Protein AF-A0A431LF79-F1 (afdb_monomer_lite)

Structure (mmCIF, N/CA/C/O backbone):
data_AF-A0A431LF79-F1
#
_entry.id   AF-A0A431LF79-F1
#
loop_
_atom_site.group_PDB
_atom_site.id
_atom_site.type_symbol
_atom_site.label_atom_id
_atom_site.label_alt_id
_atom_site.label_comp_id
_atom_site.label_asym_id
_atom_site.label_entity_id
_atom_site.label_seq_id
_atom_site.pdbx_PDB_ins_code
_atom_site.Cartn_x
_atom_site.Cartn_y
_atom_site.Cartn_z
_atom_site.occupancy
_atom_site.B_iso_or_equiv
_atom_site.auth_seq_id
_atom_site.auth_comp_id
_atom_site.auth_asym_id
_atom_site.auth_atom_id
_atom_site.pdbx_PDB_model_num
ATOM 1 N N . MET A 1 1 ? -35.021 -29.300 33.354 1.00 32.41 1 MET A N 1
ATOM 2 C CA . MET A 1 1 ? -36.067 -28.869 34.313 1.00 32.41 1 MET A CA 1
ATOM 3 C C . MET A 1 1 ? -35.324 -28.236 35.484 1.00 32.41 1 MET A C 1
ATOM 5 O O . MET A 1 1 ? -34.408 -28.891 35.942 1.00 32.41 1 MET A O 1
ATOM 9 N N . ALA A 1 2 ? -35.545 -27.017 35.975 1.00 26.53 2 ALA A N 1
ATOM 10 C CA . ALA A 1 2 ? -36.578 -26.003 35.766 1.00 26.53 2 ALA A CA 1
ATOM 11 C C . ALA A 1 2 ? -36.098 -24.846 34.861 1.00 26.53 2 ALA A C 1
ATOM 13 O O . ALA A 1 2 ? -34.907 -24.683 34.621 1.00 26.53 2 ALA A O 1
ATOM 14 N N . GLY A 1 3 ? -37.047 -24.122 34.267 1.00 35.19 3 GLY A N 1
ATOM 15 C CA . GLY A 1 3 ? -36.794 -23.158 33.202 1.00 35.19 3 GLY A CA 1
ATOM 16 C C . GLY A 1 3 ? -36.274 -21.813 33.693 1.00 35.19 3 GLY A C 1
ATOM 17 O O . GLY A 1 3 ? -36.882 -21.202 34.563 1.00 35.19 3 GLY A O 1
ATOM 18 N N . ASN A 1 4 ? -35.237 -21.309 33.026 1.00 30.47 4 ASN A N 1
ATOM 19 C CA . ASN A 1 4 ? -34.955 -19.882 32.988 1.00 30.47 4 ASN A CA 1
ATOM 20 C C . ASN A 1 4 ? -35.492 -19.325 31.659 1.00 30.47 4 ASN A C 1
ATOM 22 O O . ASN A 1 4 ? -34.797 -19.262 30.645 1.00 30.47 4 ASN A O 1
ATOM 26 N N . LYS A 1 5 ? -36.797 -19.027 31.630 1.00 37.03 5 LYS A N 1
ATOM 27 C CA . LYS A 1 5 ? -37.402 -18.227 30.560 1.00 37.03 5 LYS A CA 1
ATOM 28 C C . LYS A 1 5 ? -36.960 -16.780 30.778 1.00 37.03 5 LYS A C 1
ATOM 30 O O . LYS A 1 5 ? -37.545 -16.099 31.610 1.00 37.03 5 LYS A O 1
ATOM 35 N N . GLY A 1 6 ? -35.963 -16.333 30.016 1.00 38.91 6 GLY A N 1
ATOM 36 C CA . GLY A 1 6 ? -35.603 -14.916 29.928 1.00 38.91 6 GLY A CA 1
ATOM 37 C C . GLY A 1 6 ? -34.108 -14.637 29.823 1.00 38.91 6 GLY A C 1
ATOM 38 O O . GLY A 1 6 ? -33.573 -13.943 30.672 1.00 38.91 6 GLY A O 1
ATOM 39 N N . ILE A 1 7 ? -33.424 -15.125 28.785 1.00 36.38 7 ILE A N 1
ATOM 40 C CA . ILE A 1 7 ? -32.156 -14.507 28.366 1.00 36.38 7 ILE A CA 1
ATOM 41 C C . ILE A 1 7 ? -32.222 -14.291 26.862 1.00 36.38 7 ILE A C 1
ATOM 43 O O . ILE A 1 7 ? -32.090 -15.223 26.073 1.00 36.38 7 ILE A O 1
ATOM 47 N N . LYS A 1 8 ? -32.485 -13.044 26.483 1.00 40.81 8 LYS A N 1
ATOM 48 C CA . LYS A 1 8 ? -32.264 -12.537 25.134 1.00 40.81 8 LYS A CA 1
ATOM 49 C C . LYS A 1 8 ? -31.929 -11.058 25.228 1.00 40.81 8 LYS A C 1
ATOM 51 O O . LYS A 1 8 ? -32.772 -10.261 24.852 1.00 40.81 8 LYS A O 1
ATOM 56 N N . MET A 1 9 ? -30.782 -10.676 25.798 1.00 43.50 9 MET A N 1
ATOM 57 C CA . MET A 1 9 ? -30.425 -9.251 25.913 1.00 43.50 9 MET A CA 1
ATOM 58 C C . MET A 1 9 ? -28.930 -8.981 25.730 1.00 43.50 9 MET A C 1
ATOM 60 O O . MET A 1 9 ? -28.275 -8.472 26.630 1.00 43.50 9 MET A O 1
ATOM 64 N N . LEU A 1 10 ? -28.434 -9.202 24.513 1.00 38.66 10 LEU A N 1
ATOM 65 C CA . LEU A 1 10 ? -27.672 -8.142 23.857 1.00 38.66 10 LEU A CA 1
ATOM 66 C C . LEU A 1 10 ? -28.703 -7.220 23.201 1.00 38.66 10 LEU A C 1
ATOM 68 O O . LEU A 1 10 ? -29.537 -7.683 22.427 1.00 38.66 10 LEU A O 1
ATOM 72 N N . TYR A 1 11 ? -28.686 -5.937 23.568 1.00 49.50 11 TYR A N 1
ATOM 73 C CA . TYR A 1 11 ? -29.621 -4.896 23.101 1.00 49.50 11 TYR A CA 1
ATOM 74 C C . TYR A 1 11 ? -31.041 -4.918 23.702 1.00 49.50 11 TYR A C 1
ATOM 76 O O . TYR A 1 11 ? -32.027 -4.748 22.991 1.00 49.50 11 TYR A O 1
ATOM 84 N N . SER A 1 12 ? -31.163 -5.044 25.027 1.00 42.41 12 SER A N 1
ATOM 85 C CA . SER A 1 12 ? -32.397 -4.618 25.705 1.00 42.41 12 SER A CA 1
ATOM 86 C C . SER A 1 12 ? -32.670 -3.138 25.478 1.00 42.41 12 SER A C 1
ATOM 88 O O . SER A 1 12 ? -31.805 -2.291 25.717 1.00 42.41 12 SER A O 1
ATOM 90 N N . GLU A 1 13 ? -33.890 -2.802 25.080 1.00 43.94 13 GLU A N 1
ATOM 91 C CA . GLU A 1 13 ? -34.354 -1.420 25.081 1.00 43.94 13 GLU A CA 1
ATOM 92 C C . GLU A 1 13 ? -34.598 -0.872 26.495 1.00 43.94 13 GLU A C 1
ATOM 94 O O . GLU A 1 13 ? -34.697 0.346 26.629 1.00 43.94 13 GLU A O 1
ATOM 99 N N . ASP A 1 14 ? -34.562 -1.700 27.546 1.00 50.78 14 ASP A N 1
ATOM 100 C CA . ASP A 1 14 ? -34.683 -1.257 28.939 1.00 50.78 14 ASP A CA 1
ATOM 101 C C . ASP A 1 14 ? -33.314 -0.936 29.571 1.00 50.78 14 ASP A C 1
ATOM 103 O O . ASP A 1 14 ? -32.496 -1.838 29.773 1.00 50.78 14 ASP A O 1
ATOM 107 N N . PRO A 1 15 ? -33.039 0.341 29.903 1.00 52.19 15 PRO A N 1
ATOM 108 C CA . PRO A 1 15 ? -31.733 0.804 30.354 1.00 52.19 15 PRO A CA 1
ATOM 109 C C . PRO A 1 15 ? -31.547 0.723 31.873 1.00 52.19 15 PRO A C 1
ATOM 111 O O . PRO A 1 15 ? -30.663 1.404 32.373 1.00 52.19 15 PRO A O 1
ATOM 114 N N . VAL A 1 16 ? -32.372 -0.020 32.623 1.00 61.84 16 VAL A N 1
ATOM 115 C CA . VAL A 1 16 ? -32.273 -0.093 34.092 1.00 61.84 16 VAL A CA 1
ATOM 116 C C . VAL A 1 16 ? -32.411 -1.536 34.571 1.00 61.84 16 VAL A C 1
ATOM 118 O O . VAL A 1 16 ? -33.470 -2.150 34.451 1.00 61.84 16 VAL A O 1
ATOM 121 N N . LEU A 1 17 ? -31.344 -2.065 35.166 1.00 72.25 17 LEU A N 1
ATOM 122 C CA . LEU A 1 17 ? -31.364 -3.318 35.910 1.00 72.25 17 LEU A CA 1
ATOM 123 C C . LEU A 1 17 ? -32.121 -3.089 37.226 1.00 72.25 17 LEU A C 1
ATOM 125 O O . LEU A 1 17 ? -31.626 -2.419 38.136 1.00 72.25 17 LEU A O 1
ATOM 129 N N . SER A 1 18 ? -33.330 -3.645 37.319 1.00 67.25 18 SER A N 1
ATOM 130 C CA . SER A 1 18 ? -34.206 -3.565 38.494 1.00 67.25 18 SER A CA 1
ATOM 131 C C . SER A 1 18 ? -34.392 -4.940 39.149 1.00 67.25 18 SER A C 1
ATOM 133 O O . SER A 1 18 ? -34.238 -5.971 38.500 1.00 67.25 18 SER A O 1
ATOM 135 N N . GLY A 1 19 ? -34.701 -4.961 40.449 1.00 77.44 19 GLY A N 1
ATOM 136 C CA . GLY A 1 19 ? -34.833 -6.197 41.234 1.00 77.44 19 GLY A CA 1
ATOM 137 C C . GLY A 1 19 ? -33.534 -6.655 41.913 1.00 77.44 19 GLY A C 1
ATOM 138 O O . GLY A 1 19 ? -32.546 -5.920 41.948 1.00 77.44 19 GLY A O 1
ATOM 139 N N . ASP A 1 20 ? -33.555 -7.856 42.498 1.00 86.25 20 ASP A N 1
ATOM 140 C CA . ASP A 1 20 ? -32.380 -8.485 43.118 1.00 86.25 20 ASP A CA 1
ATOM 141 C C . ASP A 1 20 ? -31.622 -9.318 42.076 1.00 86.25 20 ASP A C 1
ATOM 143 O O . ASP A 1 20 ? -32.177 -10.240 41.482 1.00 86.25 20 ASP A O 1
ATOM 147 N N . TYR A 1 21 ? -30.364 -8.957 41.829 1.00 88.88 21 TYR A N 1
ATOM 148 C CA . TYR A 1 21 ? -29.473 -9.568 40.841 1.00 88.88 21 TYR A CA 1
ATOM 149 C C . TYR A 1 21 ? -28.014 -9.443 41.289 1.00 88.88 21 TYR A C 1
ATOM 151 O O . TYR A 1 21 ? -27.672 -8.608 42.140 1.00 88.88 21 TYR A O 1
ATOM 159 N N . VAL A 1 22 ? -27.142 -10.234 40.663 1.00 91.44 22 VAL A N 1
ATOM 160 C CA . VAL A 1 22 ? -25.684 -10.169 40.828 1.00 91.44 22 VAL A CA 1
ATOM 161 C C . VAL A 1 22 ? -25.005 -9.788 39.510 1.00 91.44 22 VAL A C 1
ATOM 163 O O . VAL A 1 22 ? -25.342 -10.307 38.449 1.00 91.44 22 VAL A O 1
ATOM 166 N N . VAL A 1 23 ? -24.037 -8.874 39.563 1.00 90.94 23 VAL A N 1
ATOM 167 C CA . VAL A 1 23 ? -23.143 -8.575 38.436 1.00 90.94 23 VAL A CA 1
ATOM 168 C C . VAL A 1 23 ? -21.883 -9.417 38.587 1.00 90.94 23 VAL A C 1
ATOM 170 O O . VAL A 1 23 ? -21.209 -9.346 39.613 1.00 90.94 23 VAL A O 1
ATOM 173 N N . ILE A 1 24 ? -21.549 -10.203 37.568 1.00 92.75 24 ILE A N 1
ATOM 174 C CA . ILE A 1 24 ? -20.352 -11.046 37.567 1.00 92.75 24 ILE A CA 1
ATOM 175 C C . ILE A 1 24 ? -19.365 -10.481 36.550 1.00 92.75 24 ILE A C 1
ATOM 177 O O . ILE A 1 24 ? -19.554 -10.593 35.340 1.00 92.75 24 ILE A O 1
ATOM 181 N N . GLN A 1 25 ? -18.304 -9.855 37.043 1.00 92.56 25 GLN A N 1
ATOM 182 C CA . GLN A 1 25 ? -17.210 -9.364 36.224 1.00 92.56 25 GLN A CA 1
ATOM 183 C C . GLN A 1 25 ? -16.193 -10.484 35.989 1.00 92.56 25 GLN A C 1
ATOM 185 O O . GLN A 1 25 ? -15.418 -10.833 36.882 1.00 92.56 25 GLN A O 1
ATOM 190 N N . ILE A 1 26 ? -16.117 -10.965 34.748 1.00 92.19 26 ILE A N 1
ATOM 191 C CA . ILE A 1 26 ? -14.991 -11.789 34.303 1.00 92.19 26 ILE A CA 1
ATOM 192 C C . ILE A 1 26 ? -13.789 -10.862 34.155 1.00 92.19 26 ILE A C 1
ATOM 194 O O . ILE A 1 26 ? -13.643 -10.153 33.150 1.00 92.19 26 ILE A O 1
ATOM 198 N N . HIS A 1 27 ? -12.978 -10.801 35.210 1.00 89.38 27 HIS A N 1
ATOM 199 C CA . HIS A 1 27 ? -11.823 -9.925 35.294 1.00 89.38 27 HIS A CA 1
ATOM 200 C C . HIS A 1 27 ? -10.651 -10.618 34.609 1.00 89.38 27 HIS A C 1
ATOM 202 O O . HIS A 1 27 ? -9.960 -11.446 35.190 1.00 89.38 27 HIS A O 1
ATOM 208 N N . GLN A 1 28 ? -10.442 -10.277 33.344 1.00 90.06 28 GLN A N 1
ATOM 209 C CA . GLN A 1 28 ? -9.331 -10.823 32.582 1.00 90.06 28 GLN A CA 1
ATOM 210 C C . GLN A 1 28 ? -8.027 -10.104 32.966 1.00 90.06 28 GLN A C 1
ATOM 212 O O . GLN A 1 28 ? -8.025 -8.877 33.138 1.00 90.06 28 GLN A O 1
ATOM 217 N N . PRO A 1 29 ? -6.901 -10.825 33.096 1.00 86.88 29 PRO A N 1
ATOM 218 C CA . PRO A 1 29 ? -5.619 -10.199 33.380 1.00 86.88 29 PRO A CA 1
ATOM 219 C C . PRO A 1 29 ? -5.254 -9.141 32.329 1.00 86.88 29 PRO A C 1
ATOM 221 O O . PRO A 1 29 ? -5.280 -9.398 31.127 1.00 86.88 29 PRO A O 1
ATOM 224 N N . ARG A 1 30 ? -4.844 -7.957 32.801 1.00 86.31 30 ARG A N 1
ATOM 225 C CA . ARG A 1 30 ? -4.269 -6.863 31.988 1.00 86.31 30 ARG A CA 1
ATOM 226 C C . ARG A 1 30 ? -5.203 -6.214 30.957 1.00 86.31 30 ARG A C 1
ATOM 228 O O . ARG A 1 30 ? -4.724 -5.511 30.065 1.00 86.31 30 ARG A O 1
ATOM 235 N N . THR A 1 31 ? -6.519 -6.342 31.117 1.00 81.12 31 THR A N 1
ATOM 236 C CA . THR A 1 31 ? -7.513 -5.697 30.235 1.00 81.12 31 THR A CA 1
ATOM 237 C C . THR A 1 31 ? -8.109 -4.399 30.797 1.00 81.12 31 THR A C 1
ATOM 239 O O . THR A 1 31 ? -9.066 -3.867 30.250 1.00 81.12 31 THR A O 1
ATOM 242 N N . GLY A 1 32 ? -7.561 -3.858 31.893 1.00 72.25 32 GLY A N 1
ATOM 243 C CA . GLY A 1 32 ? -8.116 -2.669 32.563 1.00 72.25 32 GLY A CA 1
ATOM 244 C C . GLY A 1 32 ? -9.288 -2.969 33.511 1.00 72.25 32 GLY A C 1
ATOM 245 O O . GLY A 1 32 ? -9.938 -2.050 34.007 1.00 72.25 32 GLY A O 1
ATOM 246 N N . GLY A 1 33 ? -9.542 -4.248 33.818 1.00 68.94 33 GLY A N 1
ATOM 247 C CA . GLY A 1 33 ? -10.642 -4.673 34.692 1.00 68.94 33 GLY A CA 1
ATOM 248 C C . GLY A 1 33 ? -10.560 -4.174 36.143 1.00 68.94 33 GLY A C 1
ATOM 249 O O . GLY A 1 33 ? -11.592 -4.090 36.809 1.00 68.94 33 GLY A O 1
ATOM 250 N N . THR A 1 34 ? -9.383 -3.759 36.624 1.00 71.88 34 THR A N 1
ATOM 251 C CA . THR A 1 34 ? -9.217 -3.135 37.948 1.00 71.88 34 THR A CA 1
ATOM 252 C C . THR A 1 34 ? -10.060 -1.871 38.100 1.00 71.88 34 THR A C 1
ATOM 254 O O . THR A 1 34 ? -10.681 -1.687 39.146 1.00 71.88 34 THR A O 1
ATOM 257 N N . SER A 1 35 ? -10.125 -1.022 37.075 1.00 68.06 35 SER A N 1
ATOM 258 C CA . SER A 1 35 ? -10.881 0.231 37.151 1.00 68.06 35 SER A CA 1
ATOM 259 C C . SER A 1 35 ? -12.390 -0.015 37.131 1.00 68.06 35 SER A C 1
ATOM 261 O O . SER A 1 35 ? -13.121 0.592 37.910 1.00 68.06 35 SER A O 1
ATOM 263 N N . LEU A 1 36 ? -12.855 -0.984 36.331 1.00 76.94 36 LEU A N 1
ATOM 264 C CA . LEU A 1 36 ? -14.255 -1.421 36.344 1.00 76.94 36 LEU A CA 1
ATOM 265 C C . LEU A 1 36 ? -14.653 -2.013 37.706 1.00 76.94 36 LEU A C 1
ATOM 267 O O . LEU A 1 36 ? -15.727 -1.725 38.226 1.00 76.94 36 LEU A O 1
ATOM 271 N N . ARG A 1 37 ? -13.758 -2.785 38.328 1.00 80.25 37 ARG A N 1
ATOM 272 C CA . ARG A 1 37 ? -13.962 -3.314 39.680 1.00 80.25 37 ARG A CA 1
ATOM 273 C C . ARG A 1 37 ? -14.101 -2.195 40.715 1.00 80.25 37 ARG A C 1
ATOM 275 O O . ARG A 1 37 ? -14.962 -2.284 41.585 1.00 80.25 37 ARG A O 1
ATOM 282 N N . LEU A 1 38 ? -13.247 -1.170 40.650 1.00 75.62 38 LEU A N 1
ATOM 283 C CA . LEU A 1 38 ? -13.309 -0.027 41.570 1.00 75.62 38 LEU A CA 1
ATOM 284 C C . LEU A 1 38 ? -14.635 0.727 41.433 1.00 75.62 38 LEU A C 1
ATOM 286 O O . LEU A 1 38 ? -15.247 1.039 42.448 1.00 75.62 38 LEU A O 1
ATOM 290 N N . LEU A 1 39 ? -15.115 0.925 40.202 1.00 75.50 39 LEU A N 1
ATOM 291 C CA . LEU A 1 39 ? -16.441 1.487 39.949 1.00 75.50 39 LEU A CA 1
ATOM 292 C C . LEU A 1 39 ? -17.543 0.647 40.604 1.00 75.50 39 LEU A C 1
ATOM 294 O O . LEU A 1 39 ? -18.353 1.178 41.354 1.00 75.50 39 LEU A O 1
ATOM 298 N N . LEU A 1 40 ? -17.578 -0.661 40.337 1.00 80.19 40 LEU A N 1
ATOM 299 C CA . LEU A 1 40 ? -18.609 -1.545 40.889 1.00 80.19 40 LEU A CA 1
ATOM 300 C C . LEU A 1 40 ? -18.588 -1.543 42.427 1.00 80.19 40 LEU A C 1
ATOM 302 O O . LEU A 1 40 ? -19.640 -1.522 43.062 1.00 80.19 40 LEU A O 1
ATOM 306 N N . ARG A 1 41 ? -17.395 -1.486 43.027 1.00 84.06 41 ARG A N 1
ATOM 307 C CA . ARG A 1 41 ? -17.227 -1.368 44.479 1.00 84.06 41 ARG A CA 1
ATOM 308 C C . ARG A 1 41 ? -17.762 -0.051 45.038 1.00 84.06 41 ARG A C 1
ATOM 310 O O . ARG A 1 41 ? -18.383 -0.070 46.096 1.00 84.06 41 ARG A O 1
ATOM 317 N N . GLU A 1 42 ? -17.540 1.056 44.338 1.00 77.75 42 GLU A N 1
ATOM 318 C CA . GLU A 1 42 ? -18.072 2.370 44.715 1.00 77.75 42 GLU A CA 1
ATOM 319 C C . GLU A 1 42 ? -19.607 2.392 44.648 1.00 77.75 42 GLU A C 1
ATOM 321 O O . GLU A 1 42 ? -20.265 2.929 45.534 1.00 77.75 42 GLU A O 1
ATOM 326 N N . VAL A 1 43 ? -20.189 1.758 43.625 1.00 76.12 43 VAL A N 1
ATOM 327 C CA . VAL A 1 43 ? -21.644 1.732 43.410 1.00 76.12 43 VAL A CA 1
ATOM 328 C C . VAL A 1 43 ? -22.379 0.874 44.442 1.00 76.12 43 VAL A C 1
ATOM 330 O O . VAL A 1 43 ? -23.441 1.271 44.919 1.00 76.12 43 VAL A O 1
ATOM 333 N N . PHE A 1 44 ? -21.853 -0.309 44.768 1.00 80.69 44 PHE A N 1
ATOM 334 C CA . PHE A 1 44 ? -22.568 -1.291 45.592 1.00 80.69 44 PHE A CA 1
ATOM 335 C C . PHE A 1 44 ? -22.103 -1.373 47.048 1.00 80.69 44 PHE A C 1
ATOM 337 O O . PHE A 1 44 ? -22.794 -1.993 47.855 1.00 80.69 44 PHE A O 1
ATOM 344 N N . GLY A 1 45 ? -20.967 -0.762 47.386 1.00 82.00 45 GLY A N 1
ATOM 345 C CA . GLY A 1 45 ? -20.327 -0.914 48.689 1.00 82.00 45 GLY A CA 1
ATOM 346 C C . GLY A 1 45 ? -19.410 -2.138 48.747 1.00 82.00 45 GLY A C 1
ATOM 347 O O . GLY A 1 45 ? -19.673 -3.192 48.164 1.00 82.00 45 GLY A O 1
ATOM 348 N N . GLY A 1 46 ? -18.288 -1.997 49.458 1.00 83.50 46 GLY A N 1
ATOM 349 C CA . GLY A 1 46 ? -17.251 -3.031 49.526 1.00 83.50 46 GLY A CA 1
ATOM 350 C C . GLY A 1 46 ? -17.692 -4.346 50.170 1.00 83.50 46 GLY A C 1
ATOM 351 O O . GLY A 1 46 ? -17.171 -5.389 49.797 1.00 83.50 46 GLY A O 1
ATOM 352 N N . ASP A 1 47 ? -18.658 -4.307 51.084 1.00 86.31 47 ASP A N 1
ATOM 353 C CA . ASP A 1 47 ? -19.261 -5.472 51.744 1.00 86.31 47 ASP A CA 1
ATOM 354 C C . ASP A 1 47 ? -20.162 -6.297 50.808 1.00 86.31 47 ASP A C 1
ATOM 356 O O . ASP A 1 47 ? -20.450 -7.459 51.087 1.00 86.31 47 ASP A O 1
ATOM 360 N N . LYS A 1 48 ? -20.585 -5.716 49.678 1.00 88.81 48 LYS A N 1
ATOM 361 C CA . LYS A 1 48 ? -21.409 -6.371 48.651 1.00 88.81 48 LYS A CA 1
ATOM 362 C C . LYS A 1 48 ? -20.608 -6.856 47.445 1.00 88.81 48 LYS A C 1
ATOM 364 O O . LYS A 1 48 ? -21.198 -7.396 46.503 1.00 88.81 48 LYS A O 1
ATOM 369 N N . CYS A 1 49 ? -19.289 -6.665 47.454 1.00 90.31 49 CYS A N 1
ATOM 370 C CA . CYS A 1 49 ? -18.378 -7.082 46.394 1.00 90.31 49 CYS A CA 1
ATOM 371 C C . CYS A 1 49 ? -17.468 -8.217 46.868 1.00 90.31 49 CYS A C 1
ATOM 373 O 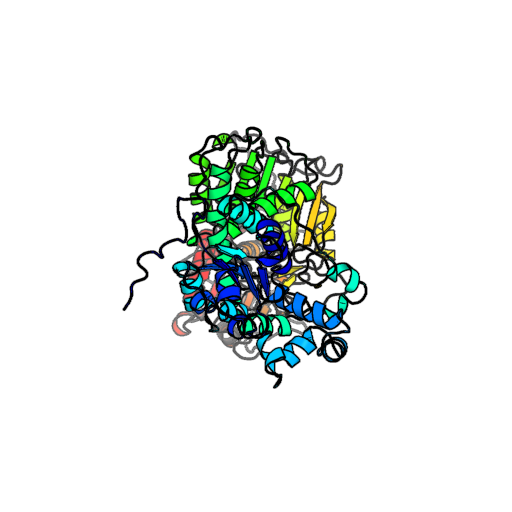O . CYS A 1 49 ? -16.759 -8.071 47.860 1.00 90.31 49 CYS A O 1
ATOM 375 N N . PHE A 1 50 ? -17.416 -9.309 46.110 1.00 92.31 50 PHE A N 1
ATOM 376 C CA . PHE A 1 50 ? -16.583 -10.468 46.422 1.00 92.31 50 PHE A CA 1
ATOM 377 C C . PHE A 1 50 ? -15.540 -10.726 45.338 1.00 92.31 50 PHE A C 1
ATOM 379 O O . PHE A 1 50 ? -15.853 -10.698 44.147 1.00 92.31 50 PHE A O 1
ATOM 386 N N . MET A 1 51 ? -14.298 -10.985 45.752 1.00 90.44 51 MET A N 1
ATOM 387 C CA . MET A 1 51 ? -13.185 -11.268 44.849 1.00 90.44 51 MET A CA 1
ATOM 388 C C . MET A 1 51 ? -12.948 -12.772 44.734 1.00 90.44 51 MET A C 1
ATOM 390 O O . MET A 1 51 ? -12.554 -13.393 45.715 1.00 90.44 51 MET A O 1
ATOM 394 N N . ASN A 1 52 ? -13.157 -13.334 43.544 1.00 89.31 52 ASN A N 1
ATOM 395 C CA . ASN A 1 52 ? -13.046 -14.771 43.284 1.00 89.31 52 ASN A CA 1
ATOM 396 C C . ASN A 1 52 ? -11.843 -15.073 42.371 1.00 89.31 52 ASN A C 1
ATOM 398 O O . ASN A 1 52 ? -11.986 -15.225 41.160 1.00 89.31 52 ASN A O 1
ATOM 402 N N . TYR A 1 53 ? -10.627 -15.079 42.916 1.00 83.81 53 TYR A N 1
ATOM 403 C CA . TYR A 1 53 ? -9.401 -15.274 42.128 1.00 83.81 53 TYR A CA 1
ATOM 404 C C . TYR A 1 53 ? -8.944 -16.732 42.055 1.00 83.81 53 TYR A C 1
ATOM 406 O O . TYR A 1 53 ? -8.243 -17.099 41.113 1.00 83.81 53 TYR A O 1
ATOM 414 N N . LYS A 1 54 ? -9.303 -17.539 43.052 1.00 80.44 54 LYS A N 1
ATOM 415 C CA . LYS A 1 54 ? -8.872 -18.931 43.226 1.00 80.44 54 LYS A CA 1
ATOM 416 C C . LYS A 1 54 ? -10.038 -19.889 43.487 1.00 80.44 54 LYS A C 1
ATOM 418 O O . LYS A 1 54 ? -9.791 -21.043 43.819 1.00 80.44 54 LYS A O 1
ATOM 423 N N . GLY A 1 55 ? -11.281 -19.434 43.327 1.00 82.12 55 GLY A N 1
ATOM 424 C CA . GLY A 1 55 ? -12.475 -20.234 43.613 1.00 82.12 55 GLY A CA 1
ATOM 425 C C . GLY A 1 55 ? -13.023 -20.039 45.029 1.00 82.12 55 GLY A C 1
ATOM 426 O O . GLY A 1 55 ? -13.856 -20.827 45.467 1.00 82.12 55 GLY A O 1
ATOM 427 N N . GLU A 1 56 ? -12.601 -18.985 45.734 1.00 90.25 56 GLU A N 1
ATOM 428 C CA . GLU A 1 56 ? -13.018 -18.672 47.106 1.00 90.25 56 GLU A CA 1
ATOM 429 C C . GLU A 1 56 ? -14.542 -18.508 47.236 1.00 90.25 56 GLU A C 1
ATOM 431 O O . GLU A 1 56 ? -15.106 -18.715 48.309 1.00 90.25 56 GLU A O 1
ATOM 436 N N . LEU A 1 57 ? -15.232 -18.156 46.143 1.00 90.81 57 LEU A N 1
ATOM 437 C CA . LEU A 1 57 ? -16.687 -18.020 46.146 1.00 90.81 57 LEU A CA 1
ATOM 438 C C . LEU A 1 57 ? -17.376 -19.350 46.474 1.00 90.81 57 LEU A C 1
ATOM 440 O O . LEU A 1 57 ? -18.325 -19.363 47.258 1.00 90.81 57 LEU A O 1
ATOM 444 N N . ALA A 1 58 ? -16.886 -20.464 45.927 1.00 87.69 58 ALA A N 1
ATOM 445 C CA . ALA A 1 58 ? -17.470 -21.785 46.154 1.00 87.69 58 ALA A CA 1
ATOM 446 C C . ALA A 1 58 ? -17.310 -22.259 47.611 1.00 87.69 58 ALA A C 1
ATOM 448 O O . ALA A 1 58 ? -18.109 -23.064 48.085 1.00 87.69 58 ALA A O 1
ATOM 449 N N . GLU A 1 59 ? -16.303 -21.743 48.321 1.00 88.62 59 GLU A N 1
ATOM 450 C CA . GLU A 1 59 ? -16.013 -22.071 49.722 1.00 88.62 59 GLU A CA 1
ATOM 451 C C . GLU A 1 59 ? -16.812 -21.213 50.718 1.00 88.62 59 GLU A C 1
ATOM 453 O O . GLU A 1 59 ? -16.873 -21.532 51.906 1.00 88.62 59 GLU A O 1
ATOM 458 N N . SER A 1 60 ? -17.436 -20.127 50.252 1.00 89.19 60 SER A N 1
ATOM 459 C CA . SER A 1 60 ? -18.212 -19.223 51.104 1.00 89.19 60 SER A CA 1
ATOM 460 C C . SER A 1 60 ? -19.600 -19.774 51.456 1.00 89.19 60 SER A C 1
ATOM 462 O O . SER A 1 60 ? -20.227 -20.521 50.692 1.00 89.19 60 SER A O 1
ATOM 464 N N . ASP A 1 61 ? -20.105 -19.401 52.635 1.00 92.81 61 ASP A N 1
ATOM 465 C CA . ASP A 1 61 ? -21.420 -19.838 53.095 1.00 92.81 61 ASP A CA 1
ATOM 466 C C . ASP A 1 61 ? -22.555 -19.231 52.253 1.00 92.81 61 ASP A C 1
ATOM 468 O O . ASP A 1 61 ? -22.417 -18.187 51.611 1.00 92.81 61 ASP A O 1
ATOM 472 N N . GLU A 1 62 ? -23.700 -19.912 52.252 1.00 90.75 62 GLU A N 1
ATOM 473 C CA . GLU A 1 62 ? -24.850 -19.552 51.419 1.00 90.75 62 GLU A CA 1
ATOM 474 C C . GLU A 1 62 ? -25.373 -18.140 51.715 1.00 90.75 62 GLU A C 1
ATOM 476 O O . GLU A 1 62 ? -25.695 -17.389 50.795 1.00 90.75 62 GLU A O 1
ATOM 481 N N . ALA A 1 63 ? -25.413 -17.743 52.992 1.00 90.31 63 ALA A N 1
ATOM 482 C CA . ALA A 1 63 ? -25.906 -16.426 53.379 1.00 90.31 63 ALA A CA 1
ATOM 483 C C . ALA A 1 63 ? -24.990 -15.314 52.848 1.00 90.31 63 ALA A C 1
ATOM 485 O O . ALA A 1 63 ? -25.483 -14.316 52.312 1.00 90.31 63 ALA A O 1
ATOM 486 N N . THR A 1 64 ? -23.670 -15.511 52.923 1.00 89.94 64 THR A N 1
ATOM 487 C CA . THR A 1 64 ? -22.691 -14.614 52.302 1.00 89.94 64 THR A CA 1
ATOM 488 C C . THR A 1 64 ? -22.918 -14.524 50.796 1.00 89.94 64 THR A C 1
ATOM 490 O O . THR A 1 64 ? -23.124 -13.412 50.305 1.00 89.94 64 THR A O 1
ATOM 493 N N . ARG A 1 65 ? -22.971 -15.656 50.074 1.00 92.44 65 ARG A N 1
ATOM 494 C CA . ARG A 1 65 ? -23.153 -15.675 48.608 1.00 92.44 65 ARG A CA 1
ATOM 495 C C . ARG A 1 65 ? -24.406 -14.927 48.173 1.00 92.44 65 ARG A C 1
ATOM 497 O O . ARG A 1 65 ? -24.317 -13.992 47.378 1.00 92.44 65 ARG A O 1
ATOM 504 N N . GLN A 1 66 ? -25.560 -15.248 48.749 1.00 91.75 66 GLN A N 1
ATOM 505 C CA . GLN A 1 66 ? -26.821 -14.624 48.339 1.00 91.75 66 GLN A CA 1
ATOM 506 C C . GLN A 1 66 ? -26.886 -13.123 48.677 1.00 91.75 66 GLN A C 1
ATOM 508 O O . GLN A 1 66 ? -27.610 -12.369 48.022 1.00 91.75 66 GLN A O 1
ATOM 513 N N . SER A 1 67 ? -26.082 -12.646 49.636 1.00 91.44 67 SER A N 1
ATOM 514 C CA . SER A 1 67 ? -26.013 -11.223 49.994 1.00 91.44 67 SER A CA 1
ATOM 515 C C . SER A 1 67 ? -25.230 -10.345 49.003 1.00 91.44 67 SER A C 1
ATOM 517 O O . SER A 1 67 ? -25.364 -9.116 49.048 1.00 91.44 67 SER A O 1
ATOM 519 N N . LEU A 1 68 ? -24.428 -10.946 48.114 1.00 93.31 68 LEU A N 1
ATOM 520 C CA . LEU A 1 68 ? -23.535 -10.229 47.200 1.00 93.31 68 LEU A CA 1
ATOM 521 C C . LEU A 1 68 ? -24.293 -9.538 46.064 1.00 93.31 68 LEU A C 1
ATOM 523 O O . LEU A 1 68 ? -25.336 -10.000 45.597 1.00 93.31 68 LEU A O 1
ATOM 527 N N . ARG A 1 69 ? -23.728 -8.430 45.581 1.00 90.81 69 ARG A N 1
ATOM 528 C CA . ARG A 1 69 ? -24.194 -7.714 44.381 1.00 90.81 69 ARG A CA 1
ATOM 529 C C . ARG A 1 69 ? -23.178 -7.746 43.250 1.00 90.81 69 ARG A C 1
ATOM 531 O O . ARG A 1 69 ? -23.571 -7.623 42.094 1.00 90.81 69 ARG A O 1
ATOM 538 N N . VAL A 1 70 ? -21.900 -7.942 43.573 1.00 91.62 70 VAL A N 1
ATOM 539 C CA . VAL A 1 70 ? -20.815 -8.013 42.595 1.00 91.62 70 VAL A CA 1
ATOM 540 C C . VAL A 1 70 ? -19.883 -9.164 42.933 1.00 91.62 70 VAL A C 1
ATOM 542 O O . VAL A 1 70 ? -19.420 -9.282 44.067 1.00 91.62 70 VAL A O 1
ATOM 545 N N . VAL A 1 71 ? -19.544 -9.952 41.923 1.00 92.62 71 VAL A N 1
ATOM 546 C CA . VAL A 1 71 ? -18.424 -10.895 41.952 1.00 92.62 71 VAL A CA 1
ATOM 547 C C . VAL A 1 71 ? -17.435 -10.457 40.885 1.00 92.62 71 VAL A C 1
ATOM 549 O O . VAL A 1 71 ? -17.843 -10.176 39.761 1.00 92.62 71 VAL A O 1
ATOM 552 N N . ALA A 1 72 ? -16.146 -10.384 41.206 1.00 91.06 72 ALA A N 1
ATOM 553 C CA . ALA A 1 72 ? -15.111 -10.135 40.207 1.00 91.06 72 ALA A CA 1
ATOM 554 C C . ALA A 1 72 ? -13.897 -11.023 40.450 1.00 91.06 72 ALA A C 1
ATOM 556 O O . ALA A 1 72 ? -13.473 -11.198 41.590 1.00 91.06 72 ALA A O 1
ATOM 557 N N . GLY A 1 73 ? -13.292 -11.548 39.390 1.00 85.75 73 GLY A N 1
ATOM 558 C CA . GLY A 1 73 ? -12.147 -12.427 39.574 1.00 85.75 73 GLY A CA 1
ATOM 559 C C . GLY A 1 73 ? -11.583 -13.029 38.300 1.00 85.75 73 GLY A C 1
ATOM 560 O O . GLY A 1 73 ? -12.163 -12.891 37.224 1.00 85.75 73 GLY A O 1
ATOM 561 N N . HIS A 1 74 ? -10.423 -13.672 38.443 1.00 84.69 74 HIS A N 1
ATOM 562 C CA . HIS A 1 74 ? -9.728 -14.371 37.361 1.00 84.69 74 HIS A CA 1
ATOM 563 C C . HIS A 1 74 ? -10.264 -15.802 37.224 1.00 84.69 74 HIS A C 1
ATOM 565 O O . HIS A 1 74 ? -9.502 -16.767 37.231 1.00 84.69 74 HIS A O 1
ATOM 571 N N . VAL A 1 75 ? -11.578 -15.929 37.055 1.00 81.44 75 VAL A N 1
ATOM 572 C CA . VAL A 1 75 ? -12.252 -17.205 36.804 1.00 81.44 75 VAL A CA 1
ATOM 573 C C . VAL A 1 75 ? -13.022 -17.148 35.480 1.00 81.44 75 VAL A C 1
ATOM 575 O O . VAL A 1 75 ? -13.536 -16.081 35.131 1.00 81.44 75 VAL A O 1
ATOM 578 N N . PRO A 1 76 ? -13.078 -18.249 34.705 1.00 83.50 76 PRO A N 1
ATOM 579 C CA . PRO A 1 76 ? -13.911 -18.327 33.507 1.00 83.50 76 PRO A CA 1
ATOM 580 C C . PRO A 1 76 ? -15.410 -18.198 33.815 1.00 83.50 76 PRO A C 1
ATOM 582 O O . PRO A 1 76 ? -15.841 -18.267 34.966 1.00 83.50 76 PRO A O 1
ATOM 585 N N . TYR A 1 77 ? -16.224 -18.054 32.770 1.00 87.75 77 TYR A N 1
ATOM 586 C CA . TYR A 1 77 ? -17.684 -18.101 32.875 1.00 87.75 77 TYR A CA 1
ATOM 587 C C . TYR A 1 77 ? -18.178 -19.337 33.659 1.00 87.75 77 TYR A C 1
ATOM 589 O O . TYR A 1 77 ? -17.836 -20.467 33.317 1.00 87.75 77 TYR A O 1
ATOM 597 N N . GLY A 1 78 ? -19.031 -19.135 34.671 1.00 88.38 78 GLY A N 1
ATOM 598 C CA . GLY A 1 78 ? -19.603 -20.241 35.456 1.00 88.38 78 GLY A CA 1
ATOM 599 C C . GLY A 1 78 ? -20.190 -19.860 36.816 1.00 88.38 78 GLY A C 1
ATOM 600 O O . GLY A 1 78 ? -21.155 -20.478 37.243 1.00 88.38 78 GLY A O 1
ATOM 601 N N . ASP A 1 79 ? -19.698 -18.794 37.450 1.00 89.94 79 ASP A N 1
ATOM 602 C CA . ASP A 1 79 ? -20.055 -18.439 38.839 1.00 89.94 79 ASP A CA 1
ATOM 603 C C . ASP A 1 79 ? -21.549 -18.194 39.133 1.00 89.94 79 ASP A C 1
ATOM 605 O O . ASP A 1 79 ? -21.956 -18.206 40.292 1.00 89.94 79 ASP A O 1
ATOM 609 N N . HIS A 1 80 ? -22.394 -18.003 38.117 1.00 91.44 80 HIS A N 1
ATOM 610 C CA . HIS A 1 80 ? -23.839 -17.834 38.281 1.00 91.44 80 HIS A CA 1
ATOM 611 C C . HIS A 1 80 ? -24.513 -19.033 38.956 1.00 91.44 80 HIS A C 1
ATOM 613 O O . HIS A 1 80 ? -25.573 -18.866 39.547 1.00 91.44 80 HIS A O 1
ATOM 619 N N . VAL A 1 81 ? -23.900 -20.223 38.910 1.00 92.00 81 VAL A N 1
ATOM 620 C CA . VAL A 1 81 ? -24.414 -21.432 39.577 1.00 92.00 81 VAL A CA 1
ATOM 621 C C . VAL A 1 81 ? -24.473 -21.311 41.104 1.00 92.00 81 VAL A C 1
ATOM 623 O O . VAL A 1 81 ? -25.132 -22.119 41.748 1.00 92.00 81 VAL A O 1
ATOM 626 N N . HIS A 1 82 ? -23.786 -20.324 41.686 1.00 91.44 82 HIS A N 1
ATOM 627 C CA . HIS A 1 82 ? -23.726 -20.095 43.130 1.00 91.44 82 HIS A CA 1
ATOM 628 C C . HIS A 1 82 ? -24.808 -19.146 43.662 1.00 91.44 82 HIS A C 1
ATOM 630 O O . HIS A 1 82 ? -24.784 -18.834 44.853 1.00 91.44 82 HIS A O 1
ATOM 636 N N . PHE A 1 83 ? -25.711 -18.669 42.800 1.00 92.56 83 PHE A N 1
ATOM 637 C CA . PHE A 1 83 ? -26.715 -17.659 43.126 1.00 92.56 83 PHE A CA 1
ATOM 638 C C . PHE A 1 83 ? -28.118 -18.133 42.750 1.00 92.56 83 PHE A C 1
ATOM 640 O O . PHE A 1 83 ? -28.326 -18.680 41.670 1.00 92.56 83 PHE A O 1
ATOM 647 N N . ASP A 1 84 ? -29.100 -17.820 43.600 1.00 90.88 84 ASP A N 1
ATOM 648 C CA . ASP A 1 84 ? -30.519 -18.116 43.333 1.00 90.88 84 ASP A CA 1
ATOM 649 C C . ASP A 1 84 ? -31.216 -16.970 42.576 1.00 90.88 84 ASP A C 1
ATOM 651 O O . ASP A 1 84 ? -32.415 -17.011 42.291 1.00 90.88 84 ASP A O 1
ATOM 655 N N . LYS A 1 85 ? -30.449 -15.928 42.242 1.00 88.06 85 LYS A N 1
ATOM 656 C CA . LYS A 1 85 ? -30.900 -14.697 41.593 1.00 88.06 85 LYS A CA 1
ATOM 657 C C . LYS A 1 85 ? -30.249 -14.499 40.221 1.00 88.06 85 LYS A C 1
ATOM 659 O O . LYS A 1 85 ? -29.173 -15.046 39.972 1.00 88.06 85 LYS A O 1
ATOM 664 N N . PRO A 1 86 ? -30.864 -13.705 39.323 1.00 88.81 86 PRO A N 1
ATOM 665 C CA . PRO A 1 86 ? -30.311 -13.429 38.002 1.00 88.81 86 PRO A CA 1
ATOM 666 C C . PRO A 1 86 ? -28.870 -12.910 38.055 1.00 88.81 86 PRO A C 1
ATOM 668 O O . PRO A 1 86 ? -28.544 -12.019 38.843 1.00 88.81 86 PRO A O 1
ATOM 671 N N . ALA A 1 87 ? -28.020 -13.454 37.183 1.00 90.50 87 ALA A N 1
ATOM 672 C CA . ALA A 1 87 ? -26.626 -13.059 37.043 1.00 90.50 87 ALA A CA 1
ATOM 673 C C . ALA A 1 87 ? -26.389 -12.326 35.716 1.00 90.50 87 ALA A C 1
ATOM 675 O O . ALA A 1 87 ? -26.756 -12.817 34.647 1.00 90.50 87 ALA A O 1
ATOM 676 N N . HIS A 1 88 ? -25.731 -11.171 35.784 1.00 90.06 88 HIS A N 1
ATOM 677 C CA . HIS A 1 88 ? -25.374 -10.351 34.629 1.00 90.06 88 HIS A CA 1
ATOM 678 C C . HIS A 1 88 ? -23.862 -10.330 34.449 1.00 90.06 88 HIS A C 1
ATOM 680 O O . HIS A 1 88 ? -23.136 -9.710 35.227 1.00 90.06 88 HIS A O 1
ATOM 686 N N . TYR A 1 89 ? -23.387 -11.020 33.415 1.00 91.94 89 TYR A N 1
ATOM 687 C CA . TYR A 1 89 ? -21.963 -11.106 33.125 1.00 91.94 89 TYR A CA 1
ATOM 688 C C . TYR A 1 89 ? -21.453 -9.861 32.413 1.00 91.94 89 TYR A C 1
ATOM 690 O O . TYR A 1 89 ? -22.037 -9.418 31.424 1.00 91.94 89 TYR A O 1
ATOM 698 N N . VAL A 1 90 ? -20.328 -9.332 32.885 1.00 91.62 90 VAL A N 1
ATOM 699 C CA . VAL A 1 90 ? -19.621 -8.228 32.240 1.00 91.62 90 VAL A CA 1
ATOM 700 C C . VAL A 1 90 ? -18.145 -8.557 32.059 1.00 91.62 90 VAL A C 1
ATOM 702 O O . VAL A 1 90 ? -17.544 -9.229 32.899 1.00 91.62 90 VAL A O 1
ATOM 705 N N . THR A 1 91 ? -17.529 -8.108 30.968 1.00 92.69 91 THR A N 1
ATOM 706 C CA . THR A 1 91 ? -16.090 -8.322 30.758 1.00 92.69 91 THR A CA 1
ATOM 707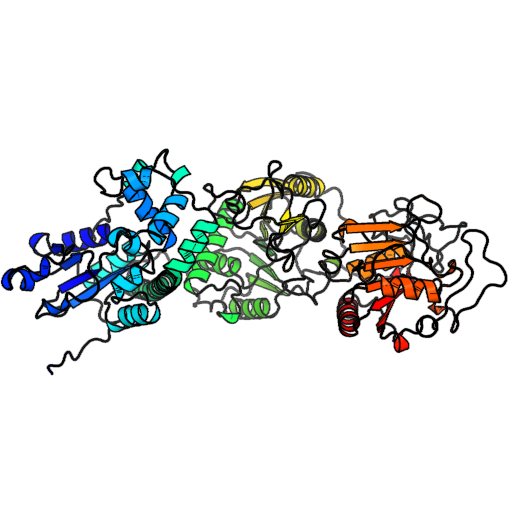 C C . THR A 1 91 ? -15.450 -7.245 29.893 1.00 92.69 91 THR A C 1
ATOM 709 O O . THR A 1 91 ? -16.128 -6.531 29.159 1.00 92.69 91 THR A O 1
ATOM 712 N N . VAL A 1 92 ? -14.127 -7.140 29.992 1.00 92.06 92 VAL A N 1
ATOM 713 C CA . VAL A 1 92 ? -13.306 -6.270 29.152 1.00 92.06 92 VAL A CA 1
ATOM 714 C C . VAL A 1 92 ? -12.238 -7.129 28.493 1.00 92.06 92 VAL A C 1
ATOM 716 O O . VAL A 1 92 ? -11.496 -7.821 29.198 1.00 92.06 92 VAL A O 1
ATOM 719 N N . VAL A 1 93 ? -12.161 -7.057 27.167 1.00 92.75 93 VAL A N 1
ATOM 720 C CA . VAL A 1 93 ? -11.077 -7.627 26.356 1.00 92.75 93 VAL A CA 1
ATOM 721 C C . VAL A 1 93 ? -10.105 -6.524 25.936 1.00 92.75 93 VAL A C 1
ATOM 723 O O . VAL A 1 93 ? -10.433 -5.341 25.971 1.00 92.75 93 VAL A O 1
ATOM 726 N N . ARG A 1 94 ? -8.890 -6.879 25.540 1.00 91.69 94 ARG A N 1
ATOM 727 C CA . ARG A 1 94 ? -7.844 -5.960 25.077 1.00 91.69 94 ARG A CA 1
ATOM 728 C C . ARG A 1 94 ? -7.171 -6.540 23.842 1.00 91.69 94 ARG A C 1
ATOM 730 O O . ARG A 1 94 ? -7.189 -7.754 23.659 1.00 91.69 94 ARG A O 1
ATOM 737 N N . ASP A 1 95 ? -6.566 -5.672 23.035 1.00 90.25 95 ASP A N 1
ATOM 738 C CA . ASP A 1 95 ? -5.676 -6.100 21.962 1.00 90.25 95 ASP A CA 1
ATOM 739 C C . ASP A 1 95 ? -4.684 -7.146 22.525 1.00 90.25 95 ASP A C 1
ATOM 741 O O . ASP A 1 95 ? -4.002 -6.855 23.515 1.00 90.25 95 ASP A O 1
ATOM 745 N N . PRO A 1 96 ? -4.657 -8.377 21.989 1.00 84.62 96 PRO A N 1
ATOM 746 C CA . PRO A 1 96 ? -3.871 -9.479 22.540 1.00 84.62 96 PRO A CA 1
ATOM 747 C C . PRO A 1 96 ? -2.369 -9.193 22.624 1.00 84.62 96 PRO A C 1
ATOM 749 O O . PRO A 1 96 ? -1.722 -9.603 23.593 1.00 84.62 96 PRO A O 1
ATOM 752 N N . VAL A 1 97 ? -1.821 -8.431 21.671 1.00 85.38 97 VAL A N 1
ATOM 753 C CA . VAL A 1 97 ? -0.405 -8.043 21.662 1.00 85.38 97 VAL A CA 1
ATOM 754 C C . VAL A 1 97 ? -0.127 -7.050 22.787 1.00 85.38 97 VAL A C 1
ATOM 756 O O . VAL A 1 97 ? 0.789 -7.248 23.589 1.00 85.38 97 VAL A O 1
ATOM 759 N N . GLU A 1 98 ? -0.956 -6.015 22.912 1.00 87.50 98 GLU A N 1
ATOM 760 C CA . GLU A 1 98 ? -0.834 -5.017 23.979 1.00 87.50 98 GLU A CA 1
ATOM 761 C C . GLU A 1 98 ? -1.139 -5.601 25.367 1.00 87.50 98 GLU A C 1
ATOM 763 O O . GLU A 1 98 ? -0.537 -5.198 26.368 1.00 87.50 98 GLU A O 1
ATOM 768 N N . ARG A 1 99 ? -2.030 -6.595 25.450 1.00 92.75 99 ARG A N 1
ATOM 769 C CA . ARG A 1 99 ? -2.278 -7.374 26.670 1.00 92.75 99 ARG A CA 1
ATOM 770 C C . ARG A 1 99 ? -1.027 -8.150 27.070 1.00 92.75 99 ARG A C 1
ATOM 772 O O . ARG A 1 99 ? -0.623 -8.061 28.229 1.00 92.75 99 ARG A O 1
ATOM 779 N N . PHE A 1 100 ? -0.399 -8.867 26.136 1.00 93.06 100 PHE A N 1
ATOM 780 C CA . PHE A 1 100 ? 0.810 -9.642 26.415 1.00 93.06 100 PHE A CA 1
ATOM 781 C C . PHE A 1 100 ? 1.988 -8.748 26.822 1.00 93.06 100 PHE A C 1
ATOM 783 O O . PHE A 1 100 ? 2.635 -9.019 27.836 1.00 93.06 100 PHE A O 1
ATOM 790 N N . LYS A 1 101 ? 2.208 -7.629 26.116 1.00 90.75 101 LYS A N 1
ATOM 791 C CA . LYS A 1 101 ? 3.168 -6.592 26.535 1.00 90.75 101 LYS A CA 1
ATOM 792 C C . LYS A 1 101 ? 2.875 -6.122 27.955 1.00 90.75 101 LYS A C 1
ATOM 794 O O . LYS A 1 101 ? 3.767 -6.083 28.794 1.00 90.75 101 LYS A O 1
ATOM 799 N N . SER A 1 102 ? 1.613 -5.834 28.268 1.00 88.69 102 SER A N 1
ATOM 800 C CA . SER A 1 102 ? 1.223 -5.411 29.611 1.00 88.69 102 SER A CA 1
ATOM 801 C C . SER A 1 102 ? 1.460 -6.489 30.680 1.00 88.69 102 SER A C 1
ATOM 803 O O . SER A 1 102 ? 1.777 -6.134 31.817 1.00 88.69 102 SER A O 1
ATOM 805 N N . THR A 1 103 ? 1.333 -7.779 30.344 1.00 91.31 103 THR A N 1
ATOM 806 C CA . THR A 1 103 ? 1.691 -8.905 31.226 1.00 91.31 103 THR A CA 1
ATOM 807 C C . THR A 1 103 ? 3.195 -8.967 31.466 1.00 91.31 103 THR A C 1
ATOM 809 O O . THR A 1 103 ? 3.620 -9.057 32.616 1.00 91.31 103 THR A O 1
ATOM 812 N N . TYR A 1 104 ? 4.004 -8.875 30.408 1.00 93.31 104 TYR A N 1
ATOM 813 C CA . TYR A 1 104 ? 5.459 -8.862 30.544 1.00 93.31 104 TYR A CA 1
ATOM 814 C C . TYR A 1 104 ? 5.931 -7.660 31.373 1.00 93.31 104 TYR A C 1
ATOM 816 O O . TYR A 1 104 ? 6.692 -7.845 32.316 1.00 93.31 104 TYR A O 1
ATOM 824 N N . ALA A 1 105 ? 5.393 -6.463 31.121 1.00 90.69 105 ALA A N 1
ATOM 825 C CA . ALA A 1 105 ? 5.672 -5.265 31.914 1.00 90.69 105 ALA A CA 1
ATOM 826 C C . ALA A 1 105 ? 5.339 -5.438 33.404 1.00 90.69 105 ALA A C 1
ATOM 828 O O . ALA A 1 105 ? 6.102 -4.996 34.262 1.00 90.69 105 ALA A O 1
ATOM 829 N N . GLU A 1 106 ? 4.215 -6.084 33.731 1.00 88.94 106 GLU A N 1
ATOM 830 C CA . GLU A 1 106 ? 3.861 -6.388 35.122 1.00 88.94 106 GLU A CA 1
ATOM 831 C C . GLU A 1 106 ? 4.899 -7.300 35.766 1.00 88.94 106 GLU A C 1
ATOM 833 O O . GLU A 1 106 ? 5.381 -7.008 36.854 1.00 88.94 106 GLU A O 1
ATOM 838 N N . PHE A 1 107 ? 5.279 -8.387 35.094 1.00 91.50 107 PHE A N 1
ATOM 839 C CA . PHE A 1 107 ? 6.291 -9.290 35.631 1.00 91.50 107 PHE A CA 1
ATOM 840 C C . PHE A 1 107 ? 7.659 -8.625 35.715 1.00 91.50 107 PHE A C 1
ATOM 842 O O . PHE A 1 107 ? 8.378 -8.876 36.667 1.00 91.50 107 PHE A O 1
ATOM 849 N N . LEU A 1 108 ? 7.990 -7.737 34.783 1.00 89.31 108 LEU A N 1
ATOM 850 C CA . LEU A 1 108 ? 9.253 -7.013 34.754 1.00 89.31 108 LEU A CA 1
ATOM 851 C C . LEU A 1 108 ? 9.369 -5.960 35.868 1.00 89.31 108 LEU A C 1
ATOM 853 O O . LEU A 1 108 ? 10.472 -5.693 36.340 1.00 89.31 108 LEU A O 1
ATOM 857 N N . THR A 1 109 ? 8.254 -5.355 36.290 1.00 87.00 109 THR A N 1
ATOM 858 C CA . THR A 1 109 ? 8.249 -4.213 37.229 1.00 87.00 109 THR A CA 1
ATOM 859 C C . THR A 1 109 ? 7.730 -4.547 38.627 1.00 87.00 109 THR A C 1
ATOM 861 O O . THR A 1 109 ? 7.937 -3.769 39.560 1.00 87.00 109 THR A O 1
ATOM 864 N N . ASN A 1 110 ? 7.085 -5.700 38.813 1.00 85.88 110 ASN A N 1
ATOM 865 C CA . ASN A 1 110 ? 6.560 -6.137 40.101 1.00 85.88 110 ASN A CA 1
ATOM 866 C C . ASN A 1 110 ? 7.496 -7.162 40.751 1.00 85.88 110 ASN A C 1
ATOM 868 O O . ASN A 1 110 ? 7.408 -8.357 40.471 1.00 85.88 110 ASN A O 1
ATOM 872 N N . SER A 1 111 ? 8.345 -6.705 41.674 1.00 86.06 111 SER A N 1
ATOM 873 C CA . SER A 1 111 ? 9.299 -7.559 42.401 1.00 86.06 111 SER A CA 1
ATOM 874 C C . SER A 1 111 ? 8.652 -8.640 43.275 1.00 86.06 111 SER A C 1
ATOM 876 O O . SER A 1 111 ? 9.337 -9.571 43.687 1.00 86.06 111 SER A O 1
ATOM 878 N N . ASN A 1 112 ? 7.344 -8.556 43.539 1.00 86.06 112 ASN A N 1
ATOM 879 C CA . ASN A 1 112 ? 6.596 -9.598 44.248 1.00 86.06 112 ASN A CA 1
ATOM 880 C C . ASN A 1 112 ? 6.035 -10.679 43.307 1.00 86.06 112 ASN A C 1
ATOM 882 O O . ASN A 1 112 ? 5.444 -11.654 43.777 1.00 86.06 112 ASN A O 1
ATOM 886 N N . SER A 1 113 ? 6.169 -10.519 41.986 1.00 85.44 113 SER A N 1
ATOM 887 C CA . SER A 1 113 ? 5.754 -11.538 41.023 1.00 85.44 113 SER A CA 1
ATOM 888 C C . SER A 1 113 ? 6.687 -12.753 41.098 1.00 85.44 113 SER A C 1
ATOM 890 O O . SER A 1 113 ? 7.906 -12.582 41.034 1.00 85.44 113 SER A O 1
ATOM 892 N N . PRO A 1 114 ? 6.164 -13.995 41.115 1.00 84.56 114 PRO A N 1
ATOM 893 C CA . PRO A 1 114 ? 7.001 -15.194 41.030 1.00 84.56 114 PRO A CA 1
ATOM 894 C C . PRO A 1 114 ? 7.752 -15.302 39.690 1.00 84.56 114 PRO A C 1
ATOM 896 O O . PRO A 1 114 ? 8.672 -16.105 39.565 1.00 84.56 114 PRO A O 1
ATOM 899 N N . TYR A 1 115 ? 7.373 -14.496 38.693 1.00 89.81 115 TYR A N 1
ATOM 900 C CA . TYR A 1 115 ? 8.008 -14.438 37.376 1.00 89.81 115 TYR A CA 1
ATOM 901 C C . TYR A 1 115 ? 8.928 -13.226 37.202 1.00 89.81 115 TYR A C 1
ATOM 903 O O . TYR A 1 115 ? 9.390 -12.990 36.090 1.00 89.81 115 TYR A O 1
ATOM 911 N N . TYR A 1 116 ? 9.202 -12.465 38.268 1.00 89.12 116 TYR A N 1
ATOM 912 C CA . TYR A 1 116 ? 10.040 -11.267 38.199 1.00 89.12 116 TYR A CA 1
ATOM 913 C C . TYR A 1 116 ? 11.457 -11.567 37.705 1.00 89.12 116 TYR A C 1
ATOM 915 O O . TYR A 1 116 ? 11.902 -10.997 36.712 1.00 89.12 116 TYR A O 1
ATOM 923 N N . GLU A 1 117 ? 12.132 -12.537 38.323 1.00 86.62 117 GLU A N 1
ATOM 924 C CA . GLU A 1 117 ? 13.481 -12.947 37.909 1.00 86.62 117 GLU A CA 1
ATOM 925 C C . GLU A 1 117 ? 13.501 -13.498 36.478 1.00 86.62 117 GLU A C 1
ATOM 927 O O . GLU A 1 117 ? 14.402 -13.198 35.696 1.00 86.62 117 GLU A O 1
ATOM 932 N N . LEU A 1 118 ? 12.459 -14.243 36.094 1.00 83.69 118 LEU A N 1
ATOM 933 C CA . LEU A 1 118 ? 12.315 -14.757 34.735 1.00 83.69 118 LEU A CA 1
ATOM 934 C C . LEU A 1 118 ? 12.162 -13.617 33.720 1.00 83.69 118 LEU A C 1
ATOM 936 O O . LEU A 1 118 ? 12.848 -13.612 32.701 1.00 83.69 118 LEU A O 1
ATOM 940 N N . ALA A 1 119 ? 11.302 -12.639 34.006 1.00 86.88 119 ALA A N 1
ATOM 941 C CA . ALA A 1 119 ? 11.091 -11.483 33.142 1.00 86.88 119 ALA A CA 1
ATOM 942 C C . ALA A 1 119 ? 12.336 -10.588 33.049 1.00 86.88 119 ALA A C 1
ATOM 944 O O . ALA A 1 119 ? 12.581 -10.016 31.993 1.00 86.88 119 ALA A O 1
ATOM 945 N N . ARG A 1 120 ? 13.148 -10.503 34.114 1.00 86.44 120 ARG A N 1
ATOM 946 C CA . ARG A 1 120 ? 14.422 -9.762 34.119 1.00 86.44 120 ARG A CA 1
ATOM 947 C C . ARG A 1 120 ? 15.576 -10.479 33.429 1.00 86.44 120 ARG A C 1
ATOM 949 O O . ARG A 1 120 ? 16.554 -9.826 33.076 1.00 86.44 120 ARG A O 1
ATOM 956 N N . SER A 1 121 ? 15.488 -11.796 33.262 1.00 81.06 121 SER A N 1
ATOM 957 C CA . SER A 1 121 ? 16.557 -12.595 32.652 1.00 81.06 121 SER A CA 1
ATOM 958 C C . SER A 1 121 ? 16.712 -12.382 31.140 1.00 81.06 121 SER A C 1
ATOM 960 O O . SER A 1 121 ? 17.726 -12.781 30.571 1.00 81.06 121 SER A O 1
ATOM 962 N N . GLY A 1 122 ? 15.739 -11.738 30.488 1.00 82.75 122 GLY A N 1
ATOM 963 C CA . GLY A 1 122 ? 15.765 -11.452 29.058 1.00 82.75 122 GLY A CA 1
ATOM 964 C C . GLY A 1 122 ? 14.771 -10.362 28.668 1.00 82.75 122 GLY A C 1
ATOM 965 O O . GLY A 1 122 ? 14.106 -9.779 29.518 1.00 82.75 122 GLY A O 1
ATOM 966 N N . ASP A 1 123 ? 14.681 -10.092 27.371 1.00 87.88 123 ASP A N 1
ATOM 967 C CA . ASP A 1 123 ? 13.723 -9.156 26.785 1.00 87.88 123 ASP A CA 1
ATOM 968 C C . ASP A 1 123 ? 12.366 -9.825 26.496 1.00 87.88 123 ASP A C 1
ATOM 970 O O . ASP A 1 123 ? 12.190 -11.043 26.636 1.00 87.88 123 ASP A O 1
ATOM 974 N N . ILE A 1 124 ? 11.388 -9.039 26.041 1.00 92.31 124 ILE A N 1
ATOM 975 C CA . ILE A 1 124 ? 10.058 -9.543 25.689 1.00 92.31 124 ILE A CA 1
ATOM 976 C C . ILE A 1 124 ? 10.112 -10.634 24.606 1.00 92.31 124 ILE A C 1
ATOM 978 O O . ILE A 1 124 ? 9.276 -11.534 24.603 1.00 92.31 124 ILE A O 1
ATOM 982 N N . ASN A 1 125 ? 11.107 -10.611 23.710 1.00 85.94 125 ASN A N 1
ATOM 983 C CA . ASN A 1 125 ? 11.280 -11.627 22.666 1.00 85.94 125 ASN A CA 1
ATOM 984 C C . ASN A 1 125 ? 11.627 -12.991 23.249 1.00 85.94 125 ASN A C 1
ATOM 986 O O . ASN A 1 125 ? 11.028 -14.010 22.892 1.00 85.94 125 ASN A O 1
ATOM 990 N N . SER A 1 126 ? 12.589 -12.998 24.165 1.00 81.62 126 SER A N 1
ATOM 991 C CA . SER A 1 126 ? 12.965 -14.184 24.924 1.00 81.62 126 SER A CA 1
ATOM 992 C C . SER A 1 126 ? 11.780 -14.663 25.759 1.00 81.62 126 SER A C 1
ATOM 994 O O . SER A 1 126 ? 11.475 -15.856 25.777 1.00 81.62 126 SER A O 1
ATOM 996 N N . PHE A 1 127 ? 11.043 -13.729 26.363 1.00 87.56 127 PHE A N 1
ATOM 997 C CA . PHE A 1 127 ? 9.865 -14.033 27.165 1.00 87.56 127 PHE A CA 1
ATOM 998 C C . PHE A 1 127 ? 8.734 -14.692 26.357 1.00 87.56 127 PHE A C 1
ATOM 1000 O O . PHE A 1 127 ? 8.190 -15.691 26.817 1.00 87.56 127 PHE A O 1
ATOM 1007 N N . VAL A 1 128 ? 8.426 -14.233 25.133 1.00 80.62 128 VAL A N 1
ATOM 1008 C CA . VAL A 1 128 ? 7.459 -14.903 24.230 1.00 80.62 128 VAL A CA 1
ATOM 1009 C C . VAL A 1 128 ? 7.836 -16.371 24.028 1.00 80.62 128 VAL A C 1
ATOM 1011 O O . VAL A 1 128 ? 7.006 -17.261 24.216 1.00 80.62 128 VAL A O 1
ATOM 1014 N N . ARG A 1 129 ? 9.105 -16.641 23.699 1.00 77.69 129 ARG A N 1
ATOM 1015 C CA . ARG A 1 129 ? 9.598 -18.008 23.466 1.00 77.69 129 ARG A CA 1
ATOM 1016 C C . ARG A 1 129 ? 9.521 -18.856 24.728 1.00 77.69 129 ARG A C 1
ATOM 1018 O O . ARG A 1 129 ? 9.114 -20.013 24.652 1.00 77.69 129 ARG A O 1
ATOM 1025 N N . VAL A 1 130 ? 9.892 -18.291 25.875 1.00 79.69 130 VAL A N 1
ATOM 1026 C CA . VAL A 1 130 ? 9.803 -18.977 27.166 1.00 79.69 130 VAL A CA 1
ATOM 1027 C C . VAL A 1 130 ? 8.356 -19.320 27.488 1.00 79.69 130 VAL A C 1
ATOM 1029 O O . VAL A 1 130 ? 8.093 -20.454 27.860 1.00 79.69 130 VAL A O 1
ATOM 1032 N N . VAL A 1 131 ? 7.418 -18.386 27.321 1.00 81.06 131 VAL A N 1
ATOM 1033 C CA . VAL A 1 131 ? 5.998 -18.613 27.614 1.00 81.06 131 VAL A CA 1
ATOM 1034 C C . VAL A 1 131 ? 5.412 -19.698 26.707 1.00 81.06 131 VAL A C 1
ATOM 1036 O O . VAL A 1 131 ? 4.769 -20.615 27.217 1.00 81.06 131 VAL A O 1
ATOM 1039 N N . LEU A 1 132 ? 5.679 -19.636 25.395 1.00 76.12 132 LEU A N 1
ATOM 1040 C CA . LEU A 1 132 ? 5.209 -20.627 24.415 1.00 76.12 132 LEU A CA 1
ATOM 1041 C C . LEU A 1 132 ? 5.721 -22.041 24.715 1.00 76.12 132 LEU A C 1
ATOM 1043 O O . LEU A 1 132 ? 4.985 -23.010 24.560 1.00 76.12 132 LEU A O 1
ATOM 1047 N N . ASN A 1 133 ? 6.972 -22.156 25.164 1.00 72.25 133 ASN A N 1
ATOM 1048 C CA . ASN A 1 133 ? 7.621 -23.443 25.422 1.00 72.25 133 ASN A CA 1
ATOM 1049 C C . ASN A 1 133 ? 7.620 -23.837 26.908 1.00 72.25 133 ASN A C 1
ATOM 1051 O O . ASN A 1 133 ? 8.250 -24.823 27.282 1.00 72.25 133 ASN A O 1
ATOM 1055 N N . SER A 1 134 ? 6.955 -23.073 27.779 1.00 76.81 134 SER A N 1
ATOM 1056 C CA . SER A 1 134 ? 7.001 -23.318 29.221 1.00 76.81 134 SER A CA 1
ATOM 1057 C C . SER A 1 134 ? 6.182 -24.542 29.594 1.00 76.81 134 SER A C 1
ATOM 1059 O O . SER A 1 134 ? 5.040 -24.666 29.157 1.00 76.81 134 SER A O 1
ATOM 1061 N N . ASP A 1 135 ? 6.704 -25.376 30.493 1.00 73.56 135 ASP A N 1
ATOM 1062 C CA . ASP A 1 135 ? 5.938 -26.421 31.183 1.00 73.56 135 ASP A CA 1
ATOM 1063 C C . ASP A 1 135 ? 5.150 -25.928 32.394 1.00 73.56 135 ASP A C 1
ATOM 1065 O O . ASP A 1 135 ? 4.356 -26.676 32.962 1.00 73.56 135 ASP A O 1
ATOM 1069 N N . ILE A 1 136 ? 5.307 -24.656 32.768 1.00 77.69 136 ILE A N 1
ATOM 1070 C CA . ILE A 1 136 ? 4.585 -24.050 33.883 1.00 77.69 136 ILE A CA 1
ATOM 1071 C C . ILE A 1 136 ? 3.186 -23.650 33.392 1.00 77.69 136 ILE A C 1
ATOM 1073 O O . ILE A 1 136 ? 3.073 -22.699 32.610 1.00 77.69 136 ILE A O 1
ATOM 1077 N N . PRO A 1 137 ? 2.098 -24.291 33.869 1.00 76.94 137 PRO A N 1
ATOM 1078 C CA . PRO A 1 137 ? 0.759 -24.051 33.330 1.00 76.94 137 PRO A CA 1
ATOM 1079 C C . PRO A 1 137 ? 0.319 -22.590 33.449 1.00 76.94 137 PRO A C 1
ATOM 1081 O O . PRO A 1 137 ? -0.201 -22.031 32.492 1.00 76.94 137 PRO A O 1
ATOM 1084 N N . ALA A 1 138 ? 0.597 -21.945 34.583 1.00 80.19 138 ALA A N 1
ATOM 1085 C CA . ALA A 1 138 ? 0.241 -20.546 34.822 1.00 80.19 138 ALA A CA 1
ATOM 1086 C C . ALA A 1 138 ? 0.953 -19.555 33.877 1.00 80.19 138 ALA A C 1
ATOM 1088 O O . ALA A 1 138 ? 0.405 -18.488 33.588 1.00 80.19 138 ALA A O 1
ATOM 1089 N N . LEU A 1 139 ? 2.142 -19.916 33.373 1.00 79.94 139 LEU A N 1
ATOM 1090 C CA . LEU A 1 139 ? 2.871 -19.124 32.387 1.00 79.94 139 LEU A CA 1
ATOM 1091 C C . LEU A 1 139 ? 2.355 -19.425 30.977 1.00 79.94 139 LEU A C 1
ATOM 1093 O O . LEU A 1 139 ? 1.950 -18.502 30.282 1.00 79.94 139 LEU A O 1
ATOM 1097 N N . ARG A 1 140 ? 2.254 -20.706 30.596 1.00 81.25 140 ARG A N 1
ATOM 1098 C CA . ARG A 1 140 ? 1.711 -21.144 29.296 1.00 81.25 140 ARG A CA 1
ATOM 1099 C C . ARG A 1 140 ? 0.305 -20.592 29.037 1.00 81.25 140 ARG A C 1
ATOM 1101 O O . ARG A 1 140 ? -0.010 -20.170 27.930 1.00 81.25 140 ARG A O 1
ATOM 1108 N N . GLN A 1 141 ? -0.529 -20.531 30.076 1.00 84.88 141 GLN A N 1
ATOM 1109 C CA . GLN A 1 141 ? -1.878 -19.965 30.012 1.00 84.88 141 GLN A CA 1
ATOM 1110 C C . GLN A 1 141 ? -1.905 -18.446 29.791 1.00 84.88 141 GLN A C 1
ATOM 1112 O O . GLN A 1 141 ? -2.979 -17.902 29.563 1.00 84.88 141 GLN A O 1
ATOM 1117 N N . GLN A 1 142 ? -0.772 -17.739 29.824 1.00 88.06 142 GLN A N 1
ATOM 1118 C CA . GLN A 1 142 ? -0.730 -16.341 29.386 1.00 88.06 142 GLN A CA 1
ATOM 1119 C C . GLN A 1 142 ? -0.866 -16.195 27.863 1.00 88.06 142 GLN A C 1
ATOM 1121 O O . GLN A 1 142 ? -1.109 -15.076 27.418 1.00 88.06 142 GLN A O 1
ATOM 1126 N N . LEU A 1 143 ? -0.740 -17.289 27.100 1.00 84.50 143 LEU A N 1
ATOM 1127 C CA . LEU A 1 143 ? -0.936 -17.380 25.649 1.00 84.50 143 LEU A CA 1
ATOM 1128 C C . LEU A 1 143 ? -1.962 -18.473 25.280 1.00 84.50 143 LEU A C 1
ATOM 1130 O O . LEU A 1 143 ? -2.552 -19.116 26.159 1.00 84.50 143 LEU A O 1
ATOM 1134 N N . HIS A 1 144 ? -2.161 -18.701 23.982 1.00 87.19 144 HIS A N 1
ATOM 1135 C CA . HIS A 1 144 ? -3.124 -19.621 23.375 1.00 87.19 144 HIS A CA 1
ATOM 1136 C C . HIS A 1 144 ? -4.584 -19.164 23.489 1.00 87.19 144 HIS A C 1
ATOM 1138 O O . HIS A 1 144 ? -5.462 -19.959 23.835 1.00 87.19 144 HIS A O 1
ATOM 1144 N N . ASN A 1 145 ? -4.847 -17.888 23.214 1.00 91.31 145 ASN A N 1
ATOM 1145 C CA . ASN A 1 145 ? -6.184 -17.288 23.236 1.00 91.31 145 ASN A CA 1
ATOM 1146 C C . ASN A 1 145 ? -6.786 -17.237 24.651 1.00 91.31 145 ASN A C 1
ATOM 1148 O O . ASN A 1 145 ? -7.829 -17.831 24.956 1.00 91.31 145 ASN A O 1
ATOM 1152 N N . LEU A 1 146 ? -6.063 -16.578 25.563 1.00 93.69 146 LEU A N 1
ATOM 1153 C CA . LEU A 1 146 ? -6.451 -16.455 26.969 1.00 93.69 146 LEU A CA 1
ATOM 1154 C C . LEU A 1 146 ? -7.850 -15.845 27.137 1.00 93.69 146 LEU A C 1
ATOM 1156 O O . LEU A 1 146 ? -8.613 -16.293 27.995 1.00 93.69 146 LEU A O 1
ATOM 1160 N N . GLN A 1 147 ? -8.181 -14.830 26.347 1.00 95.06 147 GLN A N 1
ATOM 1161 C CA . GLN A 1 147 ? -9.412 -14.064 26.499 1.00 95.06 147 GLN A CA 1
ATOM 1162 C C . GLN A 1 147 ? -10.635 -14.891 26.100 1.00 95.06 147 GLN A C 1
ATOM 1164 O O . GLN A 1 147 ? -11.617 -14.918 26.845 1.00 95.06 147 GLN A O 1
ATOM 1169 N N . CYS A 1 148 ? -10.550 -15.663 25.013 1.00 94.12 148 CYS A N 1
ATOM 1170 C CA . CYS A 1 148 ? -11.572 -16.640 24.636 1.00 94.12 148 CYS A CA 1
ATOM 1171 C C . CYS A 1 148 ? -11.811 -17.653 25.763 1.00 94.12 148 CYS A C 1
ATOM 1173 O O . CYS A 1 148 ? -12.964 -17.904 26.131 1.00 94.12 148 CYS A O 1
ATOM 1175 N N . ARG A 1 149 ? -10.738 -18.164 26.389 1.00 94.06 149 ARG A N 1
ATOM 1176 C CA . ARG A 1 149 ? -10.862 -19.109 27.511 1.00 94.06 149 ARG A CA 1
ATOM 1177 C C . ARG A 1 149 ? -11.546 -18.498 28.726 1.00 94.06 149 ARG A C 1
ATOM 1179 O O . ARG A 1 149 ? -12.333 -19.178 29.374 1.00 94.06 149 ARG A O 1
ATOM 1186 N N . PHE A 1 150 ? -11.293 -17.230 29.036 1.00 93.56 150 PHE A N 1
ATOM 1187 C CA . PHE A 1 150 ? -12.033 -16.545 30.098 1.00 93.56 150 PHE A CA 1
ATOM 1188 C C . PHE A 1 150 ? -13.510 -16.361 29.744 1.00 93.56 150 PHE A C 1
ATOM 1190 O O . PHE A 1 150 ? -14.377 -16.545 30.600 1.00 93.56 150 PHE A O 1
ATOM 1197 N N . VAL A 1 151 ? -13.795 -16.018 28.487 1.00 94.31 151 VAL A N 1
ATOM 1198 C CA . VAL A 1 151 ? -15.155 -15.736 28.021 1.00 94.31 151 VAL A CA 1
ATOM 1199 C C . VAL A 1 151 ? -16.026 -16.992 27.947 1.00 94.31 151 VAL A C 1
ATOM 1201 O O . VAL A 1 151 ? -17.195 -16.947 28.320 1.00 94.31 151 VAL A O 1
ATOM 1204 N N . CYS A 1 152 ? -15.487 -18.118 27.478 1.00 93.44 152 CYS A N 1
ATOM 1205 C CA . CYS A 1 152 ? -16.295 -19.313 27.199 1.00 93.44 152 CYS A CA 1
ATOM 1206 C C . CYS A 1 152 ? -15.704 -20.641 27.691 1.00 93.44 152 CYS A C 1
ATOM 1208 O O . CYS A 1 152 ? -16.274 -21.702 27.427 1.00 93.44 152 CYS A O 1
ATOM 1210 N N . GLY A 1 153 ? -14.570 -20.603 28.394 1.00 90.56 153 GLY A N 1
ATOM 1211 C CA . GLY A 1 153 ? -13.848 -21.788 28.868 1.00 90.56 153 GLY A CA 1
ATOM 1212 C C . GLY A 1 153 ? -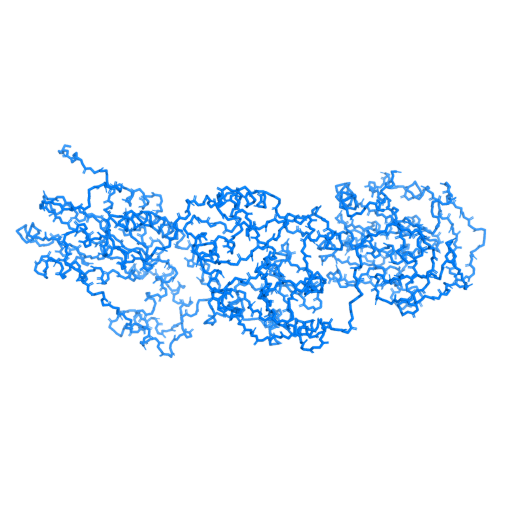12.925 -22.429 27.826 1.00 90.56 153 GLY A C 1
ATOM 1213 O O . GLY A 1 153 ? -12.142 -23.306 28.179 1.00 90.56 153 GLY A O 1
ATOM 1214 N N . GLU A 1 154 ? -12.972 -21.994 26.563 1.00 90.62 154 GLU A N 1
ATOM 1215 C CA . GLU A 1 154 ? -12.229 -22.596 25.449 1.00 90.62 154 GLU A CA 1
ATOM 1216 C C . GLU A 1 154 ? -11.492 -21.551 24.605 1.00 90.62 154 GLU A C 1
ATOM 1218 O O . GLU A 1 154 ? -11.891 -20.394 24.518 1.00 90.62 154 GLU A O 1
ATOM 1223 N N . ALA A 1 155 ? -10.402 -21.970 23.963 1.00 90.75 155 ALA A N 1
ATOM 1224 C CA . ALA A 1 155 ? -9.605 -21.142 23.059 1.00 90.75 155 ALA A CA 1
ATOM 1225 C C . ALA A 1 155 ? -10.248 -21.089 21.657 1.00 90.75 155 ALA A C 1
ATOM 1227 O O . ALA A 1 155 ? -9.650 -21.550 20.691 1.00 90.75 155 ALA A O 1
ATOM 1228 N N . SER A 1 156 ? -11.493 -20.609 21.568 1.00 90.88 156 SER A N 1
ATOM 1229 C CA . SER A 1 156 ? -12.278 -20.565 20.327 1.00 90.88 156 SER A CA 1
ATOM 1230 C C . SER A 1 156 ? -13.060 -19.259 20.212 1.00 90.88 156 SER A C 1
ATOM 1232 O O . SER A 1 156 ? -13.900 -18.956 21.067 1.00 90.88 156 SER A O 1
ATOM 1234 N N . PHE A 1 157 ? -12.835 -18.523 19.123 1.00 89.00 157 PHE A N 1
ATOM 1235 C CA . PHE A 1 157 ? -13.564 -17.303 18.805 1.00 89.00 157 PHE A CA 1
ATOM 1236 C C . PHE A 1 157 ? -15.048 -17.581 18.594 1.00 89.00 157 PHE A C 1
ATOM 1238 O O . PHE A 1 157 ? -15.881 -16.871 19.147 1.00 89.00 157 PHE A O 1
ATOM 1245 N N . GLU A 1 158 ? -15.403 -18.611 17.823 1.00 87.69 158 GLU A N 1
ATOM 1246 C CA . GLU A 1 158 ? -16.806 -18.897 17.506 1.00 87.69 158 GLU A CA 1
ATOM 1247 C C . GLU A 1 158 ? -17.635 -19.128 18.771 1.00 87.69 158 GLU A C 1
ATOM 1249 O O . GLU A 1 158 ? -18.728 -18.570 18.915 1.00 87.69 158 GLU A O 1
ATOM 1254 N N . LYS A 1 159 ? -17.088 -19.897 19.718 1.00 91.06 159 LYS A N 1
ATOM 1255 C CA . LYS A 1 159 ? -17.735 -20.151 21.004 1.00 91.06 159 LYS A CA 1
ATOM 1256 C C . LYS A 1 159 ? -17.725 -18.913 21.898 1.00 91.06 159 LYS A C 1
ATOM 1258 O O . LYS A 1 159 ? -18.745 -18.602 22.514 1.00 91.06 159 LYS A O 1
ATOM 1263 N N . ALA A 1 160 ? -16.614 -18.178 21.946 1.00 93.69 160 ALA A N 1
ATOM 1264 C CA . ALA A 1 160 ? -16.525 -16.936 22.708 1.00 93.69 160 ALA A CA 1
ATOM 1265 C C . ALA A 1 160 ? -17.535 -15.892 22.211 1.00 93.69 160 ALA A C 1
ATOM 1267 O O . ALA A 1 160 ? -18.230 -15.284 23.022 1.00 93.69 160 ALA A O 1
ATOM 1268 N N . ARG A 1 161 ? -17.692 -15.754 20.891 1.00 91.62 161 ARG A N 1
ATOM 1269 C CA . ARG A 1 161 ? -18.696 -14.905 20.244 1.00 91.62 161 ARG A CA 1
ATOM 1270 C C . ARG A 1 161 ? -20.107 -15.298 20.669 1.00 91.62 161 ARG A C 1
ATOM 1272 O O . ARG A 1 161 ? -20.847 -14.440 21.126 1.00 91.62 161 ARG A O 1
ATOM 1279 N N . GLN A 1 162 ? -20.457 -16.585 20.593 1.00 89.62 162 GLN A N 1
ATOM 1280 C CA . GLN A 1 162 ? -21.765 -17.079 21.047 1.00 89.62 162 GLN A CA 1
ATOM 1281 C C . GLN A 1 162 ? -22.014 -16.780 22.528 1.00 89.62 162 GLN A C 1
ATOM 1283 O O . GLN A 1 162 ? -23.115 -16.401 22.911 1.00 89.62 162 GLN A O 1
ATOM 1288 N N . PHE A 1 163 ? -20.996 -16.925 23.377 1.00 92.75 163 PHE A N 1
ATOM 1289 C CA . PHE A 1 163 ? -21.123 -16.594 24.793 1.00 92.75 163 PHE A CA 1
ATOM 1290 C C . PHE A 1 163 ? -21.358 -15.103 24.990 1.00 92.75 163 PHE A C 1
ATOM 1292 O O . PHE A 1 163 ? -22.295 -14.743 25.700 1.00 92.75 163 PHE A O 1
ATOM 1299 N N . VAL A 1 164 ? -20.558 -14.245 24.349 1.00 89.69 164 VAL A N 1
ATOM 1300 C CA . VAL A 1 164 ? -20.785 -12.794 24.369 1.00 89.69 164 VAL A CA 1
ATOM 1301 C C . VAL A 1 164 ? -22.221 -12.490 23.943 1.00 89.69 164 VAL A C 1
ATOM 1303 O O . VAL A 1 164 ? -22.910 -11.789 24.678 1.00 89.69 164 VAL A O 1
ATOM 1306 N N . ASP A 1 165 ? -22.680 -13.106 22.852 1.00 83.81 165 ASP A N 1
ATOM 1307 C CA . ASP A 1 165 ? -24.006 -12.928 22.248 1.00 83.81 165 ASP A CA 1
ATOM 1308 C C . ASP A 1 165 ? -25.171 -13.342 23.159 1.00 83.81 165 ASP A C 1
ATOM 1310 O O . ASP A 1 165 ? -26.165 -12.624 23.305 1.00 83.81 165 ASP A O 1
ATOM 1314 N N . ASP A 1 166 ? -25.037 -14.497 23.806 1.00 83.94 166 ASP A N 1
ATOM 1315 C CA . ASP A 1 166 ? -26.159 -15.171 24.458 1.00 83.94 166 ASP A CA 1
ATOM 1316 C C . ASP A 1 166 ? -26.112 -15.116 25.989 1.00 83.94 166 ASP A C 1
ATOM 1318 O O . ASP A 1 166 ? -27.085 -15.501 26.651 1.00 83.94 166 ASP A O 1
ATOM 1322 N N . ARG A 1 167 ? -24.966 -14.743 26.574 1.00 87.38 167 ARG A N 1
ATOM 1323 C CA . ARG A 1 167 ? -24.681 -14.914 28.011 1.00 87.38 167 ARG A CA 1
ATOM 1324 C C . ARG A 1 167 ? -24.107 -13.678 28.696 1.00 87.38 167 ARG A C 1
ATOM 1326 O O . ARG A 1 167 ? -24.227 -13.594 29.920 1.00 87.38 167 ARG A O 1
ATOM 1333 N N . TYR A 1 168 ? -23.500 -12.741 27.966 1.00 89.75 168 TYR A N 1
ATOM 1334 C CA . TYR A 1 168 ? -22.953 -11.518 28.556 1.00 89.75 168 TYR A CA 1
ATOM 1335 C C . TYR A 1 168 ? -23.954 -10.371 28.470 1.00 89.75 168 TYR A C 1
ATOM 1337 O O . TYR A 1 168 ? -24.558 -10.117 27.436 1.00 89.75 168 TYR A O 1
ATOM 1345 N N . TYR A 1 169 ? -24.099 -9.652 29.581 1.00 85.75 169 TYR A N 1
ATOM 1346 C CA . TYR A 1 169 ? -24.852 -8.405 29.626 1.00 85.75 169 TYR A CA 1
ATOM 1347 C C . TYR A 1 169 ? -24.098 -7.286 28.902 1.00 85.75 169 TYR A C 1
ATOM 1349 O O . TYR A 1 169 ? -24.693 -6.498 28.171 1.00 85.75 169 TYR A O 1
ATOM 1357 N N . LEU A 1 170 ? -22.778 -7.208 29.109 1.00 87.38 170 LEU A N 1
ATOM 1358 C CA . LEU A 1 170 ? -21.945 -6.210 28.450 1.00 87.38 170 LEU A CA 1
ATOM 1359 C C . LEU A 1 170 ? -20.494 -6.670 28.327 1.00 87.38 170 LEU A C 1
ATOM 1361 O O . LEU A 1 170 ? -19.861 -7.041 29.313 1.00 87.38 170 LEU A O 1
ATOM 1365 N N . ALA A 1 171 ? -19.941 -6.573 27.126 1.00 91.12 171 ALA A N 1
ATOM 1366 C CA . ALA A 1 171 ? -18.517 -6.735 26.881 1.00 91.12 171 ALA A CA 1
ATOM 1367 C C . ALA A 1 171 ? -17.996 -5.498 26.147 1.00 91.12 171 ALA A C 1
ATOM 1369 O O . ALA A 1 171 ? -18.695 -4.976 25.279 1.00 91.12 171 ALA A O 1
ATOM 1370 N N . CYS A 1 172 ? -16.792 -5.029 26.477 1.00 88.25 172 CYS A N 1
ATOM 1371 C CA . CYS A 1 172 ? -16.128 -3.966 25.720 1.00 88.25 172 CYS A CA 1
ATOM 1372 C C . CYS A 1 172 ? -14.659 -4.299 25.446 1.00 88.25 172 CYS A C 1
ATOM 1374 O O . CYS A 1 172 ? -14.055 -5.143 26.110 1.00 88.25 172 CYS A O 1
ATOM 1376 N N . ALA A 1 173 ? -14.088 -3.616 24.460 1.00 86.44 173 ALA A N 1
ATOM 1377 C CA . ALA A 1 173 ? -12.665 -3.641 24.169 1.00 86.44 173 ALA A CA 1
ATOM 1378 C C . ALA A 1 173 ? -11.974 -2.465 24.875 1.00 86.44 173 ALA A C 1
ATOM 1380 O O . ALA A 1 173 ? -12.503 -1.361 24.892 1.00 86.44 173 ALA A O 1
ATOM 1381 N N . PHE A 1 174 ? -10.788 -2.656 25.447 1.00 79.44 174 PHE A N 1
ATOM 1382 C CA . PHE A 1 174 ? -9.958 -1.546 25.916 1.00 79.44 174 PHE A CA 1
ATOM 1383 C C . PHE A 1 174 ? -9.509 -0.697 24.703 1.00 79.44 174 PHE A C 1
ATOM 1385 O O . PHE A 1 174 ? -9.089 -1.290 23.699 1.00 79.44 174 PHE A O 1
ATOM 1392 N N . PRO A 1 175 ? -9.571 0.654 24.761 1.00 72.88 175 PRO A N 1
ATOM 1393 C CA . PRO A 1 175 ? -9.783 1.503 25.943 1.00 72.88 175 PRO A CA 1
ATOM 1394 C C . PRO A 1 175 ? -11.239 1.896 26.269 1.00 72.88 175 PRO A C 1
ATOM 1396 O O . PRO A 1 175 ? -11.427 2.646 27.224 1.00 72.88 175 PRO A O 1
ATOM 1399 N N . ASP A 1 176 ? -12.264 1.371 25.584 1.00 77.81 176 ASP A N 1
ATOM 1400 C CA . ASP A 1 176 ? -13.687 1.744 25.773 1.00 77.81 176 ASP A CA 1
ATOM 1401 C C . ASP A 1 176 ? -14.281 1.363 27.161 1.00 77.81 176 ASP A C 1
ATOM 1403 O O . ASP A 1 176 ? -15.492 1.419 27.386 1.00 77.81 176 ASP A O 1
ATOM 1407 N N . VAL A 1 177 ? -13.450 0.950 28.126 1.00 76.69 177 VAL A N 1
ATOM 1408 C CA . VAL A 1 177 ? -13.861 0.594 29.496 1.00 76.69 177 VAL A CA 1
ATOM 1409 C C . VAL A 1 177 ? -14.460 1.782 30.256 1.00 76.69 177 VAL A C 1
ATOM 1411 O O . VAL A 1 177 ? -15.307 1.588 31.128 1.00 76.69 177 VAL A O 1
ATOM 1414 N N . VAL A 1 178 ? -14.057 3.010 29.917 1.00 72.94 178 VAL A N 1
ATOM 1415 C CA . VAL A 1 178 ? -14.606 4.240 30.511 1.00 72.94 178 VAL A CA 1
ATOM 1416 C C . VAL A 1 178 ? -16.045 4.456 30.040 1.00 72.94 178 VAL A C 1
ATOM 1418 O O . VAL A 1 178 ? -16.942 4.745 30.831 1.00 72.94 178 VAL A O 1
ATOM 1421 N N . GLU A 1 179 ? -16.304 4.248 28.755 1.00 76.56 179 GLU A N 1
ATOM 1422 C CA . GLU A 1 179 ? -17.641 4.302 28.179 1.00 76.56 179 GLU A CA 1
ATOM 1423 C C . GLU A 1 179 ? -18.507 3.142 28.671 1.00 76.56 179 GLU A C 1
ATOM 1425 O O . GLU A 1 179 ? -19.687 3.341 28.962 1.00 76.56 179 GLU A O 1
ATOM 1430 N N . MET A 1 180 ? -17.933 1.946 28.821 1.00 81.06 180 MET A N 1
ATOM 1431 C CA . MET A 1 180 ? -18.616 0.791 29.412 1.00 81.06 180 MET A CA 1
ATOM 1432 C C . MET A 1 180 ? -19.040 1.072 30.849 1.00 81.06 180 MET A C 1
ATOM 1434 O O . MET A 1 180 ? -20.165 0.752 31.230 1.00 81.06 180 MET A O 1
ATOM 1438 N N . ALA A 1 181 ? -18.164 1.698 31.632 1.00 75.81 181 ALA A N 1
ATOM 1439 C CA . ALA A 1 181 ? -18.462 2.136 32.984 1.00 75.81 181 ALA A CA 1
ATOM 1440 C C . ALA A 1 181 ? -19.652 3.100 33.023 1.00 75.81 181 ALA A C 1
ATOM 1442 O O . ALA A 1 181 ? -20.528 2.940 33.869 1.00 75.81 181 ALA A O 1
ATOM 1443 N N . GLU A 1 182 ? -19.735 4.047 32.088 1.00 72.88 182 GLU A N 1
ATOM 1444 C CA . GLU A 1 182 ? -20.864 4.979 32.003 1.00 72.88 182 GLU A CA 1
ATOM 1445 C C . GLU A 1 182 ? -22.170 4.278 31.595 1.00 72.88 182 GLU A C 1
ATOM 1447 O O . GLU A 1 182 ? -23.220 4.521 32.192 1.00 72.88 182 GLU A O 1
ATOM 1452 N N . VAL A 1 183 ? -22.111 3.351 30.632 1.00 76.56 183 VAL A N 1
ATOM 1453 C CA . VAL A 1 183 ? -23.270 2.527 30.243 1.00 76.56 183 VAL A CA 1
ATOM 1454 C C . VAL A 1 183 ? -23.755 1.682 31.423 1.00 76.56 183 VAL A C 1
ATOM 1456 O O . VAL A 1 183 ? -24.956 1.632 31.693 1.00 76.56 183 VAL A O 1
ATOM 1459 N N . LEU A 1 184 ? -22.837 1.057 32.165 1.00 77.75 184 LEU A N 1
ATOM 1460 C CA . LEU A 1 184 ? -23.171 0.292 33.366 1.00 77.75 184 LEU A CA 1
ATOM 1461 C C . LEU A 1 184 ? -23.717 1.182 34.469 1.00 77.75 184 LEU A C 1
ATOM 1463 O O . LEU A 1 184 ? -24.694 0.819 35.107 1.00 77.75 184 LEU A O 1
ATOM 1467 N N . ARG A 1 185 ? -23.149 2.368 34.677 1.00 74.94 185 ARG A N 1
ATOM 1468 C CA . ARG A 1 185 ? -23.660 3.332 35.649 1.00 74.94 185 ARG A CA 1
ATOM 1469 C C . ARG A 1 185 ? -25.122 3.674 35.371 1.00 74.94 185 ARG A C 1
ATOM 1471 O O . ARG A 1 185 ? -25.934 3.641 36.293 1.00 74.94 185 ARG A O 1
ATOM 1478 N N . MET A 1 186 ? -25.456 3.969 34.113 1.00 72.69 186 MET A N 1
ATOM 1479 C CA . MET A 1 186 ? -26.837 4.221 33.692 1.00 72.69 186 MET A CA 1
ATOM 1480 C C . MET A 1 186 ? -27.723 2.993 33.930 1.00 72.69 186 MET A C 1
ATOM 1482 O O . MET A 1 186 ? -28.785 3.132 34.533 1.00 72.69 186 MET A O 1
ATOM 1486 N N . ALA A 1 187 ? -27.241 1.804 33.548 1.00 76.69 187 ALA A N 1
ATOM 1487 C CA . ALA A 1 187 ? -27.918 0.530 33.789 1.00 76.69 187 ALA A CA 1
ATOM 1488 C C . ALA A 1 187 ? -28.206 0.261 35.268 1.00 76.69 187 ALA A C 1
ATOM 1490 O O . ALA A 1 187 ? -29.243 -0.292 35.614 1.00 76.69 187 ALA A O 1
ATOM 1491 N N . LEU A 1 188 ? -27.293 0.654 36.147 1.00 74.56 188 LEU A N 1
ATOM 1492 C CA . LEU A 1 188 ? -27.374 0.417 37.583 1.00 74.56 188 LEU A CA 1
ATOM 1493 C C . LEU A 1 188 ? -28.079 1.549 38.344 1.00 74.56 188 LEU A C 1
ATOM 1495 O O . LEU A 1 188 ? -28.263 1.438 39.553 1.00 74.56 188 LEU A O 1
ATOM 1499 N N . GLY A 1 189 ? -28.454 2.643 37.668 1.00 69.94 189 GLY A N 1
ATOM 1500 C CA . GLY A 1 189 ? -29.010 3.835 38.316 1.00 69.94 189 GLY A CA 1
ATOM 1501 C C . GLY A 1 189 ? -28.025 4.532 39.265 1.00 69.94 189 GLY A C 1
ATOM 1502 O O . GLY A 1 189 ? -28.442 5.167 40.231 1.00 69.94 189 GLY A O 1
ATOM 1503 N N . ALA A 1 190 ? -26.721 4.392 39.021 1.00 65.12 190 ALA A N 1
ATOM 1504 C CA . ALA A 1 190 ? -25.670 4.831 39.932 1.00 65.12 190 ALA A CA 1
ATOM 1505 C C . ALA A 1 190 ? -25.245 6.304 39.715 1.00 65.12 190 ALA A C 1
ATOM 1507 O O . ALA A 1 190 ? -25.325 6.823 38.594 1.00 65.12 190 ALA A O 1
ATOM 1508 N N . PRO A 1 191 ? -24.767 7.013 40.757 1.00 58.62 191 PRO A N 1
ATOM 1509 C CA . PRO A 1 191 ? -24.242 8.375 40.623 1.00 58.62 191 PRO A CA 1
ATOM 1510 C C . PRO A 1 191 ? -22.954 8.413 39.782 1.00 58.62 191 PRO A C 1
ATOM 1512 O O . PRO A 1 191 ? -22.252 7.413 39.666 1.00 58.62 191 PRO A O 1
ATOM 1515 N N . THR A 1 192 ? -22.649 9.560 39.163 1.00 58.00 192 THR A N 1
ATOM 1516 C CA . THR A 1 192 ? -21.429 9.762 38.355 1.00 58.00 192 THR A CA 1
ATOM 1517 C C . THR A 1 192 ? -20.173 9.570 39.202 1.00 58.00 192 THR A C 1
ATOM 1519 O O . THR A 1 192 ? -19.986 10.288 40.180 1.00 58.00 192 THR A O 1
ATOM 1522 N N . VAL A 1 193 ? -19.300 8.641 38.803 1.00 54.41 193 VAL A N 1
ATOM 1523 C CA . VAL A 1 193 ? -18.032 8.343 39.488 1.00 54.41 193 VAL A CA 1
ATOM 1524 C C . VAL A 1 193 ? -16.862 8.863 38.652 1.00 54.41 193 VAL A C 1
ATOM 1526 O O . VAL A 1 193 ? -16.861 8.737 37.428 1.00 54.41 193 VAL A O 1
ATOM 1529 N N . VAL A 1 194 ? -15.859 9.457 39.303 1.00 52.72 194 VAL A N 1
ATOM 1530 C CA . VAL A 1 194 ? -14.603 9.857 38.650 1.00 52.72 194 VAL A CA 1
ATOM 1531 C C . VAL A 1 194 ? -13.753 8.613 38.439 1.00 52.72 194 VAL A C 1
ATOM 1533 O O . VAL A 1 194 ? -13.445 7.907 39.394 1.00 52.72 194 VAL A O 1
ATOM 1536 N N . PHE A 1 195 ? -13.370 8.343 37.193 1.00 51.53 195 PHE A N 1
ATOM 1537 C CA . PHE A 1 195 ? -12.540 7.190 36.869 1.00 51.53 195 PHE A CA 1
ATOM 1538 C C . PHE A 1 195 ? -11.090 7.458 37.302 1.00 51.53 195 PHE A C 1
ATOM 1540 O O . PHE A 1 195 ? -10.468 8.384 36.773 1.00 51.53 195 PHE A O 1
ATOM 1547 N N . PRO A 1 196 ? -10.517 6.693 38.247 1.00 48.66 196 PRO A N 1
ATOM 1548 C CA . PRO A 1 196 ? -9.108 6.839 38.570 1.00 48.66 196 PRO A CA 1
ATOM 1549 C C . PRO A 1 196 ? -8.277 6.303 37.395 1.00 48.66 196 PRO A C 1
ATOM 1551 O O . PRO A 1 196 ? -8.252 5.100 37.126 1.00 48.66 196 PRO A O 1
ATOM 1554 N N . HIS A 1 197 ? -7.602 7.200 36.672 1.00 47.31 197 HIS A N 1
ATOM 1555 C CA . HIS A 1 197 ? -6.563 6.825 35.713 1.00 47.31 197 HIS A CA 1
ATOM 1556 C C . HIS A 1 197 ? -5.331 6.347 36.487 1.00 47.31 197 HIS A C 1
ATOM 1558 O O . HIS A 1 197 ? -4.541 7.147 36.980 1.00 47.31 197 HIS A O 1
ATOM 1564 N N . VAL A 1 198 ? -5.174 5.030 36.614 1.00 49.94 198 VAL A N 1
ATOM 1565 C CA . VAL A 1 198 ? -4.011 4.420 37.270 1.00 49.94 198 VAL A CA 1
ATOM 1566 C C . VAL A 1 198 ? -2.962 4.084 36.206 1.00 49.94 198 VAL A C 1
ATOM 1568 O O . VAL A 1 198 ? -2.925 2.968 35.696 1.00 49.94 198 VAL A O 1
ATOM 1571 N N . HIS A 1 199 ? -2.112 5.053 35.857 1.00 50.59 199 HIS A N 1
ATOM 1572 C CA . HIS A 1 199 ? -0.917 4.843 35.021 1.00 50.59 199 HIS A CA 1
ATOM 1573 C C . HIS A 1 199 ? 0.321 4.570 35.893 1.00 50.59 199 HIS A C 1
ATOM 1575 O O . HIS A 1 199 ? 1.325 5.268 35.821 1.00 50.59 199 HIS A O 1
ATOM 1581 N N . GLU A 1 200 ? 0.259 3.565 36.771 1.00 52.59 200 GLU A N 1
ATOM 1582 C CA . GLU A 1 200 ? 1.419 3.218 37.609 1.00 52.59 200 GLU A CA 1
ATOM 1583 C C . GLU A 1 200 ? 2.513 2.454 36.851 1.00 52.59 200 GLU A C 1
ATOM 1585 O O . GLU A 1 200 ? 3.668 2.454 37.274 1.00 52.59 200 GLU A O 1
ATOM 1590 N N . THR A 1 201 ? 2.165 1.761 35.763 1.00 56.41 201 THR A N 1
ATOM 1591 C CA . THR A 1 201 ? 3.106 0.893 35.040 1.00 56.41 201 THR A CA 1
ATOM 1592 C C . THR A 1 201 ? 4.059 1.691 34.148 1.00 56.41 201 THR A C 1
ATOM 1594 O O . THR A 1 201 ? 5.230 1.341 34.074 1.00 56.41 201 THR A O 1
ATOM 1597 N N . ASP A 1 202 ? 3.603 2.793 33.547 1.00 61.31 202 ASP A N 1
ATOM 1598 C CA . ASP A 1 202 ? 4.416 3.596 32.620 1.00 61.31 202 ASP A CA 1
ATOM 1599 C C . ASP A 1 202 ? 5.583 4.301 33.340 1.00 61.31 202 ASP A C 1
ATOM 1601 O O . ASP A 1 202 ? 6.703 4.327 32.839 1.00 61.31 202 ASP A O 1
ATOM 1605 N N . GLU A 1 203 ? 5.364 4.792 34.567 1.00 67.69 203 GLU A N 1
ATOM 1606 C CA . GLU A 1 203 ? 6.432 5.339 35.424 1.00 67.69 203 GLU A CA 1
ATOM 1607 C C . GLU A 1 203 ? 7.464 4.270 35.817 1.00 67.69 203 GLU A C 1
ATOM 1609 O O . GLU A 1 203 ? 8.667 4.525 35.784 1.00 67.69 203 GLU A O 1
ATOM 1614 N N . LYS A 1 204 ? 7.010 3.057 36.164 1.00 71.94 204 LYS A N 1
ATOM 1615 C CA . LYS A 1 204 ? 7.884 1.949 36.595 1.00 71.94 204 LYS A CA 1
ATOM 1616 C C . LYS A 1 204 ? 8.673 1.321 35.439 1.00 71.94 204 LYS A C 1
ATOM 1618 O O . LYS A 1 204 ? 9.653 0.626 35.693 1.00 71.94 204 LYS A O 1
ATOM 1623 N N . LEU A 1 205 ? 8.257 1.555 34.193 1.00 78.88 205 LEU A N 1
ATOM 1624 C CA . LEU A 1 205 ? 8.938 1.090 32.982 1.00 78.88 205 LEU A CA 1
ATOM 1625 C C . LEU A 1 205 ? 10.034 2.042 32.485 1.00 78.88 205 LEU A C 1
ATOM 1627 O O . LEU A 1 205 ? 10.771 1.659 31.576 1.00 78.88 205 LEU A O 1
ATOM 1631 N N . LYS A 1 206 ? 10.175 3.240 33.070 1.00 79.56 206 LYS A N 1
ATOM 1632 C CA . LYS A 1 206 ? 11.220 4.195 32.676 1.00 79.56 206 LYS A CA 1
ATOM 1633 C C . LYS A 1 206 ? 12.613 3.564 32.762 1.00 79.56 206 LYS A C 1
ATOM 1635 O O . LYS A 1 206 ? 13.027 3.098 33.824 1.00 79.56 206 LYS A O 1
ATOM 1640 N N . GLY A 1 207 ? 13.348 3.576 31.653 1.00 79.62 207 GLY A N 1
ATOM 1641 C CA . GLY A 1 207 ? 14.672 2.958 31.515 1.00 79.62 207 GLY A CA 1
ATOM 1642 C C . GLY A 1 207 ? 14.661 1.462 31.162 1.00 79.62 207 GLY A C 1
ATOM 1643 O O . GLY A 1 207 ? 15.728 0.874 30.972 1.00 79.62 207 GLY A O 1
ATOM 1644 N N . LEU A 1 208 ? 13.488 0.832 31.060 1.00 81.31 208 LEU A N 1
ATOM 1645 C CA . LEU A 1 208 ? 13.305 -0.576 30.682 1.00 81.31 208 LEU A CA 1
ATOM 1646 C C . LEU A 1 208 ? 12.585 -0.736 29.331 1.00 81.31 208 LEU A C 1
ATOM 1648 O O . LEU A 1 208 ? 12.273 -1.853 28.925 1.00 81.31 208 LEU A O 1
ATOM 1652 N N . GLU A 1 209 ? 12.347 0.357 28.605 1.00 83.19 209 GLU A N 1
ATOM 1653 C CA . GLU A 1 209 ? 11.568 0.390 27.361 1.00 83.19 209 GLU A CA 1
ATOM 1654 C C . GLU A 1 209 ? 12.189 -0.488 26.267 1.00 83.19 209 GLU A C 1
ATOM 1656 O O . GLU A 1 209 ? 11.476 -1.136 25.503 1.00 83.19 209 GLU A O 1
ATOM 1661 N N . HIS A 1 210 ? 13.521 -0.581 26.238 1.00 80.56 210 HIS A N 1
ATOM 1662 C CA . HIS A 1 210 ? 14.258 -1.442 25.312 1.00 80.56 210 HIS A CA 1
ATOM 1663 C C . HIS A 1 210 ? 13.909 -2.934 25.469 1.00 80.56 210 HIS A C 1
ATOM 1665 O O . HIS A 1 210 ? 13.936 -3.672 24.489 1.00 80.56 210 HIS A O 1
ATOM 1671 N N . LEU A 1 211 ? 13.524 -3.381 26.673 1.00 82.31 211 LEU A N 1
ATOM 1672 C CA . LEU A 1 211 ? 13.104 -4.765 26.917 1.00 82.31 211 LEU A CA 1
ATOM 1673 C C . LEU A 1 211 ? 11.698 -5.051 26.379 1.00 82.31 211 LEU A C 1
ATOM 1675 O O . LEU A 1 211 ? 11.327 -6.212 26.243 1.00 82.31 211 LEU A O 1
ATOM 1679 N N . MET A 1 212 ? 10.916 -4.016 26.060 1.00 85.06 212 MET A N 1
ATOM 1680 C CA . MET A 1 212 ? 9.521 -4.119 25.620 1.00 85.06 212 MET A CA 1
ATOM 1681 C C . MET A 1 212 ? 9.365 -4.222 24.092 1.00 85.06 212 MET A C 1
ATOM 1683 O O . MET A 1 212 ? 8.241 -4.357 23.598 1.00 85.06 212 MET A O 1
ATOM 1687 N N . GLN A 1 213 ? 10.465 -4.163 23.332 1.00 84.62 213 GLN A N 1
ATOM 1688 C CA . GLN A 1 213 ? 10.441 -4.162 21.868 1.00 84.62 213 GLN A CA 1
ATOM 1689 C C . GLN A 1 213 ? 10.294 -5.581 21.297 1.00 84.62 213 GLN A C 1
ATOM 1691 O O . GLN A 1 213 ? 11.217 -6.394 21.344 1.00 84.62 213 GLN A O 1
ATOM 1696 N N . LEU A 1 214 ? 9.128 -5.887 20.720 1.00 74.00 214 LEU A N 1
ATOM 1697 C CA . LEU A 1 214 ? 8.908 -7.140 19.992 1.00 74.00 214 LEU A CA 1
ATOM 1698 C C . LEU A 1 214 ? 9.587 -7.095 18.617 1.00 74.00 214 LEU A C 1
ATOM 1700 O O . LEU A 1 214 ? 9.345 -6.195 17.819 1.00 74.00 214 LEU A O 1
ATOM 1704 N N . SER A 1 215 ? 10.383 -8.118 18.323 1.00 71.69 215 SER A N 1
ATOM 1705 C CA . SER A 1 215 ? 10.863 -8.434 16.979 1.00 71.69 215 SER A CA 1
ATOM 1706 C C . SER A 1 215 ? 9.719 -8.955 16.094 1.00 71.69 215 SER A C 1
ATOM 1708 O O . SER A 1 215 ? 8.766 -9.545 16.616 1.00 71.69 215 SER A O 1
ATOM 1710 N N . PRO A 1 216 ? 9.828 -8.843 14.759 1.00 54.91 216 PRO A N 1
ATOM 1711 C CA . PRO A 1 216 ? 8.835 -9.371 13.823 1.00 54.91 216 PRO A CA 1
ATOM 1712 C C . PRO A 1 216 ? 8.571 -10.873 14.000 1.00 54.91 216 PRO A C 1
ATOM 1714 O O . PRO A 1 216 ? 7.426 -11.315 13.940 1.00 54.91 216 PRO A O 1
ATOM 1717 N N . ALA A 1 217 ? 9.608 -11.662 14.304 1.00 50.53 217 ALA A N 1
ATOM 1718 C CA . ALA A 1 217 ? 9.465 -13.097 14.554 1.00 50.53 217 ALA A CA 1
ATOM 1719 C C . ALA A 1 217 ? 8.643 -13.386 15.823 1.00 50.53 217 ALA A C 1
ATOM 1721 O O . ALA A 1 217 ? 7.728 -14.204 15.795 1.00 50.53 217 ALA A O 1
ATOM 1722 N N . SER A 1 218 ? 8.931 -12.697 16.933 1.00 62.50 218 SER A N 1
ATOM 1723 C CA . SER A 1 218 ? 8.160 -12.852 18.175 1.00 62.50 218 SER A CA 1
ATOM 1724 C C . SER A 1 218 ? 6.734 -12.319 18.039 1.00 62.50 218 SER A C 1
ATOM 1726 O O . SER A 1 218 ? 5.820 -12.897 18.619 1.00 62.50 218 SER A O 1
ATOM 1728 N N . LEU A 1 219 ? 6.536 -11.245 17.266 1.00 67.31 219 LEU A N 1
ATOM 1729 C CA . LEU A 1 219 ? 5.209 -10.718 16.951 1.00 67.31 219 LEU A CA 1
ATOM 1730 C C . LEU A 1 219 ? 4.396 -11.724 16.129 1.00 67.31 219 LEU A C 1
ATOM 1732 O O . LEU A 1 219 ? 3.238 -11.954 16.453 1.00 67.31 219 LEU A O 1
ATOM 1736 N N . THR A 1 220 ? 5.006 -12.365 15.130 1.00 52.81 220 THR A N 1
ATOM 1737 C CA . THR A 1 220 ? 4.354 -13.411 14.323 1.00 52.81 220 THR A CA 1
ATOM 1738 C C . THR A 1 220 ? 3.919 -14.582 15.201 1.00 52.81 220 THR A C 1
ATOM 1740 O O . THR A 1 220 ? 2.744 -14.929 15.209 1.00 52.81 220 THR A O 1
ATOM 1743 N N . LEU A 1 221 ? 4.821 -15.109 16.038 1.00 61.06 221 LEU A N 1
ATOM 1744 C CA . LEU A 1 221 ? 4.503 -16.198 16.973 1.00 61.06 221 LEU A CA 1
ATOM 1745 C C . LEU A 1 221 ? 3.384 -15.827 17.960 1.00 61.06 221 LEU A C 1
ATOM 1747 O O . LEU A 1 221 ? 2.556 -16.663 18.322 1.00 61.06 221 LEU A O 1
ATOM 1751 N N . LEU A 1 222 ? 3.365 -14.572 18.415 1.00 71.94 222 LEU A N 1
ATOM 1752 C CA . LEU A 1 222 ? 2.334 -14.059 19.309 1.00 71.94 222 LEU A CA 1
ATOM 1753 C C . LEU A 1 222 ? 0.976 -13.952 18.601 1.00 71.94 222 LEU A C 1
ATOM 1755 O O . LEU A 1 222 ? -0.026 -14.387 19.159 1.00 71.94 222 LEU A O 1
ATOM 1759 N N . LEU A 1 223 ? 0.946 -13.417 17.377 1.00 63.06 223 LEU A N 1
ATOM 1760 C CA . LEU A 1 223 ? -0.270 -13.292 16.567 1.00 63.06 223 LEU A CA 1
ATOM 1761 C C . LEU A 1 223 ? -0.840 -14.657 16.166 1.00 63.06 223 LEU A C 1
ATOM 1763 O O . LEU A 1 223 ? -2.053 -14.838 16.208 1.00 63.06 223 LEU A O 1
ATOM 1767 N N . GLU A 1 224 ? 0.013 -15.627 15.832 1.00 62.41 224 GLU A N 1
ATOM 1768 C CA . GLU A 1 224 ? -0.408 -17.004 15.549 1.00 62.41 224 GLU A CA 1
ATOM 1769 C C . GLU A 1 224 ? -1.062 -17.647 16.781 1.00 62.41 224 GLU A C 1
ATOM 1771 O O . GLU A 1 224 ? -2.152 -18.218 16.688 1.00 62.41 224 GLU A O 1
ATOM 1776 N N . SER A 1 225 ? -0.428 -17.502 17.950 1.00 72.38 225 SER A N 1
ATOM 1777 C CA . SER A 1 225 ? -0.910 -18.068 19.217 1.00 72.38 225 SER A CA 1
ATOM 1778 C C . SER A 1 225 ? -2.201 -17.415 19.730 1.00 72.38 225 SER A C 1
ATOM 1780 O O . SER A 1 225 ? -3.002 -18.078 20.389 1.00 72.38 225 SER A O 1
ATOM 1782 N N . GLU A 1 226 ? -2.415 -16.134 19.416 1.00 84.31 226 GLU A N 1
ATOM 1783 C CA . GLU A 1 226 ? -3.542 -15.321 19.900 1.00 84.31 226 GLU A CA 1
ATOM 1784 C C . GLU A 1 226 ? -4.568 -14.979 18.797 1.00 84.31 226 GLU A C 1
ATOM 1786 O O . GLU A 1 226 ? -5.344 -14.027 18.923 1.00 84.31 226 GLU A O 1
ATOM 1791 N N . SER A 1 227 ? -4.573 -15.730 17.696 1.00 67.00 227 SER A N 1
ATOM 1792 C CA . SER A 1 227 ? -5.407 -15.466 16.514 1.00 67.00 227 SER A CA 1
ATOM 1793 C C . SER A 1 227 ? -6.915 -15.424 16.808 1.00 67.00 227 SER A C 1
ATOM 1795 O O . SER A 1 227 ? -7.618 -14.553 16.295 1.00 67.00 227 SER A O 1
ATOM 1797 N N . GLU A 1 228 ? -7.425 -16.289 17.686 1.00 83.44 228 GLU A N 1
ATOM 1798 C CA . GLU A 1 228 ? -8.843 -16.294 18.079 1.00 83.44 228 GLU A CA 1
ATOM 1799 C C . GLU A 1 228 ? -9.176 -15.102 18.989 1.00 83.44 228 GLU A C 1
ATOM 1801 O O . GLU A 1 228 ? -10.242 -14.493 18.877 1.00 83.44 228 GLU A O 1
ATOM 1806 N N . ASP A 1 229 ? -8.243 -14.721 19.866 1.00 83.38 229 ASP A N 1
ATOM 1807 C CA . ASP A 1 229 ? -8.393 -13.538 20.715 1.00 83.38 229 ASP A CA 1
ATOM 1808 C C . ASP A 1 229 ? -8.391 -12.239 19.893 1.00 83.38 229 ASP A C 1
ATOM 1810 O O . ASP A 1 229 ? -9.089 -11.292 20.263 1.00 83.38 229 ASP A O 1
ATOM 1814 N N . MET A 1 230 ? -7.664 -12.188 18.768 1.00 77.62 230 MET A N 1
ATOM 1815 C CA . MET A 1 230 ? -7.721 -11.061 17.824 1.00 77.62 230 MET A CA 1
ATOM 1816 C C . MET A 1 230 ? -9.125 -10.912 17.224 1.00 77.62 230 MET A C 1
ATOM 1818 O O . MET A 1 230 ? -9.668 -9.803 17.173 1.00 77.62 230 MET A O 1
ATOM 1822 N N . LEU A 1 231 ? -9.740 -12.029 16.819 1.00 67.31 231 LEU A N 1
ATOM 1823 C CA . LEU A 1 231 ? -11.110 -12.049 16.299 1.00 67.31 231 LEU A CA 1
ATOM 1824 C C . LEU A 1 231 ? -12.121 -11.639 17.378 1.00 67.31 231 LEU A C 1
ATOM 1826 O O . LEU A 1 231 ? -12.994 -10.804 17.122 1.00 67.31 231 LEU A O 1
ATOM 1830 N N . LEU A 1 232 ? -11.973 -12.157 18.603 1.00 85.50 232 LEU A N 1
ATOM 1831 C CA . LEU A 1 232 ? -12.818 -11.788 19.741 1.00 85.50 232 LEU A CA 1
ATOM 1832 C C . LEU A 1 232 ? -12.702 -10.295 20.072 1.00 85.50 232 LEU A C 1
ATOM 1834 O O . LEU A 1 232 ? -13.720 -9.637 20.288 1.00 85.50 232 LEU A O 1
ATOM 1838 N N . TYR A 1 233 ? -11.482 -9.751 20.087 1.00 82.81 233 TYR A N 1
ATOM 1839 C CA . TYR A 1 233 ? -11.230 -8.334 20.342 1.00 82.81 233 TYR A CA 1
ATOM 1840 C C . TYR A 1 233 ? -11.938 -7.439 19.317 1.00 82.81 233 TYR A C 1
ATOM 1842 O O . TYR A 1 233 ? -12.686 -6.537 19.705 1.00 82.81 233 TYR A O 1
ATOM 1850 N N . SER A 1 234 ? -11.767 -7.726 18.020 1.00 69.75 234 SER A N 1
ATOM 1851 C CA . SER A 1 234 ? -12.436 -6.989 16.938 1.00 69.75 234 SER A CA 1
ATOM 1852 C C . SER A 1 234 ? -13.963 -7.089 17.045 1.00 69.75 234 SER A C 1
ATOM 1854 O O . SER A 1 234 ? -14.660 -6.071 16.987 1.00 69.75 234 SER A O 1
ATOM 1856 N N . TYR A 1 235 ? -14.487 -8.292 17.297 1.00 81.12 235 TYR A N 1
ATOM 1857 C CA . TYR A 1 235 ? -15.921 -8.518 17.454 1.00 81.12 235 TYR A CA 1
ATOM 1858 C C . TYR A 1 235 ? -16.522 -7.704 18.602 1.00 81.12 235 TYR A C 1
ATOM 1860 O O . TYR A 1 235 ? -17.501 -6.980 18.408 1.00 81.12 235 TYR A O 1
ATOM 1868 N N . VAL A 1 236 ? -15.921 -7.785 19.793 1.00 83.38 236 VAL A N 1
ATOM 1869 C CA . VAL A 1 236 ? -16.405 -7.076 20.984 1.00 83.38 236 VAL A CA 1
ATOM 1870 C C . VAL A 1 236 ? -16.300 -5.561 20.799 1.00 83.38 236 VAL A C 1
ATOM 1872 O O . VAL A 1 236 ? -17.223 -4.842 21.186 1.00 83.38 236 VAL A O 1
ATOM 1875 N N . GLN A 1 237 ? -15.232 -5.061 20.166 1.00 81.00 237 GLN A N 1
ATOM 1876 C CA . GLN A 1 237 ? -15.095 -3.636 19.847 1.00 81.00 237 GLN A CA 1
ATOM 1877 C C . GLN A 1 237 ? -16.255 -3.147 18.968 1.00 81.00 237 GLN A C 1
ATOM 1879 O O . GLN A 1 237 ? -16.889 -2.127 19.266 1.00 81.00 237 GLN A O 1
ATOM 1884 N N . LYS A 1 238 ? -16.579 -3.898 17.909 1.00 74.06 238 LYS A N 1
ATOM 1885 C CA . LYS A 1 238 ? -17.698 -3.581 17.019 1.00 74.06 238 LYS A CA 1
ATOM 1886 C C . LYS A 1 238 ? -19.040 -3.670 17.749 1.00 74.06 238 LYS A C 1
ATOM 1888 O O . LYS A 1 238 ? -19.821 -2.717 17.692 1.00 74.06 238 LYS A O 1
ATOM 1893 N N . ALA A 1 239 ? -19.289 -4.758 18.478 1.00 77.31 239 ALA A N 1
ATOM 1894 C CA . ALA A 1 239 ? -20.542 -4.987 19.200 1.00 77.31 239 ALA A CA 1
ATOM 1895 C C . ALA A 1 239 ? -20.822 -3.895 20.248 1.00 77.31 239 ALA A C 1
ATOM 1897 O O . ALA A 1 239 ? -21.947 -3.390 20.335 1.00 77.31 239 ALA A O 1
ATOM 1898 N N . PHE A 1 240 ? -19.792 -3.477 20.993 1.00 80.94 240 PHE A N 1
ATOM 1899 C CA . PHE A 1 240 ? -19.904 -2.448 22.025 1.00 80.94 240 PHE A CA 1
ATOM 1900 C C . PHE A 1 240 ? -20.147 -1.045 21.453 1.00 80.94 240 PHE A C 1
ATOM 1902 O O . PHE A 1 240 ? -20.911 -0.270 22.033 1.00 80.94 240 PHE A O 1
ATOM 1909 N N . SER A 1 241 ? -19.562 -0.715 20.294 1.00 73.31 241 SER A N 1
ATOM 1910 C CA . SER A 1 241 ? -19.747 0.599 19.656 1.00 73.31 241 SER A CA 1
ATOM 1911 C C . SER A 1 241 ? -21.229 0.930 19.411 1.00 73.31 241 SER A C 1
ATOM 1913 O O . SER A 1 241 ? -21.682 2.034 19.720 1.00 73.31 241 SER A O 1
ATOM 1915 N N . ALA A 1 242 ? -22.021 -0.063 18.990 1.00 69.25 242 ALA A N 1
ATOM 1916 C CA . ALA A 1 242 ? -23.461 0.078 18.794 1.00 69.25 242 ALA A CA 1
ATOM 1917 C C . ALA A 1 242 ? -24.215 0.357 20.110 1.00 69.25 242 ALA A C 1
ATOM 1919 O O . ALA A 1 242 ? -25.145 1.171 20.138 1.00 69.25 242 ALA A O 1
ATOM 1920 N N . VAL A 1 243 ? -23.796 -0.278 21.212 1.00 68.69 243 VAL A N 1
ATOM 1921 C CA . VAL A 1 243 ? -24.366 -0.063 22.554 1.00 68.69 243 VAL A CA 1
ATOM 1922 C C . VAL A 1 243 ? -24.053 1.348 23.053 1.00 68.69 243 VAL A C 1
ATOM 1924 O O . VAL A 1 243 ? -24.959 2.065 23.489 1.00 68.69 243 VAL A O 1
ATOM 1927 N N . ARG A 1 244 ? -22.790 1.776 22.935 1.00 69.50 244 ARG A N 1
ATOM 1928 C CA . ARG A 1 244 ? -22.326 3.119 23.315 1.00 69.50 244 ARG A CA 1
ATOM 1929 C C . ARG A 1 244 ? -23.127 4.207 22.603 1.00 69.50 244 ARG A C 1
ATOM 1931 O O . ARG A 1 244 ? -23.609 5.148 23.239 1.00 69.50 244 ARG A O 1
ATOM 1938 N N . ASP A 1 245 ? -23.299 4.071 21.294 1.00 67.75 245 ASP A N 1
ATOM 1939 C CA . ASP A 1 245 ? -23.988 5.073 20.483 1.00 67.75 245 ASP A CA 1
ATOM 1940 C C . ASP A 1 245 ? -25.494 5.112 20.798 1.00 67.75 245 ASP A C 1
ATOM 1942 O O . ASP A 1 245 ? -26.104 6.185 20.822 1.00 67.75 245 ASP A O 1
ATOM 1946 N N . GLY A 1 246 ? -26.092 3.960 21.125 1.00 65.12 246 GLY A N 1
ATOM 1947 C CA . GLY A 1 246 ? -27.459 3.869 21.641 1.00 65.12 246 GLY A CA 1
ATOM 1948 C C . GLY A 1 246 ? -27.648 4.565 22.992 1.00 65.12 246 GLY A C 1
ATOM 1949 O O . GLY A 1 246 ? -28.606 5.324 23.157 1.00 65.12 246 GLY A O 1
ATOM 1950 N N . ALA A 1 247 ? -26.728 4.363 23.937 1.00 61.62 247 ALA A N 1
ATOM 1951 C CA . ALA A 1 247 ? -26.772 4.995 25.257 1.00 61.62 247 ALA A CA 1
ATOM 1952 C C . ALA A 1 247 ? -26.609 6.525 25.177 1.00 61.62 247 ALA A C 1
ATOM 1954 O O . ALA A 1 247 ? -27.366 7.264 25.813 1.00 61.62 247 ALA A O 1
ATOM 1955 N N . ARG A 1 248 ? -25.697 7.016 24.322 1.00 62.94 248 ARG A N 1
ATOM 1956 C CA . ARG A 1 248 ? -25.489 8.458 24.078 1.00 62.94 248 ARG A CA 1
ATOM 1957 C C . ARG A 1 248 ? -26.745 9.156 23.555 1.00 62.94 248 ARG A C 1
ATOM 1959 O O . ARG A 1 248 ? -27.047 10.261 24.001 1.00 62.94 248 ARG A O 1
ATOM 1966 N N . ARG A 1 249 ? -27.511 8.503 22.671 1.00 60.41 249 ARG A N 1
ATOM 1967 C CA . ARG A 1 249 ? -28.792 9.036 22.168 1.00 60.41 249 ARG A CA 1
ATOM 1968 C C . ARG A 1 249 ? -29.843 9.207 23.273 1.00 60.41 249 ARG A C 1
ATOM 1970 O O . ARG A 1 249 ? -30.628 10.147 23.208 1.00 60.41 249 ARG A O 1
ATOM 1977 N N . ARG A 1 250 ? -29.852 8.341 24.295 1.00 57.56 250 ARG A N 1
ATOM 1978 C CA . ARG A 1 250 ? -30.828 8.385 25.406 1.00 57.56 250 ARG A CA 1
ATOM 1979 C C . ARG A 1 250 ? -30.449 9.370 26.517 1.00 57.56 250 ARG A C 1
ATOM 1981 O O . ARG A 1 250 ? -31.335 9.914 27.165 1.00 57.56 250 ARG A O 1
ATOM 1988 N N . ALA A 1 251 ? -29.156 9.621 26.732 1.00 51.88 251 ALA A N 1
ATOM 1989 C CA . ALA A 1 251 ? -28.647 10.426 27.850 1.00 51.88 251 ALA A CA 1
ATOM 1990 C C . ALA A 1 251 ? -28.850 11.955 27.724 1.00 51.88 251 ALA A C 1
ATOM 1992 O O . ALA A 1 251 ? -28.423 12.695 28.609 1.00 51.88 251 ALA A O 1
ATOM 1993 N N . GLY A 1 252 ? -29.487 12.452 26.654 1.00 47.72 252 GLY A N 1
ATOM 1994 C CA . GLY A 1 252 ? -30.063 13.805 26.599 1.00 47.72 252 GLY A CA 1
ATOM 1995 C C . GLY A 1 252 ? -29.132 14.976 26.955 1.00 47.72 252 GLY A C 1
ATOM 1996 O O . GLY A 1 252 ? -29.601 15.986 27.481 1.00 47.72 252 GLY A O 1
ATOM 1997 N N . ARG A 1 253 ? -27.819 14.883 26.708 1.00 35.41 253 ARG A N 1
ATOM 1998 C CA . ARG A 1 253 ? -26.885 15.982 27.001 1.00 35.41 253 ARG A CA 1
ATOM 1999 C C . ARG A 1 253 ? -26.760 16.900 25.789 1.00 35.41 253 ARG A C 1
ATOM 2001 O O . ARG A 1 253 ? -26.325 16.470 24.727 1.00 35.41 253 ARG A O 1
ATOM 2008 N N . LYS A 1 254 ? -27.157 18.164 25.986 1.00 32.88 254 LYS A N 1
ATOM 2009 C CA . LYS A 1 254 ? -27.079 19.281 25.032 1.00 32.88 254 LYS A CA 1
ATOM 2010 C C . LYS A 1 254 ? -25.727 19.298 24.310 1.00 32.88 254 LYS A C 1
ATOM 2012 O O . LYS A 1 254 ? -24.737 19.774 24.860 1.00 32.88 254 LYS A O 1
ATOM 2017 N N . SER A 1 255 ? -25.705 18.809 23.078 1.00 30.55 255 SER A N 1
ATOM 2018 C CA . SER A 1 255 ? -24.639 19.092 22.130 1.00 30.55 255 SER A CA 1
ATOM 2019 C C . SER A 1 255 ? -24.835 20.508 21.595 1.00 30.55 255 SER A C 1
ATOM 2021 O O . SER A 1 255 ? -25.932 20.873 21.164 1.00 30.55 255 SER A O 1
ATOM 2023 N N . VAL A 1 256 ? -23.759 21.295 21.605 1.00 24.83 256 VAL A N 1
ATOM 2024 C CA . VAL A 1 256 ? -23.587 22.441 20.701 1.00 24.83 256 VAL A CA 1
ATOM 2025 C C . VAL A 1 256 ? -23.974 21.968 19.291 1.00 24.83 256 VAL A C 1
ATOM 2027 O O . VAL A 1 256 ? -23.620 20.838 18.944 1.00 24.83 256 VAL A O 1
ATOM 2030 N N . PRO A 1 257 ? -24.757 22.731 18.507 1.00 25.28 257 PRO A N 1
ATOM 2031 C CA . PRO A 1 257 ? -25.352 22.198 17.296 1.00 25.28 257 PRO A CA 1
ATOM 2032 C C . PRO A 1 257 ? -24.264 21.981 16.245 1.00 25.28 257 PRO A C 1
ATOM 2034 O O . PRO A 1 257 ? -23.899 22.895 15.514 1.00 25.28 257 PRO A O 1
ATOM 2037 N N . VAL A 1 258 ? -23.773 20.748 16.154 1.00 28.12 258 VAL A N 1
ATOM 2038 C CA . VAL A 1 258 ? -23.273 20.209 14.897 1.00 28.12 258 VAL A CA 1
ATOM 2039 C C . VAL A 1 258 ? -24.526 19.822 14.129 1.00 28.12 258 VAL A C 1
ATOM 2041 O O . VAL A 1 258 ? -25.294 18.966 14.570 1.00 28.12 258 VAL A O 1
ATOM 2044 N N . GLN A 1 259 ? -24.788 20.509 13.021 1.00 25.28 259 GLN A N 1
ATOM 2045 C CA . GLN A 1 259 ? -25.801 20.083 12.065 1.00 25.28 259 GLN A CA 1
ATOM 2046 C C . GLN A 1 259 ? -25.478 18.643 11.644 1.00 25.28 259 GLN A C 1
ATOM 2048 O O . GLN A 1 259 ? -24.568 18.408 10.855 1.00 25.28 259 GLN A O 1
ATOM 2053 N N . MET A 1 260 ? -26.211 17.672 12.195 1.00 28.33 260 MET A N 1
ATOM 2054 C CA . MET A 1 260 ? -26.203 16.297 11.711 1.00 28.33 260 MET A CA 1
ATOM 2055 C C . MET A 1 260 ? -26.824 16.294 10.315 1.00 28.33 260 MET A C 1
ATOM 2057 O O . MET A 1 260 ? -28.045 16.298 10.155 1.00 28.33 260 MET A O 1
ATOM 2061 N N . LEU A 1 261 ? -25.962 16.311 9.302 1.00 30.72 261 LEU A N 1
ATOM 2062 C CA . LEU A 1 261 ? -26.297 15.809 7.978 1.00 30.72 261 LEU A CA 1
ATOM 2063 C C . LEU A 1 261 ? -26.689 14.327 8.122 1.00 30.72 261 LEU A C 1
ATOM 2065 O O . LEU A 1 261 ? -26.182 13.630 9.004 1.00 30.72 261 LEU A O 1
ATOM 2069 N N . ALA A 1 262 ? -27.643 13.870 7.308 1.00 31.44 262 ALA A N 1
ATOM 2070 C CA . ALA A 1 262 ? -28.113 12.483 7.298 1.00 31.44 262 ALA A CA 1
ATOM 2071 C C . ALA A 1 262 ? -26.925 11.492 7.276 1.00 31.44 262 ALA A C 1
ATOM 2073 O O . ALA A 1 262 ? -25.890 11.830 6.698 1.00 31.44 262 ALA A O 1
ATOM 2074 N N . PRO A 1 263 ? -27.027 10.300 7.905 1.00 41.25 263 PRO A N 1
ATOM 2075 C CA . PRO A 1 263 ? -25.910 9.362 7.978 1.00 41.25 263 PRO A CA 1
ATOM 2076 C C . PRO A 1 263 ? -25.474 8.978 6.563 1.00 41.25 263 PRO A C 1
ATOM 2078 O O . PRO A 1 263 ? -26.170 8.235 5.875 1.00 41.25 263 PRO A O 1
ATOM 2081 N N . ALA A 1 264 ? -24.334 9.514 6.127 1.00 50.78 264 ALA A N 1
ATOM 2082 C CA . ALA A 1 264 ? -23.722 9.140 4.864 1.00 50.78 264 ALA A CA 1
ATOM 2083 C C . ALA A 1 264 ? -23.406 7.646 4.925 1.00 50.78 264 ALA A C 1
ATOM 2085 O O . ALA A 1 264 ? -22.767 7.196 5.884 1.00 50.78 264 ALA A O 1
ATOM 2086 N N . ARG A 1 265 ? -23.863 6.862 3.942 1.00 71.00 265 ARG A N 1
ATOM 2087 C CA . ARG A 1 265 ? -23.485 5.448 3.889 1.00 71.00 265 ARG A CA 1
ATOM 2088 C C . ARG A 1 265 ? -21.973 5.408 3.677 1.00 71.00 265 ARG A C 1
ATOM 2090 O O . ARG A 1 265 ? -21.450 6.055 2.770 1.00 71.00 265 ARG A O 1
ATOM 2097 N N . ILE A 1 266 ? -21.260 4.718 4.560 1.00 83.44 266 ILE A N 1
ATOM 2098 C CA . ILE A 1 266 ? -19.826 4.465 4.388 1.00 83.44 266 ILE A CA 1
ATOM 2099 C C . ILE A 1 266 ? -19.622 3.424 3.277 1.00 83.44 266 ILE A C 1
ATOM 2101 O O . ILE A 1 266 ? -20.557 2.666 3.003 1.00 83.44 266 ILE A O 1
ATOM 2105 N N . PRO A 1 267 ? -18.434 3.350 2.653 1.00 83.12 267 PRO A N 1
ATOM 2106 C CA . PRO A 1 267 ? -18.159 2.347 1.634 1.00 83.12 267 PRO A CA 1
ATOM 2107 C C . PRO A 1 267 ? -18.409 0.933 2.169 1.00 83.12 267 PRO A C 1
ATOM 2109 O O . PRO A 1 267 ? -18.001 0.624 3.295 1.00 83.12 267 PRO A O 1
ATOM 2112 N N . PRO A 1 268 ? -19.070 0.058 1.398 1.00 82.19 268 PRO A N 1
ATOM 2113 C CA . PRO A 1 268 ? -19.342 -1.302 1.829 1.00 82.19 268 PRO A CA 1
ATOM 2114 C C . PRO A 1 268 ? -18.032 -2.103 1.937 1.00 82.19 268 PRO A C 1
ATOM 2116 O O . PRO A 1 268 ? -16.966 -1.664 1.497 1.00 82.19 268 PRO A O 1
ATOM 2119 N N . ALA A 1 269 ? -18.074 -3.255 2.612 1.00 72.50 269 ALA A N 1
ATOM 2120 C CA . ALA A 1 269 ? -16.871 -4.028 2.953 1.00 72.50 269 ALA A CA 1
ATOM 2121 C C . ALA A 1 269 ? -16.036 -4.400 1.715 1.00 72.50 269 ALA A C 1
ATOM 2123 O O . ALA A 1 269 ? -14.815 -4.301 1.737 1.00 72.50 269 ALA A O 1
ATOM 2124 N N . GLU A 1 270 ? -16.695 -4.723 0.605 1.00 79.31 270 GLU A N 1
ATOM 2125 C CA . GLU A 1 270 ? -16.071 -5.083 -0.667 1.00 79.31 270 GLU A CA 1
ATOM 2126 C C . GLU A 1 270 ? -15.290 -3.947 -1.348 1.00 79.31 270 GLU A C 1
ATOM 2128 O O . GLU A 1 270 ? -14.468 -4.224 -2.220 1.00 79.31 270 GLU A O 1
ATOM 2133 N N . LEU A 1 271 ? -15.526 -2.682 -0.978 1.00 77.75 271 LEU A N 1
ATOM 2134 C CA . LEU A 1 271 ? -14.723 -1.552 -1.461 1.00 77.75 271 LEU A CA 1
ATOM 2135 C C . LEU A 1 271 ? -13.563 -1.218 -0.507 1.00 77.75 271 LEU A C 1
ATOM 2137 O O . LEU A 1 271 ? -12.631 -0.515 -0.894 1.00 77.75 271 LEU A O 1
ATOM 2141 N N . ARG A 1 272 ? -13.559 -1.747 0.720 1.00 80.00 272 ARG A N 1
ATOM 2142 C CA . ARG A 1 272 ? -12.527 -1.481 1.732 1.00 80.00 272 ARG A CA 1
ATOM 2143 C C . ARG A 1 272 ? -11.422 -2.528 1.668 1.00 80.00 272 ARG A C 1
ATOM 2145 O O . ARG A 1 272 ? -11.330 -3.421 2.506 1.00 80.00 272 ARG A O 1
ATOM 2152 N N . PHE A 1 273 ? -10.545 -2.390 0.677 1.00 63.88 273 PHE A N 1
ATOM 2153 C CA . PHE A 1 273 ? -9.458 -3.346 0.424 1.00 63.88 273 PHE A CA 1
ATOM 2154 C C . PHE A 1 273 ? -8.398 -3.427 1.539 1.00 63.88 273 PHE A C 1
ATOM 2156 O O . PHE A 1 273 ? -7.585 -4.343 1.529 1.00 63.88 273 PHE A O 1
ATOM 2163 N N . MET A 1 274 ? -8.428 -2.527 2.528 1.00 62.06 274 MET A N 1
ATOM 2164 C CA . MET A 1 274 ? -7.607 -2.627 3.743 1.00 62.06 274 MET A CA 1
ATOM 2165 C C . MET A 1 274 ? -8.205 -3.563 4.810 1.00 62.06 274 MET A C 1
ATOM 2167 O O . MET A 1 274 ? -7.658 -3.665 5.904 1.00 62.06 274 MET A O 1
ATOM 2171 N N . GLY A 1 275 ? -9.338 -4.221 4.525 1.00 50.72 275 GLY A N 1
ATOM 2172 C CA . GLY A 1 275 ? -9.984 -5.163 5.445 1.00 50.72 275 GLY A CA 1
ATOM 2173 C C . GLY A 1 275 ? -10.654 -4.498 6.651 1.00 50.72 275 GLY A C 1
ATOM 2174 O O . GLY A 1 275 ? -10.874 -5.143 7.673 1.00 50.72 275 GLY A O 1
ATOM 2175 N N . GLU A 1 276 ? -10.962 -3.204 6.554 1.00 59.00 276 GLU A N 1
ATOM 2176 C CA . GLU A 1 276 ? -11.529 -2.417 7.649 1.00 59.00 276 GLU A CA 1
ATOM 2177 C C . GLU A 1 276 ? -13.013 -2.743 7.852 1.00 59.00 276 GLU A C 1
ATOM 2179 O O . GLU A 1 276 ? -13.818 -2.644 6.922 1.00 59.00 276 GLU A O 1
ATOM 2184 N N . ASP A 1 277 ? -13.411 -3.028 9.093 1.00 67.81 277 ASP A N 1
ATOM 2185 C CA . ASP A 1 277 ? -14.823 -2.979 9.468 1.00 67.81 277 ASP A CA 1
ATOM 2186 C C . ASP A 1 277 ? -15.327 -1.528 9.591 1.00 67.81 277 ASP A C 1
ATOM 2188 O O . ASP A 1 277 ? -14.584 -0.559 9.425 1.00 67.81 277 ASP A O 1
ATOM 2192 N N . ASP A 1 278 ? -16.631 -1.353 9.809 1.00 73.50 278 ASP A N 1
ATOM 2193 C CA . ASP A 1 278 ? -17.283 -0.033 9.795 1.00 73.50 278 ASP A CA 1
ATOM 2194 C C . ASP A 1 278 ? -16.708 0.911 10.855 1.00 73.50 278 ASP A C 1
ATOM 2196 O O . ASP A 1 278 ? -16.529 2.105 10.610 1.00 73.50 278 ASP A O 1
ATOM 2200 N N . ALA A 1 279 ? -16.385 0.373 12.030 1.00 56.00 279 ALA A N 1
ATOM 2201 C CA . ALA A 1 279 ? -15.848 1.152 13.133 1.00 56.00 279 ALA A CA 1
ATOM 2202 C C . ALA A 1 279 ? -14.383 1.528 12.878 1.00 56.00 279 ALA A C 1
ATOM 2204 O O . ALA A 1 279 ? -13.983 2.661 13.149 1.00 56.00 279 ALA A O 1
ATOM 2205 N N . MET A 1 280 ? -13.594 0.598 12.339 1.00 54.34 280 MET A N 1
ATOM 2206 C CA . MET A 1 280 ? -12.209 0.831 11.946 1.00 54.34 280 MET A CA 1
ATOM 2207 C C . MET A 1 280 ? -12.121 1.878 10.835 1.00 54.34 280 MET A C 1
ATOM 2209 O O . MET A 1 280 ? -11.332 2.811 10.959 1.00 54.34 280 MET A O 1
ATOM 2213 N N . PHE A 1 281 ? -12.991 1.791 9.825 1.00 76.56 281 PHE A N 1
ATOM 2214 C CA . PHE A 1 281 ? -13.088 2.788 8.761 1.00 76.56 281 PHE A CA 1
ATOM 2215 C C . PHE A 1 281 ? -13.321 4.192 9.327 1.00 76.56 281 PHE A C 1
ATOM 2217 O O . PHE A 1 281 ? -12.583 5.118 9.002 1.00 76.56 281 PHE A O 1
ATOM 2224 N N . VAL A 1 282 ? -14.309 4.347 10.216 1.00 72.31 282 VAL A N 1
ATOM 2225 C CA . VAL A 1 282 ? -14.625 5.644 10.833 1.00 72.31 282 VAL A CA 1
ATOM 2226 C C . VAL A 1 282 ? -13.458 6.172 11.668 1.00 72.31 282 VAL A C 1
ATOM 2228 O O . VAL A 1 282 ? -13.131 7.352 11.571 1.00 72.31 282 VAL A O 1
ATOM 2231 N N . ARG A 1 283 ? -12.796 5.316 12.457 1.00 63.97 283 ARG A N 1
ATOM 2232 C CA . ARG A 1 283 ? -11.628 5.734 13.247 1.00 63.97 283 ARG A CA 1
ATOM 2233 C C . ARG A 1 283 ? -10.467 6.168 12.366 1.00 63.97 283 ARG A C 1
ATOM 2235 O O . ARG A 1 283 ? -9.861 7.192 12.651 1.00 63.97 283 ARG A O 1
ATOM 2242 N N . HIS A 1 284 ? -10.162 5.413 11.313 1.00 71.06 284 HIS A N 1
ATOM 2243 C CA . HIS A 1 284 ? -9.099 5.775 10.380 1.00 71.06 284 HIS A CA 1
ATOM 2244 C C . HIS A 1 284 ? -9.445 7.056 9.619 1.00 71.06 284 HIS A C 1
ATOM 2246 O O . HIS A 1 284 ? -8.584 7.911 9.465 1.00 71.06 284 HIS A O 1
ATOM 2252 N N . ALA A 1 285 ? -10.703 7.239 9.219 1.00 78.88 285 ALA A N 1
ATOM 2253 C CA . ALA A 1 285 ? -11.172 8.477 8.609 1.00 78.88 285 ALA A CA 1
ATOM 2254 C C . ALA A 1 285 ? -10.962 9.690 9.537 1.00 78.88 285 ALA A C 1
ATOM 2256 O O . ALA A 1 285 ? -10.313 10.661 9.145 1.00 78.88 285 ALA A O 1
ATOM 2257 N N . ASP A 1 286 ? -11.445 9.611 10.782 1.00 75.19 286 ASP A N 1
ATOM 2258 C CA . ASP A 1 286 ? -11.303 10.683 11.777 1.00 75.19 286 ASP A CA 1
ATOM 2259 C C . ASP A 1 286 ? -9.814 10.948 12.107 1.00 75.19 286 ASP A C 1
ATOM 2261 O O . ASP A 1 286 ? -9.392 12.101 12.224 1.00 75.19 286 ASP A O 1
ATOM 2265 N N . TYR A 1 287 ? -8.999 9.889 12.188 1.00 74.94 287 TYR A N 1
ATOM 2266 C CA . TYR A 1 287 ? -7.556 9.964 12.427 1.00 74.94 287 TYR A CA 1
ATOM 2267 C C . TYR A 1 287 ? -6.806 10.668 11.292 1.00 74.94 287 TYR A C 1
ATOM 2269 O O . TYR A 1 287 ? -6.030 11.586 11.550 1.00 74.94 287 TYR A O 1
ATOM 2277 N N . LEU A 1 288 ? -7.061 10.281 10.037 1.00 80.56 288 LEU A N 1
ATOM 2278 C CA . LEU A 1 288 ? -6.404 10.880 8.876 1.00 80.56 288 LEU A CA 1
ATOM 2279 C C . LEU A 1 288 ? -6.749 12.363 8.743 1.00 80.56 288 LEU A C 1
ATOM 2281 O O . LEU A 1 288 ? -5.858 13.170 8.494 1.00 80.56 288 LEU A O 1
ATOM 2285 N N . ALA A 1 289 ? -8.011 12.741 8.968 1.00 84.00 289 ALA A N 1
ATOM 2286 C CA . ALA A 1 289 ? -8.409 14.145 8.954 1.00 84.00 289 ALA A CA 1
ATOM 2287 C C . ALA A 1 289 ? -7.667 14.957 10.030 1.00 84.00 289 ALA A C 1
ATOM 2289 O O . ALA A 1 289 ? -7.097 16.005 9.727 1.00 84.00 289 ALA A O 1
ATOM 2290 N N . ALA A 1 290 ? -7.609 14.454 11.268 1.00 77.75 290 ALA A N 1
ATOM 2291 C CA . ALA A 1 290 ? -6.868 15.106 12.347 1.00 77.75 290 ALA A CA 1
ATOM 2292 C C . ALA A 1 290 ? -5.360 15.203 12.046 1.00 77.75 290 ALA A C 1
ATOM 2294 O O . ALA A 1 290 ? -4.759 16.259 12.252 1.00 77.75 290 ALA A O 1
ATOM 2295 N N . GLY A 1 291 ? -4.763 14.131 11.517 1.00 78.00 291 GLY A N 1
ATOM 2296 C CA . GLY A 1 291 ? -3.353 14.084 11.133 1.00 78.00 291 GLY A CA 1
ATOM 2297 C C . GLY A 1 291 ? -3.010 15.071 10.017 1.00 78.00 291 GLY A C 1
ATOM 2298 O O . GLY A 1 291 ? -1.998 15.762 10.106 1.00 78.00 291 GLY A O 1
ATOM 2299 N N . VAL A 1 292 ? -3.874 15.206 9.005 1.00 86.12 292 VAL A N 1
ATOM 2300 C CA . VAL A 1 292 ? -3.705 16.184 7.917 1.00 86.12 292 VAL A CA 1
ATOM 2301 C C . VAL A 1 292 ? -3.809 17.619 8.437 1.00 86.12 292 VAL A C 1
ATOM 2303 O O . VAL A 1 292 ? -2.969 18.443 8.071 1.00 86.12 292 VAL A O 1
ATOM 2306 N N . PHE A 1 293 ? -4.761 17.937 9.321 1.00 84.44 293 PHE A N 1
ATOM 2307 C CA . PHE A 1 293 ? -4.833 19.274 9.932 1.00 84.44 293 PHE A CA 1
ATOM 2308 C C . PHE A 1 293 ? -3.593 19.589 10.786 1.00 84.44 293 PHE A C 1
ATOM 2310 O O . PHE A 1 293 ? -3.011 20.664 10.646 1.00 84.44 293 PHE A O 1
ATOM 2317 N N . ASP A 1 294 ? -3.127 18.644 11.609 1.00 83.12 294 ASP A N 1
ATOM 2318 C CA . ASP A 1 294 ? -1.915 18.819 12.428 1.00 83.12 294 ASP A CA 1
ATOM 2319 C C . ASP A 1 294 ? -0.637 18.946 11.579 1.00 83.12 294 ASP A C 1
ATOM 2321 O O . ASP A 1 294 ? 0.246 19.754 11.875 1.00 83.12 294 ASP A O 1
ATOM 2325 N N . ALA A 1 295 ? -0.519 18.154 10.511 1.00 81.44 295 ALA A N 1
ATOM 2326 C CA . ALA A 1 295 ? 0.645 18.175 9.632 1.00 81.44 295 ALA A CA 1
ATOM 2327 C C . ALA A 1 295 ? 0.693 19.445 8.773 1.00 81.44 295 ALA A C 1
ATOM 2329 O O . ALA A 1 295 ? 1.756 20.050 8.642 1.00 81.44 295 ALA A O 1
ATOM 2330 N N . SER A 1 296 ? -0.447 19.854 8.212 1.00 83.75 296 SER A N 1
ATOM 2331 C CA . SER A 1 296 ? -0.543 21.037 7.351 1.00 83.75 296 SER A CA 1
ATOM 2332 C C . SER A 1 296 ? -0.424 22.351 8.128 1.00 83.75 296 SER A C 1
ATOM 2334 O O . SER A 1 296 ? -0.011 23.361 7.560 1.00 83.75 296 SER A O 1
ATOM 2336 N N . GLY A 1 297 ? -0.778 22.355 9.419 1.00 81.06 297 GLY A N 1
ATOM 2337 C CA . GLY A 1 297 ? -0.862 23.577 10.222 1.00 81.06 297 GLY A CA 1
ATOM 2338 C C . GLY A 1 297 ? -1.996 24.509 9.784 1.00 81.06 297 GLY A C 1
ATOM 2339 O O . GLY A 1 297 ? -2.048 25.658 10.225 1.00 81.06 297 GLY A O 1
ATOM 2340 N N . LEU A 1 298 ? -2.894 24.035 8.915 1.00 76.12 298 LEU A N 1
ATOM 2341 C CA . LEU A 1 298 ? -4.069 24.779 8.487 1.00 76.12 298 LEU A CA 1
ATOM 2342 C C . LEU A 1 298 ? -5.096 24.800 9.620 1.00 76.12 298 LEU A C 1
ATOM 2344 O O . LEU A 1 298 ? -5.398 23.778 10.239 1.00 76.12 298 LEU A O 1
ATOM 2348 N N . ALA A 1 299 ? -5.639 25.984 9.899 1.00 64.50 299 ALA A N 1
ATOM 2349 C CA . ALA A 1 299 ? -6.739 26.125 10.842 1.00 64.50 299 ALA A CA 1
ATOM 2350 C C . ALA A 1 299 ? -8.016 25.479 10.275 1.00 64.50 299 ALA A C 1
ATOM 2352 O O . ALA A 1 299 ? -8.119 25.195 9.082 1.00 64.50 299 ALA A O 1
ATOM 2353 N N . ALA A 1 300 ? -9.033 25.285 11.117 1.00 56.53 300 ALA A N 1
ATOM 2354 C CA . ALA A 1 300 ? -10.359 24.887 10.649 1.00 56.53 300 ALA A CA 1
ATOM 2355 C C . ALA A 1 300 ? -11.012 26.064 9.889 1.00 56.53 300 ALA A C 1
ATOM 2357 O O . ALA A 1 300 ? -11.782 26.839 10.454 1.00 56.53 300 ALA A O 1
ATOM 2358 N N . GLY A 1 301 ? -10.636 26.237 8.622 1.00 61.84 301 GLY A N 1
ATOM 2359 C CA . GLY A 1 301 ? -11.090 27.286 7.710 1.00 61.84 301 GLY A CA 1
ATOM 2360 C C . GLY A 1 301 ? -11.490 26.720 6.340 1.00 61.84 301 GLY A C 1
ATOM 2361 O O . GLY A 1 301 ? -11.330 25.519 6.099 1.00 61.84 301 GLY A O 1
ATOM 2362 N N . PRO A 1 302 ? -12.036 27.553 5.433 1.00 76.94 302 PRO A N 1
ATOM 2363 C CA . PRO A 1 302 ? -12.518 27.124 4.121 1.00 76.94 302 PRO A CA 1
ATOM 2364 C C . PRO A 1 302 ? -11.363 26.934 3.123 1.00 76.94 302 PRO A C 1
ATOM 2366 O O . PRO A 1 302 ? -11.315 27.579 2.083 1.00 76.94 302 PRO A O 1
ATOM 2369 N N . HIS A 1 303 ? -10.405 26.077 3.466 1.00 89.44 303 HIS A N 1
ATOM 2370 C CA . HIS A 1 303 ? -9.276 25.743 2.599 1.00 89.44 303 HIS A CA 1
ATOM 2371 C C . HIS A 1 303 ? -9.734 24.914 1.398 1.00 89.44 303 HIS A C 1
ATOM 2373 O O . HIS A 1 303 ? -10.778 24.266 1.478 1.00 89.44 303 HIS A O 1
ATOM 2379 N N . ARG A 1 304 ? -8.956 24.880 0.316 1.00 94.44 304 ARG A N 1
ATOM 2380 C CA . ARG A 1 304 ? -9.137 23.909 -0.777 1.00 94.44 304 ARG A CA 1
ATOM 2381 C C . ARG A 1 304 ? -8.137 22.764 -0.631 1.00 94.44 304 ARG A C 1
ATOM 2383 O O . ARG A 1 304 ? -6.926 22.999 -0.642 1.00 94.44 304 ARG A O 1
ATOM 2390 N N . ILE A 1 305 ? -8.644 21.542 -0.483 1.00 96.25 305 ILE A N 1
ATOM 2391 C CA . ILE A 1 305 ? -7.850 20.315 -0.344 1.00 96.25 305 ILE A CA 1
ATOM 2392 C C . ILE A 1 305 ? -7.937 19.500 -1.637 1.00 96.25 305 ILE A C 1
ATOM 2394 O O . ILE A 1 305 ? -9.036 19.207 -2.102 1.00 96.25 305 ILE A O 1
ATOM 2398 N N . LEU A 1 306 ? -6.780 19.104 -2.175 1.00 97.81 306 LEU A N 1
ATOM 2399 C CA . LEU A 1 306 ? -6.665 18.099 -3.232 1.00 97.81 306 LEU A CA 1
ATOM 2400 C C . LEU A 1 306 ? -6.139 16.783 -2.648 1.00 97.81 306 LEU A C 1
ATOM 2402 O O . LEU A 1 306 ? -4.988 16.727 -2.216 1.00 97.81 306 LEU A O 1
ATOM 2406 N N . ASP A 1 307 ? -6.954 15.731 -2.667 1.00 97.94 307 ASP A N 1
ATOM 2407 C CA . ASP A 1 307 ? -6.590 14.382 -2.221 1.00 97.94 307 ASP A CA 1
ATOM 2408 C C . ASP A 1 307 ? -6.232 13.485 -3.417 1.00 97.94 307 ASP A C 1
ATOM 2410 O O . ASP A 1 307 ? -7.080 13.072 -4.216 1.00 97.94 307 ASP A O 1
ATOM 2414 N N . ILE A 1 308 ? -4.937 13.231 -3.561 1.00 97.50 308 ILE A N 1
ATOM 2415 C CA . ILE A 1 308 ? -4.334 12.406 -4.602 1.00 97.50 308 ILE A CA 1
ATOM 2416 C C . ILE A 1 308 ? -4.397 10.953 -4.138 1.00 97.50 308 ILE A C 1
ATOM 2418 O O . ILE A 1 308 ? -3.822 10.621 -3.103 1.00 97.50 308 ILE A O 1
ATOM 2422 N N . GLY A 1 309 ? -5.036 10.084 -4.922 1.00 94.06 309 GLY A N 1
ATOM 2423 C CA . GLY A 1 309 ? -5.236 8.683 -4.547 1.00 94.06 309 GLY A CA 1
ATOM 2424 C C . GLY A 1 309 ? -6.244 8.536 -3.407 1.00 94.06 309 GLY A C 1
ATOM 2425 O O . GLY A 1 309 ? -5.968 7.879 -2.402 1.00 94.06 309 GLY A O 1
ATOM 2426 N N . CYS A 1 310 ? -7.408 9.185 -3.534 1.00 94.38 310 CYS A N 1
ATOM 2427 C CA . CYS A 1 310 ? -8.396 9.264 -2.454 1.00 94.38 310 CYS A CA 1
ATOM 2428 C C . CYS A 1 310 ? -9.034 7.907 -2.078 1.00 94.38 310 CYS A C 1
ATOM 2430 O O . CYS A 1 310 ? -9.711 7.794 -1.047 1.00 94.38 310 CYS A O 1
ATOM 2432 N N . GLY A 1 311 ? -8.811 6.858 -2.875 1.00 92.69 311 GLY A N 1
ATOM 2433 C CA . GLY A 1 311 ? -9.254 5.488 -2.648 1.00 92.69 311 GLY A CA 1
ATOM 2434 C C . GLY A 1 311 ? -10.764 5.390 -2.456 1.00 92.69 311 GLY A C 1
ATOM 2435 O O . GLY A 1 311 ? -11.553 5.917 -3.232 1.00 92.69 311 GLY A O 1
ATOM 2436 N N . TYR A 1 312 ? -11.187 4.721 -1.382 1.00 90.00 312 TYR A N 1
ATOM 2437 C CA . TYR A 1 312 ? -12.590 4.690 -0.940 1.00 90.00 312 TYR A CA 1
ATOM 2438 C C . TYR A 1 312 ? -12.926 5.838 0.039 1.00 90.00 312 TYR A C 1
ATOM 2440 O O . TYR A 1 312 ? -13.885 5.756 0.803 1.00 90.00 312 TYR A O 1
ATOM 2448 N N . GLY A 1 313 ? -12.146 6.924 0.034 1.00 92.94 313 GLY A N 1
ATOM 2449 C CA . GLY A 1 313 ? -12.517 8.218 0.611 1.00 92.94 313 GLY A CA 1
ATOM 2450 C C . GLY A 1 313 ? -12.303 8.383 2.113 1.00 92.94 313 GLY A C 1
ATOM 2451 O O . GLY A 1 313 ? -12.966 9.227 2.711 1.00 92.94 313 GLY A O 1
ATOM 2452 N N . ARG A 1 314 ? -11.404 7.621 2.757 1.00 91.75 314 ARG A N 1
ATOM 2453 C CA . ARG A 1 314 ? -11.163 7.731 4.217 1.00 91.75 314 ARG A CA 1
ATOM 2454 C C . ARG A 1 314 ? -10.964 9.183 4.668 1.00 91.75 314 ARG A C 1
ATOM 2456 O O . ARG A 1 314 ? -11.630 9.619 5.604 1.00 91.75 314 ARG A O 1
ATOM 2463 N N . LEU A 1 315 ? -10.130 9.952 3.965 1.00 93.44 315 LEU A N 1
ATOM 2464 C CA . LEU A 1 315 ? -9.923 11.367 4.277 1.00 93.44 315 LEU A CA 1
ATOM 2465 C C . LEU A 1 315 ? -11.180 12.212 4.012 1.00 93.44 315 LEU A C 1
ATOM 2467 O O . LEU A 1 315 ? -11.565 12.997 4.875 1.00 93.44 315 LEU A O 1
ATOM 2471 N N . ALA A 1 316 ? -11.867 12.019 2.879 1.00 93.25 316 ALA A N 1
ATOM 2472 C CA . ALA A 1 316 ? -13.108 12.733 2.559 1.00 93.25 316 ALA A CA 1
ATOM 2473 C C . ALA A 1 316 ? -14.184 12.567 3.647 1.00 93.25 316 ALA A C 1
ATOM 2475 O O . ALA A 1 316 ? -14.768 13.551 4.111 1.00 93.25 316 ALA A O 1
ATOM 2476 N N . TYR A 1 317 ? -14.420 11.326 4.093 1.00 91.56 317 TYR A N 1
ATOM 2477 C CA . TYR A 1 317 ? -15.359 11.031 5.178 1.00 91.56 317 TYR A CA 1
ATOM 2478 C C . TYR A 1 317 ? -14.899 11.647 6.504 1.00 91.56 317 TYR A C 1
ATOM 2480 O O . TYR A 1 317 ? -15.728 12.211 7.218 1.00 91.56 317 TYR A O 1
ATOM 2488 N N . GLY A 1 318 ? -13.602 11.589 6.820 1.00 87.44 318 GLY A N 1
ATOM 2489 C CA . GLY A 1 318 ? -13.035 12.189 8.030 1.00 87.44 318 GLY A CA 1
ATOM 2490 C C . GLY A 1 318 ? -13.218 13.704 8.079 1.00 87.44 318 GLY A C 1
ATOM 2491 O O . GLY A 1 318 ? -13.740 14.236 9.056 1.00 87.44 318 GLY A O 1
ATOM 2492 N N . LEU A 1 319 ? -12.883 14.397 6.987 1.00 87.56 319 LEU A N 1
ATOM 2493 C CA . LEU A 1 319 ? -13.070 15.845 6.847 1.00 87.56 319 LEU A CA 1
ATOM 2494 C C . LEU A 1 319 ? -14.549 16.230 6.963 1.00 87.56 319 LEU A C 1
ATOM 2496 O O . LEU A 1 319 ? -14.912 17.161 7.683 1.00 87.56 319 LEU A O 1
ATOM 2500 N N . ARG A 1 320 ? -15.437 15.476 6.305 1.00 86.75 320 ARG A N 1
ATOM 2501 C CA . ARG A 1 320 ? -16.884 15.717 6.384 1.00 86.75 320 ARG A CA 1
ATOM 2502 C C . ARG A 1 320 ? -17.385 15.600 7.824 1.00 86.75 320 ARG A C 1
ATOM 2504 O O . ARG A 1 320 ? -18.167 16.429 8.285 1.00 86.75 320 ARG A O 1
ATOM 2511 N N . ARG A 1 321 ? -16.907 14.587 8.548 1.00 83.81 321 ARG A N 1
ATOM 2512 C CA . ARG A 1 321 ? -17.262 14.324 9.948 1.00 83.81 321 ARG A CA 1
ATOM 2513 C C . ARG A 1 321 ? -16.649 15.322 10.925 1.00 83.81 321 ARG A C 1
ATOM 2515 O O . ARG A 1 321 ? -17.276 15.611 11.942 1.00 83.81 321 ARG A O 1
ATOM 2522 N N . SER A 1 322 ? -15.483 15.885 10.613 1.00 80.06 322 SER A N 1
ATOM 2523 C CA . SER A 1 322 ? -14.852 16.933 11.421 1.00 80.06 322 SER A CA 1
ATOM 2524 C C . SER A 1 322 ? -15.530 18.301 11.269 1.00 80.06 322 SER A C 1
ATOM 2526 O O . SER A 1 322 ? -15.123 19.255 11.929 1.00 80.06 322 SER A O 1
ATOM 2528 N N . GLY A 1 323 ? -16.541 18.423 10.399 1.00 81.81 323 GLY A N 1
ATOM 2529 C CA . GLY A 1 323 ? -17.207 19.692 10.106 1.00 81.81 323 GLY A CA 1
ATOM 2530 C C . GLY A 1 323 ? -16.386 20.609 9.200 1.00 81.81 323 GLY A C 1
ATOM 2531 O O . GLY A 1 323 ? -16.558 21.826 9.253 1.00 81.81 323 GLY A O 1
ATOM 2532 N N . TYR A 1 324 ? -15.482 20.046 8.389 1.00 85.50 324 TYR A N 1
ATOM 2533 C CA . TYR A 1 324 ? -14.697 20.810 7.425 1.00 85.50 324 TYR A CA 1
ATOM 2534 C C . TYR A 1 324 ? -15.607 21.645 6.515 1.00 85.50 324 TYR A C 1
ATOM 2536 O O . TYR A 1 324 ? -16.542 21.132 5.892 1.00 85.50 324 TYR A O 1
ATOM 2544 N N . ALA A 1 325 ? -15.330 22.947 6.458 1.00 84.94 325 ALA A N 1
ATOM 2545 C CA . ALA A 1 325 ? -16.148 23.938 5.764 1.00 84.94 325 ALA A CA 1
ATOM 2546 C C . ALA A 1 325 ? -15.608 24.319 4.372 1.00 84.94 325 ALA A C 1
ATOM 2548 O O . ALA A 1 325 ? -16.261 25.083 3.667 1.00 84.94 325 ALA A O 1
ATOM 2549 N N . GLY A 1 326 ? -14.439 23.802 3.982 1.00 88.38 326 GLY A N 1
ATOM 2550 C CA . GLY A 1 326 ? -13.801 24.091 2.697 1.00 88.38 326 GLY A CA 1
ATOM 2551 C C . GLY A 1 326 ? -14.281 23.216 1.540 1.00 88.38 326 GLY A C 1
ATOM 2552 O O . GLY A 1 326 ? -15.318 22.550 1.641 1.00 88.38 326 GLY A O 1
ATOM 2553 N N . GLU A 1 327 ? -13.506 23.242 0.456 1.00 92.00 327 GLU A N 1
ATOM 2554 C CA . GLU A 1 327 ? -13.712 22.433 -0.749 1.00 92.00 327 GLU A CA 1
ATOM 2555 C C . GLU A 1 327 ? -12.709 21.282 -0.795 1.00 92.00 327 GLU A C 1
ATOM 2557 O O . GLU A 1 327 ? -11.525 21.452 -0.502 1.00 92.00 327 GLU A O 1
ATOM 2562 N N . TYR A 1 328 ? -13.194 20.112 -1.183 1.00 93.88 328 TYR A N 1
ATOM 2563 C CA . TYR A 1 328 ? -12.422 18.896 -1.334 1.00 93.88 328 TYR A CA 1
ATOM 2564 C C . TYR A 1 328 ? -12.558 18.409 -2.776 1.00 93.88 328 TYR A C 1
ATOM 2566 O O . TYR A 1 328 ? -13.651 18.064 -3.233 1.00 93.88 328 TYR A O 1
ATOM 2574 N N . ASP A 1 329 ? -11.436 18.339 -3.473 1.00 95.69 329 ASP A N 1
ATOM 2575 C CA . ASP A 1 329 ? -11.317 17.640 -4.742 1.00 95.69 329 ASP A CA 1
ATOM 2576 C C . ASP A 1 329 ? -10.470 16.382 -4.498 1.00 95.69 329 ASP A C 1
ATOM 2578 O O . ASP A 1 329 ? -9.399 16.444 -3.901 1.00 95.69 329 ASP A O 1
ATOM 2582 N N . GLY A 1 330 ? -10.941 15.220 -4.936 1.00 96.50 330 GLY A N 1
ATOM 2583 C CA . GLY A 1 330 ? -10.207 13.961 -4.844 1.00 96.50 330 GLY A CA 1
ATOM 2584 C C . GLY A 1 330 ? -10.135 13.273 -6.197 1.00 96.50 330 GLY A C 1
ATOM 2585 O O . GLY A 1 330 ? -11.077 13.352 -6.988 1.00 96.50 330 GLY A O 1
ATOM 2586 N N . PHE A 1 331 ? -9.043 12.568 -6.476 1.00 96.50 331 PHE A N 1
ATOM 2587 C CA . PHE A 1 331 ? -8.994 11.677 -7.634 1.00 96.50 331 PHE A CA 1
ATOM 2588 C C . PHE A 1 331 ? -8.312 10.355 -7.310 1.00 96.50 331 PHE A C 1
ATOM 2590 O O . PHE A 1 331 ? -7.414 10.296 -6.472 1.00 96.50 331 PHE A O 1
ATOM 2597 N N . ASP A 1 332 ? -8.742 9.296 -7.989 1.00 96.00 332 ASP A N 1
ATOM 2598 C CA . ASP A 1 332 ? -8.208 7.949 -7.801 1.00 96.00 332 ASP A CA 1
ATOM 2599 C C . ASP A 1 332 ? -8.342 7.110 -9.078 1.00 96.00 332 ASP A C 1
ATOM 2601 O O . ASP A 1 332 ? -9.154 7.412 -9.959 1.00 96.00 332 ASP A O 1
ATOM 2605 N N . ILE A 1 333 ? -7.548 6.044 -9.156 1.00 90.62 333 ILE A N 1
ATOM 2606 C CA . ILE A 1 333 ? -7.518 5.079 -10.258 1.00 90.62 333 ILE A CA 1
ATOM 2607 C C . ILE A 1 333 ? -8.635 4.041 -10.189 1.00 90.62 333 ILE A C 1
ATOM 2609 O O . ILE A 1 333 ? -8.933 3.411 -11.200 1.00 90.62 333 ILE A O 1
ATOM 2613 N N . LEU A 1 334 ? -9.271 3.871 -9.027 1.00 85.56 334 LEU A N 1
ATOM 2614 C CA . LEU A 1 334 ? -10.273 2.843 -8.764 1.00 85.56 334 LEU A CA 1
ATOM 2615 C C . LEU A 1 334 ? -11.686 3.313 -9.179 1.00 85.56 334 LEU A C 1
ATOM 2617 O O . LEU A 1 334 ? -12.355 4.023 -8.419 1.00 85.56 334 LEU A O 1
ATOM 2621 N N . PRO A 1 335 ? -12.219 2.891 -10.347 1.00 85.69 335 PRO A N 1
ATOM 2622 C CA . PRO A 1 335 ? -13.467 3.442 -10.886 1.00 85.69 335 PRO A CA 1
ATOM 2623 C C . PRO A 1 335 ? -14.689 3.114 -10.022 1.00 85.69 335 PRO A C 1
ATOM 2625 O O . PRO A 1 335 ? -15.592 3.935 -9.883 1.00 85.69 335 PRO A O 1
ATOM 2628 N N . ARG A 1 336 ? -14.719 1.925 -9.401 1.00 88.38 336 ARG A N 1
ATOM 2629 C CA . ARG A 1 336 ? -15.817 1.503 -8.511 1.00 88.38 336 ARG A CA 1
ATOM 2630 C C . ARG A 1 336 ? -15.896 2.373 -7.257 1.00 88.38 336 ARG A C 1
ATOM 2632 O O . ARG A 1 336 ? -16.988 2.695 -6.799 1.00 88.38 336 ARG A O 1
ATOM 2639 N N . HIS A 1 337 ? -14.742 2.754 -6.723 1.00 91.06 337 HIS A N 1
ATOM 2640 C CA . HIS A 1 337 ? -14.618 3.558 -5.513 1.00 91.06 337 HIS A CA 1
ATOM 2641 C C . HIS A 1 337 ? -15.023 4.998 -5.781 1.00 91.06 337 HIS A C 1
ATOM 2643 O O . HIS A 1 337 ? -15.822 5.555 -5.036 1.00 91.06 337 HIS A O 1
ATOM 2649 N N . ILE A 1 338 ? -14.556 5.562 -6.896 1.00 93.19 338 ILE A N 1
ATOM 2650 C CA . ILE A 1 338 ? -14.967 6.895 -7.335 1.00 93.19 338 ILE A CA 1
ATOM 2651 C C . ILE A 1 338 ? -16.464 6.944 -7.653 1.00 93.19 338 ILE A C 1
ATOM 2653 O O . ILE A 1 338 ? -17.126 7.906 -7.271 1.00 93.19 338 ILE A O 1
ATOM 2657 N N . GLY A 1 339 ? -17.016 5.914 -8.304 1.00 89.12 339 GLY A N 1
ATOM 2658 C CA . GLY A 1 339 ? -18.458 5.802 -8.537 1.00 89.12 339 GLY A CA 1
ATOM 2659 C C . GLY A 1 339 ? -19.248 5.854 -7.228 1.00 89.12 339 GLY A C 1
ATOM 2660 O O . GLY A 1 339 ? -20.132 6.693 -7.078 1.00 89.12 339 GLY A O 1
ATOM 2661 N N . TRP A 1 340 ? -18.845 5.045 -6.244 1.00 89.12 340 TRP A N 1
ATOM 2662 C CA . TRP A 1 340 ? -19.440 5.059 -4.907 1.00 89.12 340 TRP A CA 1
ATOM 2663 C C . TRP A 1 340 ? -19.342 6.432 -4.229 1.00 89.12 340 TRP A C 1
ATOM 2665 O O . TRP A 1 340 ? -20.324 6.918 -3.675 1.00 89.12 340 TRP A O 1
ATOM 2675 N N . LEU A 1 341 ? -18.170 7.072 -4.257 1.00 91.19 341 LEU A N 1
ATOM 2676 C CA . LEU A 1 341 ? -17.968 8.376 -3.620 1.00 91.19 341 LEU A CA 1
ATOM 2677 C C . LEU A 1 341 ? -18.809 9.467 -4.282 1.00 91.19 341 LEU A C 1
ATOM 2679 O O . LEU A 1 341 ? -19.447 10.244 -3.576 1.00 91.19 341 LEU A O 1
ATOM 2683 N N . ASN A 1 342 ? -18.874 9.487 -5.614 1.00 90.19 342 ASN A N 1
ATOM 2684 C CA . ASN A 1 342 ? -19.741 10.413 -6.335 1.00 90.19 342 ASN A CA 1
ATOM 2685 C C . ASN A 1 342 ? -21.210 10.195 -5.962 1.00 90.19 342 ASN A C 1
ATOM 2687 O O . ASN A 1 342 ? -21.875 11.162 -5.618 1.00 90.19 342 ASN A O 1
ATOM 2691 N N . GLU A 1 343 ? -21.696 8.952 -5.920 1.00 86.56 343 GLU A N 1
ATOM 2692 C CA . GLU A 1 343 ? -23.058 8.657 -5.456 1.00 86.56 343 GLU A CA 1
ATOM 2693 C C . GLU A 1 343 ? -23.284 9.161 -4.018 1.00 86.56 343 GLU A C 1
ATOM 2695 O O . GLU A 1 343 ? -24.182 9.964 -3.778 1.00 86.56 343 GLU A O 1
ATOM 2700 N N . GLN A 1 344 ? -22.430 8.778 -3.062 1.00 85.56 344 GLN A N 1
ATOM 2701 C CA . GLN A 1 344 ? -22.647 9.064 -1.635 1.00 85.56 344 GLN A CA 1
ATOM 2702 C C . GLN A 1 344 ? -22.482 10.531 -1.228 1.00 85.56 344 GLN A C 1
ATOM 2704 O O . GLN A 1 344 ? -23.055 10.963 -0.220 1.00 85.56 344 GLN A O 1
ATOM 2709 N N . PHE A 1 345 ? -21.671 11.291 -1.957 1.00 84.38 345 PHE A N 1
ATOM 2710 C CA . PHE A 1 345 ? -21.481 12.716 -1.698 1.00 84.38 345 PHE A CA 1
ATOM 2711 C C . PHE A 1 345 ? -22.379 13.603 -2.569 1.00 84.38 345 PHE A C 1
ATOM 2713 O O . PHE A 1 345 ? -22.482 14.777 -2.235 1.00 84.38 345 PHE A O 1
ATOM 2720 N N . SER A 1 346 ? -23.048 13.040 -3.594 1.00 76.25 346 SER A N 1
ATOM 2721 C CA . SER A 1 346 ? -24.088 13.700 -4.412 1.00 76.25 346 SER A CA 1
ATOM 2722 C C . SER A 1 346 ? -25.519 13.620 -3.838 1.00 76.25 346 SER A C 1
ATOM 2724 O O . SER A 1 346 ? -26.458 14.186 -4.389 1.00 76.25 346 SER A O 1
ATOM 2726 N N . GLU A 1 347 ? -25.733 12.862 -2.758 1.00 61.81 347 GLU A N 1
ATOM 2727 C CA . GLU A 1 347 ? -27.053 12.704 -2.122 1.00 61.81 347 GLU A CA 1
ATOM 2728 C C . GLU A 1 347 ? -27.255 13.638 -0.907 1.00 61.81 347 GLU A C 1
ATOM 2730 O O . GLU A 1 347 ? -28.257 13.531 -0.188 1.00 61.81 347 GLU A O 1
ATOM 2735 N N . SER A 1 348 ? -26.322 14.556 -0.619 1.00 58.44 348 SER A N 1
ATOM 2736 C CA . SER A 1 348 ? -26.343 15.379 0.600 1.00 58.44 348 SER A CA 1
ATOM 2737 C C . SER A 1 348 ? -26.220 16.876 0.323 1.00 58.44 348 SER A C 1
ATOM 2739 O O . SER A 1 348 ? -25.891 17.316 -0.761 1.00 58.44 348 SER A O 1
ATOM 2741 N N . LYS A 1 349 ? -26.409 17.740 1.332 1.00 55.03 349 LYS A N 1
ATOM 2742 C CA . LYS A 1 349 ? -26.136 19.191 1.181 1.00 55.03 349 LYS A CA 1
ATOM 2743 C C . LYS A 1 349 ? -24.649 19.524 0.909 1.00 55.03 349 LYS A C 1
ATOM 2745 O O . LYS A 1 349 ? -24.274 20.692 0.967 1.00 55.03 349 LYS A O 1
ATOM 2750 N N . ASP A 1 350 ? -23.813 18.512 0.672 1.00 59.12 350 ASP A N 1
ATOM 2751 C CA . ASP A 1 350 ? -22.375 18.610 0.424 1.00 59.12 350 ASP A CA 1
ATOM 2752 C C . ASP A 1 350 ? -22.021 18.544 -1.076 1.00 59.12 350 ASP A C 1
ATOM 2754 O O . ASP A 1 350 ? -20.858 18.783 -1.402 1.00 59.12 350 ASP A O 1
ATOM 2758 N N . ASP A 1 351 ? -23.004 18.311 -1.965 1.00 60.41 351 ASP A N 1
ATOM 2759 C CA . ASP A 1 351 ? -22.861 18.126 -3.426 1.00 60.41 351 ASP A CA 1
ATOM 2760 C C . ASP A 1 351 ? -21.953 19.138 -4.132 1.00 60.41 351 ASP A C 1
ATOM 2762 O O . ASP A 1 351 ? -21.318 18.822 -5.133 1.00 60.41 351 ASP A O 1
ATOM 2766 N N . ALA A 1 352 ? -21.900 20.378 -3.642 1.00 68.62 352 ALA A N 1
ATOM 2767 C CA . ALA A 1 352 ? -21.117 21.437 -4.272 1.00 68.62 352 ALA A CA 1
ATOM 2768 C C . ALA A 1 352 ? -19.650 21.493 -3.805 1.00 68.62 352 ALA A C 1
ATOM 2770 O O . ALA A 1 352 ? -18.843 22.146 -4.460 1.00 68.62 352 ALA A O 1
ATOM 2771 N N . ARG A 1 353 ? -19.300 20.860 -2.674 1.00 87.00 353 ARG A N 1
ATOM 2772 C CA . ARG A 1 353 ? -17.986 21.022 -2.016 1.00 87.00 353 ARG A CA 1
ATOM 2773 C C . ARG A 1 353 ? -17.072 19.811 -2.133 1.00 87.00 353 ARG A C 1
ATOM 2775 O O . ARG A 1 353 ? -15.875 19.977 -1.947 1.00 87.00 353 ARG A O 1
ATOM 2782 N N . TYR A 1 354 ? -17.615 18.622 -2.385 1.00 91.50 354 TYR A N 1
ATOM 2783 C CA . TYR A 1 354 ? -16.842 17.389 -2.539 1.00 91.50 354 TYR A CA 1
ATOM 2784 C C . TYR A 1 354 ? -16.946 16.898 -3.976 1.00 91.50 354 TYR A C 1
ATOM 2786 O O . TYR A 1 354 ? -18.039 16.602 -4.453 1.00 91.50 354 TYR A O 1
ATOM 2794 N N . ARG A 1 355 ? -15.811 16.797 -4.664 1.00 92.44 355 ARG A N 1
ATOM 2795 C CA . ARG A 1 355 ? -15.744 16.363 -6.062 1.00 92.44 355 ARG A CA 1
ATOM 2796 C C . ARG A 1 355 ? -14.770 15.205 -6.198 1.00 92.44 355 ARG A C 1
ATOM 2798 O O . ARG A 1 355 ? -13.650 15.287 -5.705 1.00 92.44 355 ARG A O 1
ATOM 2805 N N . PHE A 1 356 ? -15.182 14.147 -6.894 1.00 94.12 356 PHE A N 1
ATOM 2806 C CA . PHE A 1 356 ? -14.353 12.961 -7.104 1.00 94.12 356 PHE A CA 1
ATOM 2807 C C . PHE A 1 356 ? -14.168 12.680 -8.593 1.00 94.12 356 PHE A C 1
ATOM 2809 O O . PHE A 1 356 ? -15.137 12.540 -9.344 1.00 94.12 356 PHE A O 1
ATOM 2816 N N . VAL A 1 357 ? -12.914 12.578 -9.024 1.00 94.25 357 VAL A N 1
ATOM 2817 C CA . VAL A 1 357 ? -12.536 12.347 -10.421 1.00 94.25 357 VAL A CA 1
ATOM 2818 C C . VAL A 1 357 ? -11.909 10.966 -10.555 1.00 94.25 357 VAL A C 1
ATOM 2820 O O . VAL A 1 357 ? -10.952 10.635 -9.860 1.00 94.25 357 VAL A O 1
ATOM 2823 N N . HIS A 1 358 ? -12.428 10.151 -11.471 1.00 94.81 358 HIS A N 1
ATOM 2824 C CA . HIS A 1 358 ? -11.748 8.915 -11.844 1.00 94.81 358 HIS A CA 1
ATOM 2825 C C . HIS A 1 358 ? -10.613 9.272 -12.794 1.00 94.81 358 HIS A C 1
ATOM 2827 O O . HIS A 1 358 ? -10.835 9.882 -13.841 1.00 94.81 358 HIS A O 1
ATOM 2833 N N . ALA A 1 359 ? -9.396 8.926 -12.398 1.00 88.31 359 ALA A N 1
ATOM 2834 C CA . ALA A 1 359 ? -8.201 9.099 -13.196 1.00 88.31 359 ALA A CA 1
ATOM 2835 C C . ALA A 1 359 ? -7.753 7.718 -13.660 1.00 88.31 359 ALA A C 1
ATOM 2837 O O . ALA A 1 359 ? -7.156 6.978 -12.892 1.00 88.31 359 ALA A O 1
ATOM 2838 N N . ASP A 1 360 ? -8.044 7.358 -14.906 1.00 84.06 360 ASP A N 1
ATOM 2839 C CA . ASP A 1 360 ? -7.643 6.072 -15.478 1.00 84.06 360 ASP A CA 1
ATOM 2840 C C . ASP A 1 360 ? -6.121 6.009 -15.680 1.00 84.06 360 ASP A C 1
ATOM 2842 O O . ASP A 1 360 ? -5.626 6.223 -16.782 1.00 84.06 360 ASP A O 1
ATOM 2846 N N . LEU A 1 361 ? -5.369 5.802 -14.598 1.00 81.00 361 LEU A N 1
ATOM 2847 C CA . LEU A 1 361 ? -3.911 5.791 -14.596 1.00 81.00 361 LEU A CA 1
ATOM 2848 C C . LEU A 1 361 ? -3.372 4.385 -14.419 1.00 81.00 361 LEU A C 1
ATOM 2850 O O . LEU A 1 361 ? -3.893 3.613 -13.617 1.00 81.00 361 LEU A O 1
ATOM 2854 N N . PHE A 1 362 ? -2.300 4.086 -15.136 1.00 81.56 362 PHE A N 1
ATOM 2855 C CA . PHE A 1 362 ? -1.537 2.869 -15.000 1.00 81.56 362 PHE A CA 1
ATOM 2856 C C . PHE A 1 362 ? -0.937 2.795 -13.591 1.00 81.56 362 PHE A C 1
ATOM 2858 O O . PHE A 1 362 ? -0.285 3.731 -13.123 1.00 81.56 362 PHE A O 1
ATOM 2865 N N . ASN A 1 363 ? -1.141 1.656 -12.936 1.00 83.38 363 ASN A N 1
ATOM 2866 C CA . ASN A 1 363 ? -0.396 1.229 -11.762 1.00 83.38 363 ASN A CA 1
ATOM 2867 C C . ASN A 1 363 ? -0.365 -0.302 -11.749 1.00 83.38 363 ASN A C 1
ATOM 2869 O O . ASN A 1 363 ? -1.424 -0.925 -11.763 1.00 83.38 363 ASN A O 1
ATOM 2873 N N . GLU A 1 364 ? 0.814 -0.918 -11.678 1.00 81.12 364 GLU A N 1
ATOM 2874 C CA . GLU A 1 364 ? 0.957 -2.377 -11.830 1.00 81.12 364 GLU A CA 1
ATOM 2875 C C . GLU A 1 364 ? 0.093 -3.183 -10.850 1.00 81.12 364 GLU A C 1
ATOM 2877 O O . GLU A 1 364 ? -0.443 -4.231 -11.208 1.00 81.12 364 GLU A O 1
ATOM 2882 N N . ARG A 1 365 ? -0.062 -2.684 -9.618 1.00 79.19 365 ARG A N 1
ATOM 2883 C CA . ARG A 1 365 ? -0.802 -3.365 -8.553 1.00 79.19 365 ARG A CA 1
ATOM 2884 C C . ARG A 1 365 ? -2.301 -3.105 -8.631 1.00 79.19 365 ARG A C 1
ATOM 2886 O O . ARG A 1 365 ? -3.095 -4.026 -8.462 1.00 79.19 365 ARG A O 1
ATOM 2893 N N . TYR A 1 366 ? -2.684 -1.848 -8.819 1.00 71.88 366 TYR A N 1
ATOM 2894 C CA . TYR A 1 366 ? -4.061 -1.403 -8.597 1.00 71.88 366 TYR A CA 1
ATOM 2895 C C . TYR A 1 366 ? -4.851 -1.148 -9.887 1.00 71.88 366 TYR A C 1
ATOM 2897 O O . TYR A 1 366 ? -6.076 -1.252 -9.865 1.00 71.88 366 TYR A O 1
ATOM 2905 N N . ASN A 1 367 ? -4.180 -0.829 -10.998 1.00 79.38 367 ASN A N 1
ATOM 2906 C CA . ASN A 1 367 ? -4.805 -0.616 -12.306 1.00 79.38 367 ASN A CA 1
ATOM 2907 C C . ASN A 1 367 ? -3.815 -0.945 -13.449 1.00 79.38 367 ASN A C 1
ATOM 2909 O O . ASN A 1 367 ? -3.307 -0.034 -14.114 1.00 79.38 367 ASN A O 1
ATOM 2913 N N . PRO A 1 368 ? -3.489 -2.235 -13.666 1.00 73.62 368 PRO A N 1
ATOM 2914 C CA . PRO A 1 368 ? -2.432 -2.650 -14.596 1.00 73.62 368 PRO A CA 1
ATOM 2915 C C . PRO A 1 368 ? -2.733 -2.351 -16.073 1.00 73.62 368 PRO A C 1
ATOM 2917 O O . PRO A 1 368 ? -1.834 -2.446 -16.903 1.00 73.62 368 PRO A O 1
ATOM 2920 N N . ASP A 1 369 ? -3.975 -1.994 -16.395 1.00 73.06 369 ASP A N 1
ATOM 2921 C CA . ASP A 1 369 ? -4.445 -1.671 -17.746 1.00 73.06 369 ASP A CA 1
ATOM 2922 C C . ASP A 1 369 ? -4.758 -0.165 -17.907 1.00 73.06 369 ASP A C 1
ATOM 2924 O O . ASP A 1 369 ? -5.371 0.254 -18.887 1.00 73.06 369 ASP A O 1
ATOM 2928 N N . GLY A 1 370 ? -4.376 0.659 -16.922 1.00 69.75 370 GLY A N 1
ATOM 2929 C CA . GLY A 1 370 ? -4.609 2.102 -16.948 1.00 69.75 370 GLY A CA 1
ATOM 2930 C C . GLY A 1 370 ? -3.700 2.867 -17.914 1.00 69.75 370 GLY A C 1
ATOM 2931 O O . GLY A 1 370 ? -2.779 2.317 -18.518 1.00 69.75 370 GLY A O 1
ATOM 2932 N N . LYS A 1 371 ? -3.934 4.177 -18.043 1.00 74.31 371 LYS A N 1
ATOM 2933 C CA . LYS A 1 371 ? -3.217 5.064 -18.978 1.00 74.31 371 LYS A CA 1
ATOM 2934 C C . LYS A 1 371 ? -2.026 5.771 -18.321 1.00 74.31 371 LYS A C 1
ATOM 2936 O O . LYS A 1 371 ? -1.968 5.915 -17.107 1.00 74.31 371 LYS A O 1
ATOM 2941 N N . PRO A 1 372 ? -1.058 6.299 -19.071 1.00 74.06 372 PRO A N 1
ATOM 2942 C CA . PRO A 1 372 ? 0.033 7.052 -18.457 1.00 74.06 372 PRO A CA 1
ATOM 2943 C C . PRO A 1 372 ? -0.422 8.302 -17.738 1.00 74.06 372 PRO A C 1
ATOM 2945 O O . PRO A 1 372 ? -1.302 9.018 -18.224 1.00 74.06 372 PRO A O 1
ATOM 2948 N N . LEU A 1 373 ? 0.378 8.712 -16.753 1.00 75.00 373 LEU A N 1
ATOM 2949 C CA . LEU A 1 373 ? 0.307 10.051 -16.172 1.00 75.00 373 LEU A CA 1
ATOM 2950 C C . LEU A 1 373 ? 0.335 11.172 -17.229 1.00 75.00 373 LEU A C 1
ATOM 2952 O O . LEU A 1 373 ? -0.393 12.151 -17.102 1.00 75.00 373 LEU A O 1
ATOM 2956 N N . ALA A 1 374 ? 1.108 11.029 -18.312 1.00 74.19 374 ALA A N 1
ATOM 2957 C CA . ALA A 1 374 ? 1.183 12.028 -19.386 1.00 74.19 374 ALA A CA 1
ATOM 2958 C C . ALA A 1 374 ? -0.171 12.310 -20.075 1.00 74.19 374 ALA A C 1
ATOM 2960 O O . ALA A 1 374 ? -0.396 13.409 -20.598 1.00 74.19 374 ALA A O 1
ATOM 2961 N N . THR A 1 375 ? -1.094 11.342 -20.064 1.00 75.69 375 THR A N 1
ATOM 2962 C CA . THR A 1 375 ? -2.450 11.511 -20.617 1.00 75.69 375 THR A CA 1
ATOM 2963 C C . THR A 1 375 ? -3.420 12.149 -19.629 1.00 75.69 375 THR A C 1
ATOM 2965 O O . THR A 1 375 ? -4.483 12.614 -20.038 1.00 75.69 375 THR A O 1
ATOM 2968 N N . LEU A 1 376 ? -3.050 12.245 -18.349 1.00 81.00 376 LEU A N 1
ATOM 2969 C CA . LEU A 1 376 ? -3.920 12.769 -17.309 1.00 81.00 376 LEU A CA 1
ATOM 2970 C C . LEU A 1 376 ? -4.272 14.234 -17.568 1.00 81.00 376 LEU A C 1
ATOM 2972 O O . LEU A 1 376 ? -3.404 15.101 -17.736 1.00 81.00 376 LEU A O 1
ATOM 2976 N N . ARG A 1 377 ? -5.570 14.521 -17.574 1.00 82.62 377 ARG A N 1
ATOM 2977 C CA . ARG A 1 377 ? -6.121 15.875 -17.618 1.00 82.62 377 ARG A CA 1
ATOM 2978 C C . ARG A 1 377 ? -7.088 16.021 -16.454 1.00 82.62 377 ARG A C 1
ATOM 2980 O O . ARG A 1 377 ? -8.245 15.629 -16.553 1.00 82.62 377 ARG A O 1
ATOM 2987 N N . LEU A 1 378 ? -6.587 16.548 -15.341 1.00 85.56 378 LEU A N 1
ATOM 2988 C CA . LEU A 1 378 ? -7.425 16.847 -14.187 1.00 85.56 378 LEU A CA 1
ATOM 2989 C C . LEU A 1 378 ? -8.192 18.160 -14.418 1.00 85.56 378 LEU A C 1
ATOM 2991 O O . LEU A 1 378 ? -7.597 19.128 -14.896 1.00 85.56 378 LEU A O 1
ATOM 2995 N N . PRO A 1 379 ? -9.486 18.231 -14.066 1.00 88.75 379 PRO A N 1
ATOM 2996 C CA . PRO A 1 379 ? -10.315 19.425 -14.230 1.00 88.75 379 PRO A CA 1
ATOM 2997 C C . PRO A 1 379 ? -10.095 20.426 -13.082 1.00 88.75 379 PRO A C 1
ATOM 2999 O O . PRO A 1 379 ? -11.056 20.960 -12.521 1.00 88.75 379 PRO A O 1
ATOM 3002 N N . PHE A 1 380 ? -8.835 20.633 -12.695 1.00 88.06 380 PHE A N 1
ATOM 3003 C CA . PHE A 1 380 ? -8.445 21.481 -11.575 1.00 88.06 380 PHE A CA 1
ATOM 3004 C C . PHE A 1 380 ? -7.580 22.645 -12.050 1.00 88.06 380 PHE A C 1
ATOM 3006 O O . PHE A 1 380 ? -6.757 22.511 -12.957 1.00 88.06 380 PHE A O 1
ATOM 3013 N N . GLU A 1 381 ? -7.767 23.797 -11.419 1.00 86.88 381 GLU A N 1
ATOM 3014 C CA . GLU A 1 381 ? -6.973 24.990 -11.690 1.00 86.88 381 GLU A CA 1
ATOM 3015 C C . GLU A 1 381 ? -5.572 24.861 -11.083 1.00 86.88 381 GLU A C 1
ATOM 3017 O O . GLU A 1 381 ? -5.377 24.246 -10.033 1.00 86.88 381 GLU A O 1
ATOM 3022 N N . ARG A 1 382 ? -4.578 25.454 -11.748 1.00 90.12 382 ARG A N 1
ATOM 3023 C CA . ARG A 1 382 ? -3.205 25.520 -11.228 1.00 90.12 382 ARG A CA 1
ATOM 3024 C C . ARG A 1 382 ? -3.150 26.467 -10.032 1.00 90.12 382 ARG A C 1
ATOM 3026 O O . ARG A 1 382 ? -3.896 27.438 -9.987 1.00 90.12 382 ARG A O 1
ATOM 3033 N N . ALA A 1 383 ? -2.223 26.207 -9.114 1.00 92.38 383 ALA A N 1
ATOM 3034 C CA . ALA A 1 383 ? -1.973 27.026 -7.929 1.00 92.38 383 ALA A CA 1
ATOM 3035 C C . ALA A 1 383 ? -3.231 27.329 -7.089 1.00 92.38 383 ALA A C 1
ATOM 3037 O O . ALA A 1 383 ? -3.347 28.404 -6.502 1.00 92.38 383 ALA A O 1
ATOM 3038 N N . ALA A 1 384 ? -4.177 26.390 -7.051 1.00 92.31 384 ALA A N 1
ATOM 3039 C CA . ALA A 1 384 ? -5.520 26.620 -6.533 1.00 92.31 384 ALA A CA 1
ATOM 3040 C C . ALA A 1 384 ? -5.784 25.972 -5.167 1.00 92.31 384 ALA A C 1
ATOM 3042 O O . ALA A 1 384 ? -6.798 26.278 -4.542 1.00 92.31 384 ALA A O 1
ATOM 3043 N N . PHE A 1 385 ? -4.901 25.081 -4.709 1.00 95.81 385 PHE A N 1
ATOM 3044 C CA . PHE A 1 385 ? -5.110 24.314 -3.483 1.00 95.81 385 PHE A CA 1
ATOM 3045 C C . PHE A 1 385 ? -4.191 24.771 -2.359 1.00 95.81 385 PHE A C 1
ATOM 3047 O O . PHE A 1 385 ? -2.967 24.814 -2.510 1.00 95.81 385 PHE A O 1
ATOM 3054 N N . ASP A 1 386 ? -4.794 25.047 -1.205 1.00 95.25 386 ASP A N 1
ATOM 3055 C CA . ASP A 1 386 ? -4.080 25.359 0.033 1.00 95.25 386 ASP A CA 1
ATOM 3056 C C . ASP A 1 386 ? -3.394 24.117 0.610 1.00 95.25 386 ASP A C 1
ATOM 3058 O O . ASP A 1 386 ? -2.371 24.228 1.290 1.00 95.25 386 ASP A O 1
ATOM 3062 N N . CYS A 1 387 ? -3.950 22.930 0.338 1.00 96.69 387 CYS A N 1
ATOM 3063 C CA . CYS A 1 387 ? -3.367 21.667 0.757 1.00 96.69 387 CYS A CA 1
ATOM 3064 C C . CYS A 1 387 ? -3.450 20.598 -0.329 1.00 96.69 387 CYS A C 1
ATOM 3066 O O . CYS A 1 387 ? -4.535 20.257 -0.796 1.00 96.69 387 CYS A O 1
ATOM 3068 N N . LEU A 1 388 ? -2.304 20.022 -0.680 1.00 98.19 388 LEU A N 1
ATOM 3069 C CA . LEU A 1 388 ? -2.240 18.749 -1.394 1.00 98.19 388 LEU A CA 1
ATOM 3070 C C . LEU A 1 388 ? -2.041 17.632 -0.373 1.00 98.19 388 LEU A C 1
ATOM 3072 O O . LEU A 1 388 ? -1.260 17.781 0.569 1.00 98.19 388 LEU A O 1
ATOM 3076 N N . VAL A 1 389 ? -2.709 16.504 -0.578 1.00 97.94 389 VAL A N 1
ATOM 3077 C CA . VAL A 1 389 ? -2.592 15.324 0.276 1.00 97.94 389 VAL A CA 1
ATOM 3078 C C . VAL A 1 389 ? -2.360 14.095 -0.594 1.00 97.94 389 VAL A C 1
ATOM 3080 O O . VAL A 1 389 ? -3.069 13.892 -1.569 1.00 97.94 389 VAL A O 1
ATOM 3083 N N . SER A 1 390 ? -1.354 13.286 -0.265 1.00 96.88 390 SER A N 1
ATOM 3084 C CA . SER A 1 390 ? -1.090 12.003 -0.935 1.00 96.88 390 SER A CA 1
ATOM 3085 C C . SER A 1 390 ? -0.634 10.961 0.082 1.00 96.88 390 SER A C 1
ATOM 3087 O O . SER A 1 390 ? 0.558 10.816 0.387 1.00 96.88 390 SER A O 1
ATOM 3089 N N . LEU A 1 391 ? -1.612 10.253 0.645 1.00 92.25 391 LEU A N 1
ATOM 3090 C CA . LEU A 1 391 ? -1.408 9.260 1.696 1.00 92.25 391 LEU A CA 1
ATOM 3091 C C . LEU A 1 391 ? -1.362 7.855 1.096 1.00 92.25 391 LEU A C 1
ATOM 3093 O O . LEU A 1 391 ? -2.293 7.438 0.418 1.00 92.25 391 LEU A O 1
ATOM 3097 N N . SER A 1 392 ? -0.273 7.129 1.347 1.00 86.94 392 SER A N 1
ATOM 3098 C CA . SER A 1 392 ? -0.015 5.789 0.814 1.00 86.94 392 SER A CA 1
ATOM 3099 C C . SER A 1 392 ? -0.122 5.687 -0.714 1.00 86.94 392 SER A C 1
ATOM 3101 O O . SER A 1 392 ? -0.505 4.649 -1.233 1.00 86.94 392 SER A O 1
ATOM 3103 N N . VAL A 1 393 ? 0.225 6.749 -1.449 1.00 93.62 393 VAL A N 1
ATOM 3104 C CA . VAL A 1 393 ? 0.257 6.731 -2.924 1.00 93.62 393 VAL A CA 1
ATOM 3105 C C . VAL A 1 393 ? 1.648 6.382 -3.424 1.00 93.62 393 VAL A C 1
ATOM 3107 O O . VAL A 1 393 ? 1.849 5.369 -4.090 1.00 93.62 393 VAL A O 1
ATOM 3110 N N . PHE A 1 394 ? 2.640 7.197 -3.061 1.00 96.12 394 PHE A N 1
ATOM 3111 C CA . PHE A 1 394 ? 4.011 7.016 -3.532 1.00 96.12 394 PHE A CA 1
ATOM 3112 C C . PHE A 1 394 ? 4.660 5.731 -3.012 1.00 96.12 394 PHE A C 1
ATOM 3114 O O . PHE A 1 394 ? 5.624 5.261 -3.594 1.00 96.12 394 PHE A O 1
ATOM 3121 N N . THR A 1 395 ? 4.102 5.105 -1.975 1.00 89.50 395 THR A N 1
ATOM 3122 C CA . THR A 1 395 ? 4.525 3.785 -1.480 1.00 89.50 395 THR A CA 1
ATOM 3123 C C . THR A 1 395 ? 4.141 2.620 -2.395 1.00 89.50 395 THR A C 1
ATOM 3125 O O . THR A 1 395 ? 4.379 1.467 -2.038 1.00 89.50 395 THR A O 1
ATOM 3128 N N . HIS A 1 396 ? 3.553 2.917 -3.557 1.00 89.88 396 HIS A N 1
ATOM 3129 C CA . HIS A 1 396 ? 3.117 1.962 -4.572 1.00 89.88 396 HIS A CA 1
ATOM 3130 C C . HIS A 1 396 ? 3.501 2.405 -5.994 1.00 89.88 396 HIS A C 1
ATOM 3132 O O . HIS A 1 396 ? 2.832 2.022 -6.952 1.00 89.88 396 HIS A O 1
ATOM 3138 N N . LEU A 1 397 ? 4.544 3.229 -6.141 1.00 90.69 397 LEU A N 1
ATOM 3139 C CA . LEU A 1 397 ? 5.052 3.710 -7.431 1.00 90.69 397 LEU A CA 1
ATOM 3140 C C . LEU A 1 397 ? 6.528 3.340 -7.594 1.00 90.69 397 LEU A C 1
ATOM 3142 O O . LEU A 1 397 ? 7.251 3.204 -6.620 1.00 90.69 397 LEU A O 1
ATOM 3146 N N . TYR A 1 398 ? 7.041 3.195 -8.802 1.00 91.50 398 TYR A N 1
ATOM 3147 C CA . TYR A 1 398 ? 8.482 3.059 -9.004 1.00 91.50 398 TYR A CA 1
ATOM 3148 C C . TYR A 1 398 ? 9.187 4.421 -8.971 1.00 91.50 398 TYR A C 1
ATOM 3150 O O . TYR A 1 398 ? 8.564 5.473 -9.097 1.00 91.50 398 TYR A O 1
ATOM 3158 N N . GLU A 1 399 ? 10.514 4.411 -8.805 1.00 90.38 399 GLU A N 1
ATOM 3159 C CA . GLU A 1 399 ? 11.332 5.623 -8.615 1.00 90.38 399 GLU A CA 1
ATOM 3160 C C . GLU A 1 399 ? 11.045 6.722 -9.649 1.00 90.38 399 GLU A C 1
ATOM 3162 O O . GLU A 1 399 ? 10.848 7.878 -9.281 1.00 90.38 399 GLU A O 1
ATOM 3167 N N . GLN A 1 400 ? 10.984 6.369 -10.936 1.00 88.12 400 GLN A N 1
ATOM 3168 C CA . GLN A 1 400 ? 10.735 7.342 -12.003 1.00 88.12 400 GLN A CA 1
ATOM 3169 C C . GLN A 1 400 ? 9.304 7.900 -11.958 1.00 88.12 400 GLN A C 1
ATOM 3171 O O . GLN A 1 400 ? 9.111 9.093 -12.176 1.00 88.12 400 GLN A O 1
ATOM 3176 N N . GLU A 1 401 ? 8.316 7.078 -11.606 1.00 87.31 401 GLU A N 1
ATOM 3177 C CA . GLU A 1 401 ? 6.930 7.530 -11.469 1.00 87.31 401 GLU A CA 1
ATOM 3178 C C . GLU A 1 401 ? 6.806 8.553 -10.336 1.00 87.31 401 GLU A C 1
ATOM 3180 O O . GLU A 1 401 ? 6.156 9.577 -10.518 1.00 87.31 401 GLU A O 1
ATOM 3185 N N . VAL A 1 402 ? 7.499 8.363 -9.205 1.00 93.88 402 VAL A N 1
ATOM 3186 C CA . VAL A 1 402 ? 7.544 9.377 -8.132 1.00 93.88 402 VAL A CA 1
ATOM 3187 C C . VAL A 1 402 ? 8.018 10.728 -8.667 1.00 93.88 402 VAL A C 1
ATOM 3189 O O . VAL A 1 402 ? 7.405 11.753 -8.368 1.00 93.88 402 VAL A O 1
ATOM 3192 N N . VAL A 1 403 ? 9.078 10.743 -9.483 1.00 89.81 403 VAL A N 1
ATOM 3193 C CA . VAL A 1 403 ? 9.602 11.978 -10.091 1.00 89.81 403 VAL A CA 1
ATOM 3194 C C . VAL A 1 403 ? 8.536 12.661 -10.948 1.00 89.81 403 VAL A C 1
ATOM 3196 O O . VAL A 1 403 ? 8.315 13.868 -10.815 1.00 89.81 403 VAL A O 1
ATOM 3199 N N . ASP A 1 404 ? 7.867 11.896 -11.808 1.00 87.38 404 ASP A N 1
ATOM 3200 C CA . ASP A 1 404 ? 6.897 12.430 -12.762 1.00 87.38 404 ASP A CA 1
ATOM 3201 C C . ASP A 1 404 ? 5.620 12.918 -12.060 1.00 87.38 404 ASP A C 1
ATOM 3203 O O . ASP A 1 404 ? 5.128 14.010 -12.361 1.00 87.38 404 ASP A O 1
ATOM 3207 N N . TYR A 1 405 ? 5.135 12.179 -11.057 1.00 93.50 405 TYR A N 1
ATOM 3208 C CA . TYR A 1 405 ? 3.998 12.580 -10.226 1.00 93.50 405 TYR A CA 1
ATOM 3209 C C . TYR A 1 405 ? 4.310 13.834 -9.400 1.00 93.50 405 TYR A C 1
ATOM 3211 O O . TYR A 1 405 ? 3.500 14.761 -9.392 1.00 93.50 405 TYR A O 1
ATOM 3219 N N . VAL A 1 406 ? 5.480 13.925 -8.752 1.00 94.81 406 VAL A N 1
ATOM 3220 C CA . VAL A 1 406 ? 5.878 15.134 -7.999 1.00 94.81 406 VAL A CA 1
ATOM 3221 C C . VAL A 1 406 ? 5.919 16.356 -8.915 1.00 94.81 406 VAL A C 1
ATOM 3223 O O . VAL A 1 406 ? 5.359 17.403 -8.577 1.00 94.81 406 VAL A O 1
ATOM 3226 N N . ARG A 1 407 ? 6.516 16.221 -10.105 1.00 91.44 407 ARG A N 1
ATOM 3227 C CA . ARG A 1 407 ? 6.585 17.307 -11.090 1.00 91.44 407 ARG A CA 1
ATOM 3228 C C . ARG A 1 407 ? 5.210 17.726 -11.605 1.00 91.44 407 ARG A C 1
ATOM 3230 O O . ARG A 1 407 ? 4.970 18.922 -11.765 1.00 91.44 407 ARG A O 1
ATOM 3237 N N . TYR A 1 408 ? 4.327 16.770 -11.883 1.00 90.62 408 TYR A N 1
ATOM 3238 C CA . TYR A 1 408 ? 2.993 17.054 -12.407 1.00 90.62 408 TYR A CA 1
ATOM 3239 C C . TYR A 1 408 ? 2.075 17.668 -11.346 1.00 90.62 408 TYR A C 1
ATOM 3241 O O . TYR A 1 408 ? 1.369 18.630 -11.635 1.00 90.62 408 TYR A O 1
ATOM 3249 N N . LEU A 1 409 ? 2.076 17.137 -10.122 1.00 94.50 409 LEU A N 1
ATOM 3250 C CA . LEU A 1 409 ? 1.109 17.517 -9.091 1.00 94.50 409 LEU A CA 1
ATOM 3251 C C . LEU A 1 409 ? 1.446 18.840 -8.405 1.00 94.50 409 LEU A C 1
ATOM 3253 O O . LEU A 1 409 ? 0.529 19.586 -8.059 1.00 94.50 409 LEU A O 1
ATOM 3257 N N . LYS A 1 410 ? 2.735 19.195 -8.277 1.00 94.00 410 LYS A N 1
ATOM 3258 C CA . LYS A 1 410 ? 3.148 20.448 -7.616 1.00 94.00 410 LYS A CA 1
ATOM 3259 C C . LYS A 1 410 ? 2.514 21.700 -8.231 1.00 94.00 410 LYS A C 1
ATOM 3261 O O . LYS A 1 410 ? 2.351 22.696 -7.542 1.00 94.00 410 LYS A O 1
ATOM 3266 N N . GLN A 1 411 ? 2.133 21.658 -9.511 1.00 92.69 411 GLN A N 1
ATOM 3267 C CA . GLN A 1 411 ? 1.529 22.802 -10.201 1.00 92.69 411 GLN A CA 1
ATOM 3268 C C . GLN A 1 411 ? 0.143 23.188 -9.666 1.00 92.69 411 GLN A C 1
ATOM 3270 O O . GLN A 1 411 ? -0.341 24.274 -9.976 1.00 92.69 411 GLN A O 1
ATOM 3275 N N . PHE A 1 412 ? -0.520 22.299 -8.925 1.00 95.50 412 PHE A N 1
ATOM 3276 C CA . PHE A 1 412 ? -1.824 22.558 -8.317 1.00 95.50 412 PHE A CA 1
ATOM 3277 C C . PHE A 1 412 ? -1.693 23.225 -6.938 1.00 95.50 412 PHE A C 1
ATOM 3279 O O . PHE A 1 412 ? -2.644 23.848 -6.469 1.00 95.50 412 PHE A O 1
ATOM 3286 N N . LEU A 1 413 ? -0.512 23.157 -6.314 1.00 95.00 413 LEU A N 1
ATOM 3287 C CA . LEU A 1 413 ? -0.245 23.745 -5.004 1.00 95.00 413 LEU A CA 1
ATOM 3288 C C . LEU A 1 413 ? -0.188 25.275 -5.092 1.00 95.00 413 LEU A C 1
ATOM 3290 O O . LEU A 1 413 ? 0.567 25.829 -5.893 1.00 95.00 413 LEU A O 1
ATOM 3294 N N . ALA A 1 414 ? -0.979 25.961 -4.266 1.00 93.56 414 ALA A N 1
ATOM 3295 C CA . ALA A 1 414 ? -0.931 27.416 -4.145 1.00 93.56 414 ALA A CA 1
ATOM 3296 C C . ALA A 1 414 ? 0.442 27.889 -3.615 1.00 93.56 414 ALA A C 1
ATOM 3298 O O . ALA A 1 414 ? 1.102 27.139 -2.892 1.00 93.56 414 ALA A O 1
ATOM 3299 N N . PRO A 1 415 ? 0.875 29.139 -3.889 1.00 88.38 415 PRO A N 1
ATOM 3300 C CA . PRO A 1 415 ? 2.169 29.657 -3.426 1.00 88.38 415 PRO A CA 1
ATOM 3301 C C . PRO A 1 415 ? 2.390 29.523 -1.911 1.00 88.38 415 PRO A C 1
ATOM 3303 O O . PRO A 1 415 ? 3.488 29.207 -1.466 1.00 88.38 415 PRO A O 1
ATOM 3306 N N . SER A 1 416 ? 1.336 29.743 -1.119 1.00 87.12 416 SER A N 1
ATOM 3307 C CA . SER A 1 416 ? 1.339 29.606 0.344 1.00 87.12 416 SER A CA 1
ATOM 3308 C C . SER A 1 416 ? 0.868 28.234 0.835 1.00 87.12 416 SER A C 1
ATOM 3310 O O . SER A 1 416 ? 0.752 28.027 2.044 1.00 87.12 416 SER A O 1
ATOM 3312 N N . GLY A 1 417 ? 0.546 27.324 -0.084 1.00 92.88 417 GLY A N 1
ATOM 3313 C CA . GLY A 1 417 ? -0.007 26.015 0.225 1.00 92.88 417 GLY A CA 1
ATOM 3314 C C . GLY A 1 417 ? 1.032 25.047 0.784 1.00 92.88 417 GLY A C 1
ATOM 3315 O O . GLY A 1 417 ? 2.244 25.264 0.697 1.00 92.88 417 GLY A O 1
ATOM 3316 N N . VAL A 1 418 ? 0.546 23.943 1.344 1.00 95.69 418 VAL A N 1
ATOM 3317 C CA . VAL A 1 418 ? 1.381 22.838 1.835 1.00 95.69 418 VAL A CA 1
ATOM 3318 C C . VAL A 1 418 ? 0.987 21.504 1.207 1.00 95.69 418 VAL A C 1
ATOM 3320 O O . VAL A 1 418 ? -0.188 21.228 0.993 1.00 95.69 418 VAL A O 1
ATOM 3323 N N . TRP A 1 419 ? 1.960 20.641 0.936 1.00 98.00 419 TRP A N 1
ATOM 3324 C CA . TRP A 1 419 ? 1.708 19.279 0.475 1.00 98.00 419 TRP A CA 1
ATOM 3325 C C . TRP A 1 419 ? 2.085 18.278 1.563 1.00 98.00 419 TRP A C 1
ATOM 3327 O O . TRP A 1 419 ? 3.258 18.118 1.891 1.00 98.00 419 TRP A O 1
ATOM 3337 N N . VAL A 1 420 ? 1.082 17.605 2.121 1.00 97.25 420 VAL A N 1
ATOM 3338 C CA . VAL A 1 420 ? 1.238 16.511 3.079 1.00 97.25 420 VAL A CA 1
ATOM 3339 C C . VAL A 1 420 ? 1.303 15.185 2.320 1.00 97.25 420 VAL A C 1
ATOM 3341 O O . VAL A 1 420 ? 0.337 14.767 1.687 1.00 97.25 420 VAL A O 1
ATOM 3344 N N . THR A 1 421 ? 2.446 14.513 2.364 1.00 97.69 421 THR A N 1
ATOM 3345 C CA . THR A 1 421 ? 2.674 13.273 1.613 1.00 97.69 421 THR A CA 1
ATOM 3346 C C . THR A 1 421 ? 3.399 12.230 2.450 1.00 97.69 421 THR A C 1
ATOM 3348 O O . THR A 1 421 ? 4.077 12.562 3.420 1.00 97.69 421 THR A O 1
ATOM 3351 N N . THR A 1 422 ? 3.263 10.961 2.071 1.00 95.56 422 THR A N 1
ATOM 3352 C CA . THR A 1 422 ? 3.856 9.826 2.788 1.00 95.56 422 THR A CA 1
ATOM 3353 C C . THR A 1 422 ? 4.765 8.987 1.903 1.00 95.56 422 THR A C 1
ATOM 3355 O O . THR A 1 422 ? 4.486 8.783 0.721 1.00 95.56 422 THR A O 1
ATOM 3358 N N . PHE A 1 423 ? 5.852 8.495 2.494 1.00 97.12 423 PHE A N 1
ATOM 3359 C CA . PHE A 1 423 ? 6.836 7.624 1.855 1.00 97.12 423 PHE A CA 1
ATOM 3360 C C . PHE A 1 423 ? 7.347 6.580 2.850 1.00 97.12 423 PHE A C 1
ATOM 3362 O O . PHE A 1 423 ? 7.230 6.743 4.061 1.00 97.12 423 PHE A O 1
ATOM 3369 N N . PHE A 1 424 ? 7.976 5.529 2.334 1.00 94.62 424 PHE A N 1
ATOM 3370 C CA . PHE A 1 424 ? 8.912 4.718 3.104 1.00 94.62 424 PHE A CA 1
ATOM 3371 C C . PHE A 1 424 ? 10.329 5.236 2.809 1.00 94.62 424 PHE A C 1
ATOM 3373 O O . PHE A 1 424 ? 10.892 4.934 1.757 1.00 94.62 424 PHE A O 1
ATOM 3380 N N . ALA A 1 425 ? 10.879 6.088 3.683 1.00 94.00 425 ALA A N 1
ATOM 3381 C CA . ALA A 1 425 ? 12.163 6.766 3.471 1.00 94.00 425 ALA A CA 1
ATOM 3382 C C . ALA A 1 425 ? 13.329 6.063 4.195 1.00 94.00 425 ALA A C 1
ATOM 3384 O O . ALA A 1 425 ? 13.362 5.958 5.418 1.00 94.00 425 ALA A O 1
ATOM 3385 N N . ILE A 1 426 ? 14.304 5.576 3.428 1.00 92.69 426 ILE A N 1
ATOM 3386 C CA . ILE A 1 426 ? 15.477 4.836 3.901 1.00 92.69 426 ILE A CA 1
ATOM 3387 C C . ILE A 1 426 ? 16.556 5.841 4.318 1.00 92.69 426 ILE A C 1
ATOM 3389 O O . ILE A 1 426 ? 17.080 6.548 3.445 1.00 92.69 426 ILE A O 1
ATOM 3393 N N . PRO A 1 427 ? 16.917 5.918 5.610 1.00 89.00 427 PRO A N 1
ATOM 3394 C CA . PRO A 1 427 ? 17.953 6.824 6.069 1.00 89.00 427 PRO A CA 1
ATOM 3395 C C . PRO A 1 427 ? 19.348 6.318 5.640 1.00 89.00 427 PRO A C 1
ATOM 3397 O O . PRO A 1 427 ? 19.504 5.126 5.352 1.00 89.00 427 PRO A O 1
ATOM 3400 N N . PRO A 1 428 ? 20.372 7.190 5.572 1.00 83.31 428 PRO A N 1
ATOM 3401 C CA . PRO A 1 428 ? 21.696 6.853 5.031 1.00 83.31 428 PRO A CA 1
ATOM 3402 C C . PRO A 1 428 ? 22.383 5.639 5.676 1.00 83.31 428 PRO A C 1
ATOM 3404 O O . PRO A 1 428 ? 23.164 4.946 5.027 1.00 83.31 428 PRO A O 1
ATOM 3407 N N . GLU A 1 429 ? 22.104 5.382 6.950 1.00 82.19 429 GLU A N 1
ATOM 3408 C CA . GLU A 1 429 ? 22.650 4.275 7.733 1.00 82.19 429 GLU A CA 1
ATOM 3409 C C . GLU A 1 429 ? 22.026 2.905 7.420 1.00 82.19 429 GLU A C 1
ATOM 3411 O O . GLU A 1 429 ? 22.570 1.887 7.859 1.00 82.19 429 GLU A O 1
ATOM 3416 N N . CYS A 1 430 ? 20.913 2.871 6.677 1.00 84.06 430 CYS A N 1
ATOM 3417 C CA . CYS A 1 430 ? 20.163 1.661 6.357 1.00 84.06 430 CYS A CA 1
ATOM 3418 C C . CYS A 1 430 ? 20.498 1.138 4.945 1.00 84.06 430 CYS A C 1
ATOM 3420 O O . CYS A 1 430 ? 20.512 1.884 3.960 1.00 84.06 430 CYS A O 1
ATOM 3422 N N . SER A 1 431 ? 20.751 -0.168 4.838 1.00 84.12 431 SER A N 1
ATOM 3423 C CA . SER A 1 431 ? 20.935 -0.899 3.573 1.00 84.12 431 SER A CA 1
ATOM 3424 C C . SER A 1 431 ? 20.279 -2.282 3.639 1.00 84.12 431 SER A C 1
ATOM 3426 O O . SER A 1 431 ? 19.831 -2.701 4.704 1.00 84.12 431 SER A O 1
ATOM 3428 N N . LEU A 1 432 ? 20.258 -3.023 2.524 1.00 86.56 432 LEU A N 1
ATOM 3429 C CA . LEU A 1 432 ? 19.745 -4.402 2.495 1.00 86.56 432 LEU A CA 1
ATOM 3430 C C . LEU A 1 432 ? 20.479 -5.318 3.488 1.00 86.56 432 LEU A C 1
ATOM 3432 O O . LEU A 1 432 ? 19.864 -6.144 4.157 1.00 86.56 432 LEU A O 1
ATOM 3436 N N . GLU A 1 433 ? 21.796 -5.152 3.607 1.00 84.12 433 GLU A N 1
ATOM 3437 C CA . GLU A 1 433 ? 22.652 -5.920 4.516 1.00 84.12 433 GLU A CA 1
ATOM 3438 C C . GLU A 1 433 ? 22.610 -5.383 5.951 1.00 84.12 433 GLU A C 1
ATOM 3440 O O . GLU A 1 433 ? 22.938 -6.096 6.899 1.00 84.12 433 GLU A O 1
ATOM 3445 N N . ARG A 1 434 ? 22.241 -4.108 6.111 1.00 82.62 434 ARG A N 1
ATOM 3446 C CA . ARG A 1 434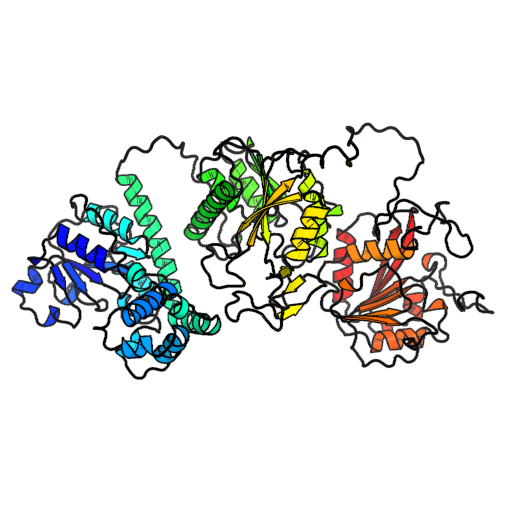 ? 22.295 -3.378 7.375 1.00 82.62 434 ARG A CA 1
ATOM 3447 C C . ARG A 1 434 ? 20.993 -2.622 7.607 1.00 82.62 434 ARG A C 1
ATOM 3449 O O . ARG A 1 434 ? 20.961 -1.395 7.615 1.00 82.62 434 ARG A O 1
ATOM 3456 N N . GLN A 1 435 ? 19.929 -3.381 7.821 1.00 82.81 435 GLN A N 1
ATOM 3457 C CA . GLN A 1 435 ? 18.622 -2.878 8.227 1.00 82.81 435 GLN A CA 1
ATOM 3458 C C . GLN A 1 435 ? 18.301 -3.308 9.663 1.00 82.81 435 GLN A C 1
ATOM 3460 O O . GLN A 1 435 ? 18.777 -4.359 10.110 1.00 82.81 435 GLN A O 1
ATOM 3465 N N . PRO A 1 436 ? 17.513 -2.526 10.417 1.00 75.81 436 PRO A N 1
ATOM 3466 C CA . PRO A 1 436 ? 17.093 -2.929 11.750 1.00 75.81 436 PRO A CA 1
ATOM 3467 C C . PRO A 1 436 ? 16.298 -4.237 11.692 1.00 75.81 436 PRO A C 1
ATOM 3469 O O . PRO A 1 436 ? 15.357 -4.371 10.913 1.00 75.81 436 PRO A O 1
ATOM 3472 N N . GLY A 1 437 ? 16.620 -5.193 12.568 1.00 72.50 437 GLY A N 1
ATOM 3473 C CA . GLY A 1 437 ? 15.854 -6.443 12.691 1.00 72.50 437 GLY A CA 1
ATOM 3474 C C . GLY A 1 437 ? 14.400 -6.241 13.149 1.00 72.50 437 GLY A C 1
ATOM 3475 O O . GLY A 1 437 ? 13.638 -7.199 13.200 1.00 72.50 437 GLY A O 1
ATOM 3476 N N . THR A 1 438 ? 14.026 -5.007 13.498 1.00 70.38 438 THR A N 1
ATOM 3477 C CA . THR A 1 438 ? 12.686 -4.558 13.888 1.00 70.38 438 THR A CA 1
ATOM 3478 C C . THR A 1 438 ? 11.886 -3.923 12.749 1.00 70.38 438 THR A C 1
ATOM 3480 O O . THR A 1 438 ? 10.756 -3.504 12.991 1.00 70.38 438 THR A O 1
ATOM 3483 N N . ALA A 1 439 ? 12.430 -3.850 11.528 1.00 76.31 439 ALA A N 1
ATOM 3484 C CA . ALA A 1 439 ? 11.702 -3.315 10.380 1.00 76.31 439 ALA A CA 1
ATOM 3485 C C . ALA A 1 439 ? 10.379 -4.079 10.166 1.00 76.31 439 ALA A C 1
ATOM 3487 O O . ALA A 1 439 ? 10.368 -5.309 10.100 1.00 76.31 439 ALA A O 1
ATOM 3488 N N . VAL A 1 440 ? 9.265 -3.344 10.060 1.00 74.62 440 VAL A N 1
ATOM 3489 C CA . VAL A 1 440 ? 7.919 -3.896 9.803 1.00 74.62 440 VAL A CA 1
ATOM 3490 C C . VAL A 1 440 ? 7.861 -4.518 8.411 1.00 74.62 440 VAL A C 1
ATOM 3492 O O . VAL A 1 440 ? 7.257 -5.571 8.229 1.00 74.62 440 VAL A O 1
ATOM 3495 N N . TYR A 1 441 ? 8.543 -3.886 7.455 1.00 79.44 441 TYR A N 1
ATOM 3496 C CA . TYR A 1 441 ? 8.727 -4.384 6.098 1.00 79.44 441 TYR A CA 1
ATOM 3497 C C . TYR A 1 441 ? 10.224 -4.472 5.788 1.00 79.44 441 TYR A C 1
ATOM 3499 O O . TYR A 1 441 ? 10.796 -3.512 5.265 1.00 79.44 441 TYR A O 1
ATOM 3507 N N . PRO A 1 442 ? 10.888 -5.590 6.139 1.00 87.38 442 PRO A N 1
ATOM 3508 C CA . PRO A 1 442 ? 12.289 -5.801 5.796 1.00 87.38 442 PRO A CA 1
ATOM 3509 C C . PRO A 1 442 ? 12.492 -5.702 4.286 1.00 87.38 442 PRO A C 1
ATOM 3511 O O . PRO A 1 442 ? 11.810 -6.379 3.521 1.00 87.38 442 PRO A O 1
ATOM 3514 N N . LEU A 1 443 ? 13.426 -4.872 3.843 1.00 89.06 443 LEU A N 1
ATOM 3515 C CA . LEU A 1 443 ? 13.743 -4.724 2.430 1.00 89.06 443 LEU A CA 1
ATOM 3516 C C . LEU A 1 443 ? 14.620 -5.897 1.999 1.00 89.06 443 LEU A C 1
ATOM 3518 O O . LEU A 1 443 ? 15.590 -6.239 2.677 1.00 89.06 443 LEU A O 1
ATOM 3522 N N . VAL A 1 444 ? 14.281 -6.522 0.875 1.00 91.81 444 VAL A N 1
ATOM 3523 C CA . VAL A 1 444 ? 14.956 -7.752 0.424 1.00 91.81 444 VAL A CA 1
ATOM 3524 C C . VAL A 1 444 ? 15.612 -7.604 -0.942 1.00 91.81 444 VAL A C 1
ATOM 3526 O O . VAL A 1 444 ? 16.501 -8.383 -1.283 1.00 91.81 444 VAL A O 1
ATOM 3529 N N . LYS A 1 445 ? 15.210 -6.601 -1.730 1.00 89.94 445 LYS A N 1
ATOM 3530 C CA . LYS A 1 445 ? 15.765 -6.362 -3.065 1.00 89.94 445 LYS A CA 1
ATOM 3531 C C . LYS A 1 445 ? 15.819 -4.877 -3.390 1.00 89.94 445 LYS A C 1
ATOM 3533 O O . LYS A 1 445 ? 14.879 -4.135 -3.128 1.00 89.94 445 LYS A O 1
ATOM 3538 N N . GLN A 1 446 ? 16.913 -4.459 -4.014 1.00 91.44 446 GLN A N 1
ATOM 3539 C CA . GLN A 1 446 ? 17.029 -3.144 -4.629 1.00 91.44 446 GLN A CA 1
ATOM 3540 C C . GLN A 1 446 ? 16.382 -3.198 -6.021 1.00 91.44 446 GLN A C 1
ATOM 3542 O O . GLN A 1 446 ? 16.774 -4.019 -6.851 1.00 91.44 446 GLN A O 1
ATOM 3547 N N . ALA A 1 447 ? 15.363 -2.371 -6.247 1.00 81.81 447 ALA A N 1
ATOM 3548 C CA . ALA A 1 447 ? 14.597 -2.321 -7.493 1.00 81.81 447 ALA A CA 1
ATOM 3549 C C . ALA A 1 447 ? 15.157 -1.296 -8.493 1.00 81.81 447 ALA A C 1
ATOM 3551 O O . ALA A 1 447 ? 15.002 -1.476 -9.696 1.00 81.81 447 ALA A O 1
ATOM 3552 N N . SER A 1 448 ? 15.825 -0.248 -8.007 1.00 88.88 448 SER A N 1
ATOM 3553 C CA . SER A 1 448 ? 16.499 0.778 -8.817 1.00 88.88 448 SER A CA 1
ATOM 3554 C C . SER A 1 448 ? 17.613 1.456 -8.006 1.00 88.88 448 SER A C 1
ATOM 3556 O O . SER A 1 448 ? 17.902 1.060 -6.875 1.00 88.88 448 SER A O 1
ATOM 3558 N N . ALA A 1 449 ? 18.262 2.490 -8.552 1.00 87.12 449 ALA A N 1
ATOM 3559 C CA . ALA A 1 449 ? 19.351 3.197 -7.868 1.00 87.12 449 ALA A CA 1
ATOM 3560 C C . ALA A 1 449 ? 18.957 3.686 -6.460 1.00 87.12 449 ALA A C 1
ATOM 3562 O O . ALA A 1 449 ? 19.742 3.554 -5.513 1.00 87.12 449 ALA A O 1
ATOM 3563 N N . ASN A 1 450 ? 17.727 4.183 -6.311 1.00 94.50 450 ASN A N 1
ATOM 3564 C CA . ASN A 1 450 ? 17.225 4.740 -5.064 1.00 94.50 450 ASN A CA 1
ATOM 3565 C C . ASN A 1 450 ? 16.040 3.978 -4.465 1.00 94.50 450 ASN A C 1
ATOM 3567 O O . ASN A 1 450 ? 15.682 4.323 -3.343 1.00 94.50 450 ASN A O 1
ATOM 3571 N N . ALA A 1 451 ? 15.461 2.966 -5.129 1.00 92.38 451 ALA A N 1
ATOM 3572 C CA . ALA A 1 451 ? 14.290 2.239 -4.625 1.00 92.38 451 ALA A CA 1
ATOM 3573 C C . ALA A 1 451 ? 14.557 0.775 -4.237 1.00 92.38 451 ALA A C 1
ATOM 3575 O O . ALA A 1 451 ? 15.356 0.071 -4.860 1.00 92.38 451 ALA A O 1
ATOM 3576 N N . PHE A 1 452 ? 13.840 0.309 -3.215 1.00 94.12 452 PHE A N 1
ATOM 3577 C CA . PHE A 1 452 ? 13.985 -0.996 -2.570 1.00 94.12 452 PHE A CA 1
ATOM 3578 C C . PHE A 1 452 ? 12.613 -1.577 -2.242 1.00 94.12 452 PHE A C 1
ATOM 3580 O O . PHE A 1 452 ? 11.707 -0.834 -1.881 1.00 94.12 452 PHE A O 1
ATOM 3587 N N . VAL A 1 453 ? 12.463 -2.895 -2.331 1.00 89.44 453 VAL A N 1
ATOM 3588 C CA . VAL A 1 453 ? 11.176 -3.580 -2.154 1.00 89.44 453 VAL A CA 1
ATOM 3589 C C . VAL A 1 453 ? 11.235 -4.619 -1.041 1.00 89.44 453 VAL A C 1
ATOM 3591 O O . VAL A 1 453 ? 12.278 -5.244 -0.809 1.00 89.44 453 VAL A O 1
ATOM 3594 N N . HIS A 1 454 ? 10.104 -4.789 -0.355 1.00 88.88 454 HIS A N 1
ATOM 3595 C CA . HIS A 1 454 ? 9.910 -5.812 0.678 1.00 88.88 454 HIS A CA 1
ATOM 3596 C C . HIS A 1 454 ? 9.665 -7.206 0.089 1.00 88.88 454 HIS A C 1
ATOM 3598 O O . HIS A 1 454 ? 10.144 -8.196 0.634 1.00 88.88 454 HIS A O 1
ATOM 3604 N N . ASP A 1 455 ? 8.955 -7.266 -1.036 1.00 82.50 455 ASP A N 1
ATOM 3605 C CA . ASP A 1 455 ? 8.600 -8.498 -1.730 1.00 82.50 455 ASP A CA 1
ATOM 3606 C C . ASP A 1 455 ? 8.932 -8.347 -3.229 1.00 82.50 455 ASP A C 1
ATOM 3608 O O . ASP A 1 455 ? 8.401 -7.443 -3.877 1.00 82.50 455 ASP A O 1
ATOM 3612 N N . PRO A 1 456 ? 9.837 -9.162 -3.803 1.00 79.88 456 PRO A N 1
ATOM 3613 C CA . PRO A 1 456 ? 10.161 -9.116 -5.225 1.00 79.88 456 PRO A CA 1
ATOM 3614 C C . PRO A 1 456 ? 9.030 -9.583 -6.148 1.00 79.88 456 PRO A C 1
ATOM 3616 O O . PRO A 1 456 ? 9.050 -9.197 -7.318 1.00 79.88 456 PRO A O 1
ATOM 3619 N N . ASP A 1 457 ? 8.108 -10.414 -5.654 1.00 77.38 457 ASP A N 1
ATOM 3620 C CA . ASP A 1 457 ? 6.973 -10.938 -6.422 1.00 77.38 457 ASP A CA 1
ATOM 3621 C C . ASP A 1 457 ? 5.777 -9.971 -6.377 1.00 77.38 457 ASP A C 1
ATOM 3623 O O . ASP A 1 457 ? 4.988 -9.914 -7.321 1.00 77.38 457 ASP A O 1
ATOM 3627 N N . GLU A 1 458 ? 5.703 -9.127 -5.340 1.00 76.31 458 GLU A N 1
ATOM 3628 C CA . GLU A 1 458 ? 4.792 -7.977 -5.261 1.00 76.31 458 GLU A CA 1
ATOM 3629 C C . GLU A 1 458 ? 5.537 -6.646 -4.986 1.00 76.31 458 GLU A C 1
ATOM 3631 O O . GLU A 1 458 ? 5.349 -6.036 -3.927 1.00 76.31 458 GLU A O 1
ATOM 3636 N N . PRO A 1 459 ? 6.337 -6.117 -5.938 1.00 79.31 459 PRO A N 1
ATOM 3637 C CA . PRO A 1 459 ? 7.207 -4.952 -5.715 1.00 79.31 459 PRO A CA 1
ATOM 3638 C C . PRO A 1 459 ? 6.479 -3.708 -5.199 1.00 79.31 459 PRO A C 1
ATOM 3640 O O . PRO A 1 459 ? 6.984 -2.983 -4.344 1.00 79.31 459 PRO A O 1
ATOM 3643 N N . LEU A 1 460 ? 5.273 -3.464 -5.717 1.00 83.44 460 LEU A N 1
ATOM 3644 C CA . LEU A 1 460 ? 4.453 -2.312 -5.355 1.00 83.44 460 LEU A CA 1
ATOM 3645 C C . LEU A 1 460 ? 3.561 -2.567 -4.134 1.00 83.44 460 LEU A C 1
ATOM 3647 O O . LEU A 1 460 ? 2.741 -1.713 -3.825 1.00 83.44 460 LEU A O 1
ATOM 3651 N N . LEU A 1 461 ? 3.675 -3.701 -3.428 1.00 78.81 461 LEU A N 1
ATOM 3652 C CA . LEU A 1 461 ? 3.053 -3.855 -2.105 1.00 78.81 461 LEU A CA 1
ATOM 3653 C C . LEU A 1 461 ? 3.708 -2.891 -1.106 1.00 78.81 461 LEU A C 1
ATOM 3655 O O . LEU A 1 461 ? 3.010 -2.157 -0.408 1.00 78.81 461 LEU A O 1
ATOM 3659 N N . VAL A 1 462 ? 5.044 -2.874 -1.084 1.00 86.62 462 VAL A N 1
ATOM 3660 C CA . VAL A 1 462 ? 5.868 -1.931 -0.322 1.00 86.62 462 VAL A CA 1
ATOM 3661 C C . VAL A 1 462 ? 7.141 -1.644 -1.110 1.00 86.62 462 VAL A C 1
ATOM 3663 O O . VAL A 1 462 ? 8.021 -2.504 -1.219 1.00 86.62 462 VAL A O 1
ATOM 3666 N N . ILE A 1 463 ? 7.255 -0.404 -1.586 1.00 92.38 463 ILE A N 1
ATOM 3667 C CA . ILE A 1 463 ? 8.480 0.146 -2.164 1.00 92.38 463 ILE A CA 1
ATOM 3668 C C . ILE A 1 463 ? 8.940 1.367 -1.363 1.00 92.38 463 ILE A C 1
ATOM 3670 O O . ILE A 1 463 ? 8.157 2.255 -1.020 1.00 92.38 463 ILE A O 1
ATOM 3674 N N . ALA A 1 464 ? 10.224 1.372 -1.028 1.00 95.81 464 ALA A N 1
ATOM 3675 C CA . ALA A 1 464 ? 10.888 2.368 -0.208 1.00 95.81 464 ALA A CA 1
ATOM 3676 C C . ALA A 1 464 ? 12.015 3.050 -0.979 1.00 95.81 464 ALA A C 1
ATOM 3678 O O . ALA A 1 464 ? 12.635 2.430 -1.841 1.00 95.81 464 ALA A O 1
ATOM 3679 N N . TYR A 1 465 ? 12.319 4.303 -0.643 1.00 96.56 465 TYR A N 1
ATOM 3680 C CA . TYR A 1 465 ? 13.318 5.105 -1.349 1.00 96.56 465 TYR A CA 1
ATOM 3681 C C . TYR A 1 465 ? 14.384 5.633 -0.416 1.00 96.56 465 TYR A C 1
ATOM 3683 O O . TYR A 1 465 ? 14.095 5.962 0.730 1.00 96.56 465 TYR A O 1
ATOM 3691 N N . ARG A 1 466 ? 15.604 5.819 -0.921 1.00 95.50 466 ARG A N 1
ATOM 3692 C CA . ARG A 1 466 ? 16.630 6.588 -0.210 1.00 95.50 466 ARG A CA 1
ATOM 3693 C C . ARG A 1 466 ? 16.092 7.973 0.131 1.00 95.50 466 ARG A C 1
ATOM 3695 O O . ARG A 1 466 ? 15.661 8.712 -0.750 1.00 95.50 466 ARG A O 1
ATOM 3702 N N . GLU A 1 467 ? 16.173 8.341 1.402 1.00 94.94 467 GLU A N 1
ATOM 3703 C CA . GLU A 1 467 ? 15.735 9.651 1.880 1.00 94.94 467 GLU A CA 1
ATOM 3704 C C . GLU A 1 467 ? 16.439 10.785 1.135 1.00 94.94 467 GLU A C 1
ATOM 3706 O O . GLU A 1 467 ? 15.792 11.722 0.677 1.00 94.94 467 GLU A O 1
ATOM 3711 N N . GLN A 1 468 ? 17.752 10.655 0.939 1.00 92.50 468 GLN A N 1
ATOM 3712 C CA . GLN A 1 468 ? 18.550 11.643 0.221 1.00 92.50 468 GLN A CA 1
ATOM 3713 C C . GLN A 1 468 ? 18.008 11.916 -1.192 1.00 92.50 468 GLN A C 1
ATOM 3715 O O . GLN A 1 468 ? 17.912 13.071 -1.596 1.00 92.50 468 GLN A O 1
ATOM 3720 N N . PHE A 1 469 ? 17.576 10.875 -1.910 1.00 96.81 469 PHE A N 1
ATOM 3721 C CA . PHE A 1 469 ? 16.958 11.020 -3.228 1.00 96.81 469 PHE A CA 1
ATOM 3722 C C . PHE A 1 469 ? 15.650 11.819 -3.166 1.00 96.81 469 PHE A C 1
ATOM 3724 O O . PHE A 1 469 ? 15.427 12.682 -4.013 1.00 96.81 469 PHE A O 1
ATOM 3731 N N . LEU A 1 470 ? 14.801 11.575 -2.161 1.00 96.94 470 LEU A N 1
ATOM 3732 C CA . LEU A 1 470 ? 13.553 12.323 -1.983 1.00 96.94 470 LEU A CA 1
ATOM 3733 C C . LEU A 1 470 ? 13.836 13.804 -1.699 1.00 96.94 470 LEU A C 1
ATOM 3735 O O . LEU A 1 470 ? 13.243 14.675 -2.332 1.00 96.94 470 LEU A O 1
ATOM 3739 N N . LEU A 1 471 ? 14.785 14.095 -0.804 1.00 94.38 471 LEU A N 1
ATOM 3740 C CA . LEU A 1 471 ? 15.192 15.466 -0.480 1.00 94.38 471 LEU A CA 1
ATOM 3741 C C . LEU A 1 471 ? 15.740 16.208 -1.710 1.00 94.38 471 LEU A C 1
ATOM 3743 O O . LEU A 1 471 ? 15.385 17.364 -1.947 1.00 94.38 471 LEU A O 1
ATOM 3747 N N . GLU A 1 472 ? 16.568 15.538 -2.514 1.00 91.75 472 GLU A N 1
ATOM 3748 C CA . GLU A 1 472 ? 17.110 16.079 -3.765 1.00 91.75 472 GLU A CA 1
ATOM 3749 C C . GLU A 1 472 ? 16.029 16.288 -4.827 1.00 91.75 472 GLU A C 1
ATOM 3751 O O . GLU A 1 472 ? 16.019 17.325 -5.493 1.00 91.75 472 GLU A O 1
ATOM 3756 N N . LEU A 1 473 ? 15.097 15.340 -4.968 1.00 95.19 473 LEU A N 1
ATOM 3757 C CA . LEU A 1 473 ? 13.944 15.465 -5.855 1.00 95.19 473 LEU A CA 1
ATOM 3758 C C . LEU A 1 473 ? 13.103 16.686 -5.476 1.00 95.19 473 LEU A C 1
ATOM 3760 O O . LEU A 1 473 ? 12.832 17.517 -6.341 1.00 95.19 473 LEU A O 1
ATOM 3764 N N . PHE A 1 474 ? 12.721 16.824 -4.204 1.00 96.44 474 PHE A N 1
ATOM 3765 C CA . PHE A 1 474 ? 11.919 17.960 -3.752 1.00 96.44 474 PHE A CA 1
ATOM 3766 C C . PHE A 1 474 ? 12.645 19.278 -4.023 1.00 96.44 474 PHE A C 1
ATOM 3768 O O . PHE A 1 474 ? 12.082 20.158 -4.673 1.00 96.44 474 PHE A O 1
ATOM 3775 N N . ALA A 1 475 ? 13.921 19.377 -3.640 1.00 89.94 475 ALA A N 1
ATOM 3776 C CA . ALA A 1 475 ? 14.722 20.572 -3.876 1.00 89.94 475 ALA A CA 1
ATOM 3777 C C . ALA A 1 475 ? 14.836 20.924 -5.370 1.00 89.94 475 ALA A C 1
ATOM 3779 O O . ALA A 1 475 ? 14.661 22.089 -5.735 1.00 89.94 475 ALA A O 1
ATOM 3780 N N . ARG A 1 476 ? 15.093 19.931 -6.233 1.00 91.56 476 ARG A N 1
ATOM 3781 C CA . ARG A 1 476 ? 15.172 20.103 -7.694 1.00 91.56 476 ARG A CA 1
ATOM 3782 C C . ARG A 1 476 ? 13.854 20.591 -8.281 1.00 91.56 476 ARG A C 1
ATOM 3784 O O . ARG A 1 476 ? 13.854 21.391 -9.208 1.00 91.56 476 ARG A O 1
ATOM 3791 N N . GLU A 1 477 ? 12.736 20.115 -7.746 1.00 92.44 477 GLU A N 1
ATOM 3792 C CA . GLU A 1 477 ? 11.405 20.494 -8.209 1.00 92.44 477 GLU A CA 1
ATOM 3793 C C . GLU A 1 477 ? 10.888 21.794 -7.563 1.00 92.44 477 GLU A C 1
ATOM 3795 O O . GLU A 1 477 ? 9.740 22.167 -7.806 1.00 92.44 477 GLU A O 1
ATOM 3800 N N . GLY A 1 478 ? 11.724 22.518 -6.808 1.00 92.88 478 GLY A N 1
ATOM 3801 C CA . GLY A 1 478 ? 11.369 23.802 -6.192 1.00 92.88 478 GLY A CA 1
ATOM 3802 C C . GLY A 1 478 ? 10.540 23.668 -4.914 1.00 92.88 478 GLY A C 1
ATOM 3803 O O . GLY A 1 478 ? 9.905 24.631 -4.490 1.00 92.88 478 GLY A O 1
ATOM 3804 N N . LEU A 1 479 ? 10.536 22.484 -4.302 1.00 95.69 479 LEU A N 1
ATOM 3805 C CA . LEU A 1 479 ? 9.877 22.195 -3.036 1.00 95.69 479 LEU A CA 1
ATOM 3806 C C . LEU A 1 479 ? 10.904 22.174 -1.894 1.00 95.69 479 LEU A C 1
ATOM 3808 O O . LEU A 1 479 ? 12.056 21.765 -2.049 1.00 95.69 479 LEU A O 1
ATOM 3812 N N . GLU A 1 480 ? 10.480 22.604 -0.716 1.00 94.25 480 GLU A N 1
ATOM 3813 C CA . GLU A 1 480 ? 11.220 22.460 0.533 1.00 94.25 480 GLU A CA 1
ATOM 3814 C C . GLU A 1 480 ? 10.455 21.581 1.517 1.00 94.25 480 GLU A C 1
ATOM 3816 O O . GLU A 1 480 ? 9.226 21.591 1.544 1.00 94.25 480 GLU A O 1
ATOM 3821 N N . VAL A 1 481 ? 11.187 20.824 2.336 1.00 96.06 481 VAL A N 1
ATOM 3822 C CA . VAL A 1 481 ? 10.611 20.034 3.427 1.00 96.06 481 VAL A CA 1
ATOM 3823 C C . VAL A 1 481 ? 10.496 20.931 4.655 1.00 96.06 481 VAL A C 1
ATOM 3825 O O . VAL A 1 481 ? 11.497 21.260 5.285 1.00 96.06 481 VAL A O 1
ATOM 3828 N N . VAL A 1 482 ? 9.271 21.321 4.997 1.00 92.56 482 VAL A N 1
ATOM 3829 C CA . VAL A 1 482 ? 8.967 22.182 6.152 1.00 92.56 482 VAL A CA 1
ATOM 3830 C C . VAL A 1 482 ? 8.922 21.366 7.442 1.00 92.56 482 VAL A C 1
ATOM 3832 O O . VAL A 1 482 ? 9.312 21.832 8.512 1.00 92.56 482 VAL A O 1
ATOM 3835 N N . ARG A 1 483 ? 8.436 20.126 7.350 1.00 89.75 483 ARG A N 1
ATOM 3836 C CA . ARG A 1 483 ? 8.369 19.191 8.473 1.00 89.75 483 ARG A CA 1
ATOM 3837 C C . ARG A 1 483 ? 8.504 17.769 7.959 1.00 89.75 483 ARG A C 1
ATOM 3839 O O . ARG A 1 483 ? 7.932 17.424 6.929 1.00 89.75 483 ARG A O 1
ATOM 3846 N N . GLN A 1 484 ? 9.203 16.938 8.719 1.00 90.44 484 GLN A N 1
ATOM 3847 C CA . GLN A 1 484 ? 9.242 15.501 8.503 1.00 90.44 484 GLN A CA 1
ATOM 3848 C C . GLN A 1 484 ? 8.918 14.780 9.811 1.00 90.44 484 GLN A C 1
ATOM 3850 O O . GLN A 1 484 ? 9.438 15.142 10.869 1.00 90.44 484 GLN A O 1
ATOM 3855 N N . ARG A 1 485 ? 8.059 13.762 9.747 1.00 86.00 485 ARG A N 1
ATOM 3856 C CA . ARG A 1 485 ? 7.831 12.816 10.845 1.00 86.00 485 ARG A CA 1
ATOM 3857 C C . ARG A 1 485 ? 8.251 11.437 10.374 1.00 86.00 485 ARG A C 1
ATOM 3859 O O . ARG A 1 485 ? 7.764 10.977 9.348 1.00 86.00 485 ARG A O 1
ATOM 3866 N N . LYS A 1 486 ? 9.147 10.799 11.120 1.00 85.31 486 LYS A N 1
ATOM 3867 C CA . LYS A 1 486 ? 9.608 9.452 10.794 1.00 85.31 486 LYS A CA 1
ATOM 3868 C C . LYS A 1 486 ? 8.511 8.431 11.074 1.00 85.31 486 LYS A C 1
ATOM 3870 O O . LYS A 1 486 ? 7.810 8.560 12.078 1.00 85.31 486 LYS A O 1
ATOM 3875 N N . GLY A 1 487 ? 8.363 7.460 10.179 1.00 78.25 487 GLY A N 1
ATOM 3876 C CA . GLY A 1 487 ? 7.443 6.337 10.348 1.00 78.25 487 GLY A CA 1
ATOM 3877 C C . GLY A 1 487 ? 8.087 5.183 11.116 1.00 78.25 487 GLY A C 1
ATOM 3878 O O . GLY A 1 487 ? 9.307 5.030 11.113 1.00 78.25 487 GLY A O 1
ATOM 3879 N N . ARG A 1 488 ? 7.275 4.321 11.734 1.00 78.88 488 ARG A N 1
ATOM 3880 C CA . ARG A 1 488 ? 7.752 3.149 12.497 1.00 78.88 488 ARG A CA 1
ATOM 3881 C C . ARG A 1 488 ? 8.146 1.938 11.638 1.00 78.88 488 ARG A C 1
ATOM 3883 O O . ARG A 1 488 ? 8.371 0.852 12.164 1.00 78.88 488 ARG A O 1
ATOM 3890 N N . TRP A 1 489 ? 8.153 2.065 10.309 1.00 77.56 489 TRP A N 1
ATOM 3891 C CA . TRP A 1 489 ? 8.373 0.926 9.412 1.00 77.56 489 TRP A CA 1
ATOM 3892 C C . TRP A 1 489 ? 9.825 0.414 9.382 1.00 77.56 489 TRP A C 1
ATOM 3894 O O . TRP A 1 489 ? 10.011 -0.776 9.138 1.00 77.56 489 TRP A O 1
ATOM 3904 N N . LEU A 1 490 ? 10.832 1.259 9.660 1.00 70.31 490 LEU A N 1
ATOM 3905 C CA . LEU A 1 490 ? 12.244 0.849 9.795 1.00 70.31 490 LEU A CA 1
ATOM 3906 C C . LEU A 1 490 ? 12.708 0.709 11.245 1.00 70.31 490 LEU A C 1
ATOM 3908 O O . LEU A 1 490 ? 13.585 -0.103 11.515 1.00 70.31 490 LEU A O 1
ATOM 3912 N N . THR A 1 491 ? 12.146 1.475 12.179 1.00 57.25 491 THR A N 1
ATOM 3913 C CA . THR A 1 491 ? 12.491 1.406 13.603 1.00 57.25 491 THR A CA 1
ATOM 3914 C C . THR A 1 491 ? 11.223 1.270 14.438 1.00 57.25 491 THR A C 1
ATOM 3916 O O . THR A 1 491 ? 10.229 1.948 14.204 1.00 57.25 491 THR A O 1
ATOM 3919 N N . ALA A 1 492 ? 11.249 0.402 15.449 1.00 44.16 492 ALA A N 1
ATOM 3920 C CA . ALA A 1 492 ? 10.127 0.195 16.368 1.00 44.16 492 ALA A CA 1
ATOM 3921 C C . ALA A 1 492 ? 9.956 1.324 17.414 1.00 44.16 492 ALA A C 1
ATOM 3923 O O . ALA A 1 492 ? 9.209 1.157 18.379 1.00 44.16 492 ALA A O 1
ATOM 3924 N N . ASP A 1 493 ? 10.641 2.458 17.251 1.00 41.19 493 ASP A N 1
ATOM 3925 C CA . ASP A 1 493 ? 10.649 3.556 18.218 1.00 41.19 493 ASP A CA 1
ATOM 3926 C C . ASP A 1 493 ? 9.500 4.539 17.954 1.00 41.19 493 ASP A C 1
ATOM 3928 O O . ASP A 1 493 ? 9.387 5.031 16.838 1.00 41.19 493 ASP A O 1
ATOM 3932 N N . ASN A 1 494 ? 8.708 4.847 18.996 1.00 39.09 494 ASN A N 1
ATOM 3933 C CA . ASN A 1 494 ? 7.863 6.031 19.299 1.00 39.09 494 ASN A CA 1
ATOM 3934 C C . ASN A 1 494 ? 7.053 6.765 18.197 1.00 39.09 494 ASN A C 1
ATOM 3936 O O . ASN A 1 494 ? 6.344 7.725 18.512 1.00 39.09 494 ASN A O 1
ATOM 3940 N N . ALA A 1 495 ? 7.109 6.354 16.935 1.00 45.41 495 ALA A N 1
ATOM 3941 C CA . ALA A 1 495 ? 6.342 6.908 15.834 1.00 45.41 495 ALA A CA 1
ATOM 3942 C C . ALA A 1 495 ? 4.956 6.256 15.790 1.00 45.41 495 ALA A C 1
ATOM 3944 O O . ALA A 1 495 ? 4.816 5.034 15.780 1.00 45.41 495 ALA A O 1
ATOM 3945 N N . VAL A 1 496 ? 3.918 7.093 15.773 1.00 51.62 496 VAL A N 1
ATOM 3946 C CA . VAL A 1 496 ? 2.514 6.652 15.702 1.00 51.62 496 VAL A CA 1
ATOM 3947 C C . VAL A 1 496 ? 2.181 6.136 14.296 1.00 51.62 496 VAL A C 1
ATOM 3949 O O . VAL A 1 496 ? 1.431 5.175 14.136 1.00 51.62 496 VAL A O 1
ATOM 3952 N N . GLU A 1 497 ? 2.794 6.742 13.280 1.00 64.19 497 GLU A N 1
ATOM 3953 C CA . GLU A 1 497 ? 2.538 6.472 11.868 1.00 64.19 497 GLU A CA 1
ATOM 3954 C C . GLU A 1 497 ? 3.396 5.332 11.331 1.00 64.19 497 GLU A C 1
ATOM 3956 O O . GLU A 1 497 ? 4.570 5.202 11.677 1.00 64.19 497 GLU A O 1
ATOM 3961 N N . LEU A 1 498 ? 2.824 4.519 10.439 1.00 78.19 498 LEU A N 1
ATOM 3962 C CA . LEU A 1 498 ? 3.571 3.470 9.742 1.00 78.19 498 LEU A CA 1
ATOM 3963 C C . LEU A 1 498 ? 4.602 4.066 8.772 1.00 78.19 498 LEU A C 1
ATOM 3965 O O . LEU A 1 498 ? 5.766 3.681 8.799 1.00 78.19 498 LEU A O 1
ATOM 3969 N N . GLN A 1 499 ? 4.171 5.017 7.947 1.00 88.31 499 GLN A N 1
ATOM 3970 C CA . GLN A 1 499 ? 4.971 5.659 6.901 1.00 88.31 499 GLN A CA 1
ATOM 3971 C C . GLN A 1 499 ? 5.606 6.960 7.404 1.00 88.31 499 GLN A C 1
ATOM 3973 O O . GLN A 1 499 ? 5.111 7.575 8.350 1.00 88.31 499 GLN A O 1
ATOM 3978 N N . ASP A 1 500 ? 6.690 7.393 6.764 1.00 92.19 500 ASP A N 1
ATOM 3979 C CA . ASP A 1 500 ? 7.258 8.722 6.975 1.00 92.19 500 ASP A CA 1
ATOM 3980 C C . ASP A 1 500 ? 6.342 9.775 6.354 1.00 92.19 500 ASP A C 1
ATOM 3982 O O . ASP A 1 500 ? 5.950 9.649 5.194 1.00 92.19 500 ASP A O 1
ATOM 3986 N N . TRP A 1 501 ? 6.030 10.831 7.101 1.00 92.81 501 TRP A N 1
ATOM 3987 C CA . TRP A 1 501 ? 5.269 11.974 6.602 1.00 92.81 501 TRP A CA 1
ATOM 3988 C C . TRP A 1 501 ? 6.214 13.118 6.262 1.00 92.81 501 TRP A C 1
ATOM 3990 O O . TRP A 1 501 ? 7.024 13.534 7.093 1.00 92.81 501 TRP A O 1
ATOM 4000 N N . PHE A 1 502 ? 6.048 13.674 5.070 1.00 95.94 502 PHE A N 1
ATOM 4001 C CA . PHE A 1 502 ? 6.713 14.881 4.607 1.00 95.94 502 PHE A CA 1
ATOM 4002 C C . PHE A 1 502 ? 5.667 15.974 4.407 1.00 95.94 502 PHE A C 1
ATOM 4004 O O . PHE A 1 502 ? 4.635 15.758 3.774 1.00 95.94 502 PHE A O 1
ATOM 4011 N N . VAL A 1 503 ? 5.948 17.156 4.945 1.00 97.19 503 VAL A N 1
ATOM 4012 C CA . VAL A 1 503 ? 5.175 18.373 4.703 1.00 97.19 503 VAL A CA 1
ATOM 4013 C C . VAL A 1 503 ? 6.033 19.278 3.841 1.00 97.19 503 VAL A C 1
ATOM 4015 O O . VAL A 1 503 ? 7.087 19.739 4.285 1.00 97.19 503 VAL A O 1
ATOM 4018 N N . LEU A 1 504 ? 5.600 19.492 2.606 1.00 97.19 504 LEU A N 1
ATOM 4019 C CA . LEU A 1 504 ? 6.336 20.236 1.595 1.00 97.19 504 LEU A CA 1
ATOM 4020 C C . LEU A 1 504 ? 5.701 21.605 1.351 1.00 97.19 504 LEU A C 1
ATOM 4022 O O . LEU A 1 504 ? 4.487 21.763 1.482 1.00 97.19 504 LEU A O 1
ATOM 4026 N N . ARG A 1 505 ? 6.508 22.578 0.937 1.00 94.88 505 ARG A N 1
ATOM 4027 C CA . ARG A 1 505 ? 6.051 23.887 0.450 1.00 94.88 505 ARG A CA 1
ATOM 4028 C C . ARG A 1 505 ? 6.845 24.282 -0.787 1.00 94.88 505 ARG A C 1
ATOM 4030 O O . ARG A 1 505 ? 7.971 23.826 -0.963 1.00 94.88 505 ARG A O 1
ATOM 4037 N N . LEU A 1 506 ? 6.271 25.115 -1.649 1.00 92.75 506 LEU A N 1
ATOM 4038 C CA . LEU A 1 506 ? 7.025 25.755 -2.725 1.00 92.75 506 LEU A CA 1
ATOM 4039 C C . LEU A 1 506 ? 8.027 26.758 -2.145 1.00 92.75 506 LEU A C 1
ATOM 4041 O O . LEU A 1 506 ? 7.680 27.564 -1.285 1.00 92.75 506 LEU A O 1
ATOM 4045 N N . ARG A 1 507 ? 9.265 26.737 -2.638 1.00 87.62 507 ARG A N 1
ATOM 4046 C CA . ARG A 1 507 ? 10.253 27.767 -2.298 1.00 87.62 507 ARG A CA 1
ATOM 4047 C C . ARG A 1 507 ? 9.817 29.119 -2.866 1.00 87.62 507 ARG A C 1
ATOM 4049 O O . ARG A 1 507 ? 9.296 29.196 -3.984 1.00 87.62 507 ARG A O 1
ATOM 4056 N N . GLU A 1 508 ? 10.051 30.188 -2.107 1.00 72.62 508 GLU A N 1
ATOM 4057 C CA . GLU A 1 508 ? 9.771 31.557 -2.554 1.00 72.62 508 GLU A CA 1
ATOM 4058 C C . GLU A 1 508 ? 10.476 31.851 -3.891 1.00 72.62 508 GLU A C 1
ATOM 4060 O O . GLU A 1 508 ? 11.649 31.528 -4.079 1.00 72.62 508 GLU A O 1
ATOM 4065 N N . GLY A 1 509 ? 9.745 32.443 -4.843 1.00 61.12 509 GLY A N 1
ATOM 4066 C CA . GLY A 1 509 ? 10.258 32.792 -6.175 1.00 61.12 509 GLY A CA 1
ATOM 4067 C C . GLY A 1 509 ? 10.241 31.668 -7.224 1.00 61.12 509 GLY A C 1
ATOM 4068 O O . GLY A 1 509 ? 10.542 31.931 -8.385 1.00 61.12 509 GLY A O 1
ATOM 4069 N N . CYS A 1 510 ? 9.849 30.433 -6.882 1.00 55.19 510 CYS A N 1
ATOM 4070 C CA . CYS A 1 510 ? 9.843 29.313 -7.838 1.00 55.19 510 CYS A CA 1
ATOM 4071 C C . CYS A 1 510 ? 8.613 29.244 -8.767 1.00 55.19 510 CYS A C 1
ATOM 4073 O O . CYS A 1 510 ? 8.647 28.495 -9.741 1.00 55.19 510 CYS A O 1
ATOM 4075 N N . LEU A 1 511 ? 7.541 30.003 -8.507 1.00 52.00 511 LEU A N 1
ATOM 4076 C CA . LEU A 1 511 ? 6.348 30.022 -9.373 1.00 52.00 511 LEU A CA 1
ATOM 4077 C C . LEU A 1 511 ? 6.430 31.037 -10.524 1.00 52.00 511 LEU A C 1
ATOM 4079 O O . LEU A 1 511 ? 5.739 30.860 -11.522 1.00 52.00 511 LEU A O 1
ATOM 4083 N N . GLU A 1 512 ? 7.266 32.075 -10.412 1.00 45.00 512 GLU A N 1
ATOM 4084 C CA . GLU A 1 512 ? 7.318 33.166 -11.401 1.00 45.00 512 GLU A CA 1
ATOM 4085 C C . GLU A 1 512 ? 8.280 32.907 -12.571 1.00 45.00 512 GLU A C 1
ATOM 4087 O O . GLU A 1 512 ? 8.182 33.584 -13.591 1.00 45.00 512 GLU A O 1
ATOM 4092 N N . ALA A 1 513 ? 9.189 31.933 -12.465 1.00 41.59 513 ALA A N 1
ATOM 4093 C CA . ALA A 1 513 ? 10.307 31.833 -13.403 1.00 41.59 513 ALA A CA 1
ATOM 4094 C C . ALA A 1 513 ? 10.133 30.868 -14.590 1.00 41.59 513 ALA A C 1
ATOM 4096 O O . ALA A 1 513 ? 10.919 30.994 -15.518 1.00 41.59 513 ALA A O 1
ATOM 4097 N N . ASP A 1 514 ? 9.176 29.926 -14.622 1.00 41.00 514 ASP A N 1
ATOM 4098 C CA . ASP A 1 514 ? 9.253 28.869 -15.658 1.00 41.00 514 ASP A CA 1
ATOM 4099 C C . ASP A 1 514 ? 7.962 28.079 -15.949 1.00 41.00 514 ASP A C 1
ATOM 4101 O O . ASP A 1 514 ? 7.955 26.848 -15.987 1.00 41.00 514 ASP A O 1
ATOM 4105 N N . LEU A 1 515 ? 6.826 28.743 -16.180 1.00 35.62 515 LEU A N 1
ATOM 4106 C CA . LEU A 1 515 ? 5.632 28.034 -16.660 1.00 35.62 515 LEU A CA 1
ATOM 4107 C C . LEU A 1 515 ? 4.916 28.830 -17.765 1.00 35.62 515 LEU A C 1
ATOM 4109 O O . LEU A 1 515 ? 4.359 29.888 -17.471 1.00 35.62 515 LEU A O 1
ATOM 4113 N N . PRO A 1 516 ? 4.883 28.349 -19.027 1.00 31.91 516 PRO A N 1
ATOM 4114 C CA . PRO A 1 516 ? 4.178 29.046 -20.096 1.00 31.91 516 PRO A CA 1
ATOM 4115 C C . PRO A 1 516 ? 2.682 29.140 -19.776 1.00 31.91 516 PRO A C 1
ATOM 4117 O O . PRO A 1 516 ? 2.050 28.176 -19.332 1.00 31.91 516 PRO A O 1
ATOM 4120 N N . ALA A 1 517 ? 2.125 30.332 -19.984 1.00 30.91 517 ALA A N 1
ATOM 4121 C CA . ALA A 1 517 ? 0.714 30.618 -19.785 1.00 30.91 517 ALA A CA 1
ATOM 4122 C C . ALA A 1 517 ? -0.141 29.815 -20.779 1.00 30.91 517 ALA A C 1
ATOM 4124 O O . ALA A 1 517 ? 0.066 29.887 -21.989 1.00 30.91 517 ALA A O 1
ATOM 4125 N N . VAL A 1 518 ? -1.137 29.081 -20.277 1.00 29.27 518 VAL A N 1
ATOM 4126 C CA . VAL A 1 518 ? -2.158 28.450 -21.121 1.00 29.27 518 VAL A CA 1
ATOM 4127 C C . VAL A 1 518 ? -3.259 29.480 -21.364 1.00 29.27 518 VAL A C 1
ATOM 4129 O O . VAL A 1 518 ? -4.049 29.779 -20.472 1.00 29.27 518 VAL A O 1
ATOM 4132 N N . ALA A 1 519 ? -3.282 30.057 -22.565 1.00 27.42 519 ALA A N 1
ATOM 4133 C CA . ALA A 1 519 ? -4.371 30.914 -23.023 1.00 27.42 519 ALA A CA 1
ATOM 4134 C C . ALA A 1 519 ? -5.629 30.075 -23.343 1.00 27.42 519 ALA A C 1
ATOM 4136 O O . ALA A 1 519 ? -5.502 28.932 -23.795 1.00 27.42 519 ALA A O 1
ATOM 4137 N N . PRO A 1 520 ? -6.846 30.620 -23.147 1.00 27.95 520 PRO A N 1
ATOM 4138 C CA . PRO A 1 520 ? -8.077 29.916 -23.474 1.00 27.95 520 PRO A CA 1
ATOM 4139 C C . PRO A 1 520 ? -8.169 29.689 -24.987 1.00 27.95 520 PRO A C 1
ATOM 4141 O O . PRO A 1 520 ? -7.924 30.587 -25.794 1.00 27.95 520 PRO A O 1
ATOM 4144 N N . ALA A 1 521 ? -8.510 28.455 -25.355 1.00 27.91 521 ALA A N 1
ATOM 4145 C CA . ALA A 1 521 ? -8.516 27.980 -26.727 1.00 27.91 521 ALA A CA 1
ATOM 4146 C C . ALA A 1 521 ? -9.424 28.829 -27.630 1.00 27.91 521 ALA A C 1
ATOM 4148 O O . ALA A 1 521 ? -10.644 28.854 -27.474 1.00 27.91 521 ALA A O 1
ATOM 4149 N N . THR A 1 522 ? -8.822 29.456 -28.639 1.00 22.52 522 THR A N 1
ATOM 4150 C CA . THR A 1 522 ? -9.502 29.813 -29.886 1.00 22.52 522 THR A CA 1
ATOM 4151 C C . THR A 1 522 ? -8.706 29.252 -31.055 1.00 22.52 522 THR A C 1
ATOM 4153 O O . THR A 1 522 ? -7.487 29.380 -31.135 1.00 22.52 522 THR A O 1
ATOM 4156 N N . ILE A 1 523 ? -9.423 28.558 -31.935 1.00 37.62 523 ILE A N 1
ATOM 4157 C CA . ILE A 1 523 ? -8.894 27.921 -33.138 1.00 37.62 523 ILE A CA 1
ATOM 4158 C C . ILE A 1 523 ? -8.506 29.018 -34.133 1.00 37.62 523 ILE A C 1
ATOM 4160 O O . ILE A 1 523 ? -9.382 29.716 -34.639 1.00 37.62 523 ILE A O 1
ATOM 4164 N N . ALA A 1 524 ? -7.220 29.121 -34.467 1.00 23.47 524 ALA A N 1
ATOM 4165 C CA . ALA A 1 524 ? -6.769 29.649 -35.752 1.00 23.47 524 ALA A CA 1
ATOM 4166 C C . ALA A 1 524 ? -5.360 29.134 -36.085 1.00 23.47 524 ALA A C 1
ATOM 4168 O O . ALA A 1 524 ? -4.423 29.243 -35.301 1.00 23.47 524 ALA A O 1
ATOM 4169 N N . SER A 1 525 ? -5.240 28.555 -37.275 1.00 36.41 525 SER A N 1
ATOM 4170 C CA . SER A 1 525 ? -4.030 28.021 -37.898 1.00 36.41 525 SER A CA 1
ATOM 4171 C C . SER A 1 525 ? -2.978 29.091 -38.201 1.00 36.41 525 SER A C 1
ATOM 4173 O O . SER A 1 525 ? -3.340 30.038 -38.890 1.00 36.41 525 SER A O 1
ATOM 4175 N N . VAL A 1 526 ? -1.698 28.868 -37.861 1.00 25.39 526 VAL A N 1
ATOM 4176 C CA . VAL A 1 526 ? -0.510 29.169 -38.705 1.00 25.39 526 VAL A CA 1
ATOM 4177 C C . VAL A 1 526 ? 0.669 28.283 -38.249 1.00 25.39 526 VAL A C 1
ATOM 4179 O O . VAL A 1 526 ? 0.832 28.017 -37.064 1.00 25.39 526 VAL A O 1
ATOM 4182 N N . ALA A 1 527 ? 1.467 27.793 -39.199 1.00 29.59 527 ALA A N 1
ATOM 4183 C CA . ALA A 1 527 ? 2.567 26.848 -39.015 1.00 29.59 527 ALA A CA 1
ATOM 4184 C C . ALA A 1 527 ? 3.911 27.457 -38.541 1.00 29.59 527 ALA A C 1
ATOM 4186 O O . ALA A 1 527 ? 4.262 28.572 -38.910 1.00 29.59 527 ALA A O 1
ATOM 4187 N N . ALA A 1 528 ? 4.686 26.590 -37.867 1.00 36.28 528 ALA A N 1
ATOM 4188 C CA . ALA A 1 528 ? 6.154 26.458 -37.813 1.00 36.28 528 ALA A CA 1
ATOM 4189 C C . ALA A 1 528 ? 7.023 27.477 -37.033 1.00 36.28 528 ALA A C 1
ATOM 4191 O O . ALA A 1 528 ? 7.650 28.360 -37.608 1.00 36.28 528 ALA A O 1
ATOM 4192 N N . ALA A 1 529 ? 7.243 27.161 -35.752 1.00 31.06 529 ALA A N 1
ATOM 4193 C CA . ALA A 1 529 ? 8.563 27.013 -35.119 1.00 31.06 529 ALA A CA 1
ATOM 4194 C C . ALA A 1 529 ? 8.423 25.879 -34.076 1.00 31.06 529 ALA A C 1
ATOM 4196 O O . ALA A 1 529 ? 7.406 25.821 -33.395 1.00 31.06 529 ALA A O 1
ATOM 4197 N N . SER A 1 530 ? 9.321 24.885 -34.044 1.00 43.25 530 SER A N 1
ATOM 4198 C CA . SER A 1 530 ? 9.046 23.623 -33.334 1.00 43.25 530 SER A CA 1
ATOM 4199 C C . SER A 1 530 ? 9.280 23.712 -31.823 1.00 43.25 530 SER A C 1
ATOM 4201 O O . SER A 1 530 ? 10.430 23.730 -31.391 1.00 43.25 530 SER A O 1
ATOM 4203 N N . ASP A 1 531 ? 8.211 23.582 -31.041 1.00 55.50 531 ASP A N 1
ATOM 4204 C CA . ASP A 1 531 ? 8.227 23.256 -29.602 1.00 55.50 531 ASP A CA 1
ATOM 4205 C C . ASP A 1 531 ? 8.634 21.786 -29.330 1.00 55.50 531 ASP A C 1
ATOM 4207 O O . ASP A 1 531 ? 8.159 21.143 -28.394 1.00 55.50 531 ASP A O 1
ATOM 4211 N N . ALA A 1 532 ? 9.465 21.189 -30.191 1.00 73.19 532 ALA A N 1
ATOM 4212 C CA . ALA A 1 532 ? 9.835 19.783 -30.080 1.00 73.19 532 ALA A CA 1
ATOM 4213 C C . ALA A 1 532 ? 10.774 19.576 -28.881 1.00 73.19 532 ALA A C 1
ATOM 4215 O O . ALA A 1 532 ? 11.873 20.123 -28.841 1.00 73.19 532 ALA A O 1
ATOM 4216 N N . VAL A 1 533 ? 10.357 18.741 -27.930 1.00 85.12 533 VAL A N 1
ATOM 4217 C CA . VAL A 1 533 ? 11.153 18.344 -26.761 1.00 85.12 533 VAL A CA 1
ATOM 4218 C C . VAL A 1 533 ? 11.548 16.879 -26.913 1.00 85.12 533 VAL A C 1
ATOM 4220 O O . VAL A 1 533 ? 10.709 16.025 -27.200 1.00 85.12 533 VAL A O 1
ATOM 4223 N N . CYS A 1 534 ? 12.827 16.562 -26.720 1.00 82.25 534 CYS A N 1
ATOM 4224 C CA . CYS A 1 534 ? 13.296 15.182 -26.709 1.00 82.25 534 CYS A CA 1
ATOM 4225 C C . CYS A 1 534 ? 12.734 14.446 -25.481 1.00 82.25 534 CYS A C 1
ATOM 4227 O O . CYS A 1 534 ? 13.146 14.735 -24.362 1.00 82.25 534 CYS A O 1
ATOM 4229 N N . ASN A 1 535 ? 11.869 13.446 -25.670 1.00 82.19 535 ASN A N 1
ATOM 4230 C CA . ASN A 1 535 ? 11.296 12.658 -24.565 1.00 82.19 535 ASN A CA 1
ATOM 4231 C C . ASN A 1 535 ? 12.323 11.799 -23.799 1.00 82.19 535 ASN A C 1
ATOM 4233 O O . ASN A 1 535 ? 12.013 11.272 -22.741 1.00 82.19 535 ASN A O 1
ATOM 4237 N N . ILE A 1 536 ? 13.556 11.672 -24.298 1.00 80.44 536 ILE A N 1
ATOM 4238 C CA . ILE A 1 536 ? 14.629 10.947 -23.605 1.00 80.44 536 ILE A CA 1
ATOM 4239 C C . ILE A 1 536 ? 15.359 11.838 -22.590 1.00 80.44 536 ILE A C 1
ATOM 4241 O O . ILE A 1 536 ? 15.657 11.380 -21.492 1.00 80.44 536 ILE A O 1
ATOM 4245 N N . CYS A 1 537 ? 15.674 13.089 -22.945 1.00 72.06 537 CYS A N 1
ATOM 4246 C CA . CYS A 1 537 ? 16.554 13.953 -22.137 1.00 72.06 537 CYS A CA 1
ATOM 4247 C C . CYS A 1 537 ? 16.019 15.367 -21.866 1.00 72.06 537 CYS A C 1
ATOM 4249 O O . CYS A 1 537 ? 16.669 16.132 -21.163 1.00 72.06 537 CYS A O 1
ATOM 4251 N N . GLY A 1 538 ? 14.879 15.745 -22.446 1.00 77.56 538 GLY A N 1
ATOM 4252 C CA . GLY A 1 538 ? 14.274 17.072 -22.299 1.00 77.56 538 GLY A CA 1
ATOM 4253 C C . GLY A 1 538 ? 14.882 18.179 -23.169 1.00 77.56 538 GLY A C 1
ATOM 4254 O O . GLY A 1 538 ? 14.381 19.296 -23.160 1.00 77.56 538 GLY A O 1
ATOM 4255 N N . ASN A 1 539 ? 15.935 17.903 -23.943 1.00 74.50 539 ASN A N 1
ATOM 4256 C CA . ASN A 1 539 ? 16.565 18.909 -24.800 1.00 74.50 539 ASN A CA 1
ATOM 4257 C C . ASN A 1 539 ? 15.654 19.337 -25.966 1.00 74.50 539 ASN A C 1
ATOM 4259 O O . ASN A 1 539 ? 14.949 18.509 -26.547 1.00 74.50 539 ASN A O 1
ATOM 4263 N N . THR A 1 540 ? 15.731 20.610 -26.352 1.00 84.12 540 THR A N 1
ATOM 4264 C CA . THR A 1 540 ? 14.934 21.214 -27.438 1.00 84.12 540 THR A CA 1
ATOM 4265 C C . THR A 1 540 ? 15.739 21.479 -28.711 1.00 84.12 540 THR A C 1
ATOM 4267 O O . THR A 1 540 ? 15.172 21.802 -29.753 1.00 84.12 540 THR A O 1
ATOM 4270 N N . THR A 1 541 ? 17.064 21.310 -28.665 1.00 84.69 541 THR A N 1
ATOM 4271 C CA . THR A 1 541 ? 17.942 21.575 -29.812 1.00 84.69 541 THR A CA 1
ATOM 4272 C C . THR A 1 541 ? 18.263 20.300 -30.592 1.00 84.69 541 THR A C 1
ATOM 4274 O O . THR A 1 541 ? 18.776 19.317 -30.044 1.00 84.69 541 THR A O 1
ATOM 4277 N N . PHE A 1 542 ? 18.032 20.335 -31.906 1.00 90.69 542 PHE A N 1
ATOM 4278 C CA . PHE A 1 542 ? 18.246 19.203 -32.809 1.00 90.69 542 PHE A CA 1
ATOM 4279 C C . PHE A 1 542 ? 19.218 19.558 -33.939 1.00 90.69 542 PHE A C 1
ATOM 4281 O O . PHE A 1 542 ? 19.323 20.705 -34.367 1.00 90.69 542 PHE A O 1
ATOM 4288 N N . GLY A 1 543 ? 19.973 18.566 -34.403 1.00 90.19 543 GLY A N 1
ATOM 4289 C CA . GLY A 1 543 ? 20.910 18.668 -35.520 1.00 90.19 543 GLY A CA 1
ATOM 4290 C C . GLY A 1 543 ? 20.708 17.547 -36.539 1.00 90.19 543 GLY A C 1
ATOM 4291 O O . GLY A 1 543 ? 19.845 16.680 -36.376 1.00 90.19 543 GLY A O 1
ATOM 4292 N N . SER A 1 544 ? 21.514 17.566 -37.600 1.00 91.25 544 SER A N 1
ATOM 4293 C CA . SER A 1 544 ? 21.491 16.534 -38.640 1.00 91.25 544 SER A CA 1
ATOM 4294 C C . SER A 1 544 ? 21.804 15.149 -38.071 1.00 91.25 544 SER A C 1
ATOM 4296 O O . SER A 1 544 ? 22.593 15.010 -37.138 1.00 91.25 544 SER A O 1
ATOM 4298 N N . GLY A 1 545 ? 21.199 14.113 -38.642 1.00 87.31 545 GLY A N 1
ATOM 4299 C CA . GLY A 1 545 ? 21.505 12.723 -38.315 1.00 87.31 545 GLY A CA 1
ATOM 4300 C C . GLY A 1 545 ? 22.849 12.259 -38.892 1.00 87.31 545 GLY A C 1
ATOM 4301 O O . GLY A 1 545 ? 23.563 13.046 -39.523 1.00 87.31 545 GLY A O 1
ATOM 4302 N N . PRO A 1 546 ? 23.200 10.974 -38.699 1.00 82.75 546 PRO A N 1
ATOM 4303 C CA . PRO A 1 546 ? 24.370 10.354 -39.324 1.00 82.75 546 PRO A CA 1
ATOM 4304 C C . PRO A 1 546 ? 24.422 10.615 -40.836 1.00 82.75 546 PRO A C 1
ATOM 4306 O O . PRO A 1 546 ? 23.381 10.653 -41.496 1.00 82.75 546 PRO A O 1
ATOM 4309 N N . GLY A 1 547 ? 25.619 10.867 -41.373 1.00 81.00 547 GLY A N 1
ATOM 4310 C CA . GLY A 1 547 ? 25.806 11.240 -42.782 1.00 81.00 547 GLY A CA 1
ATOM 4311 C C . GLY A 1 547 ? 25.196 12.594 -43.183 1.00 81.00 547 GLY A C 1
ATOM 4312 O O . GLY A 1 547 ? 25.017 12.853 -44.368 1.00 81.00 547 GLY A O 1
ATOM 4313 N N . GLY A 1 548 ? 24.832 13.451 -42.219 1.00 83.12 548 GLY A N 1
ATOM 4314 C CA . GLY A 1 548 ? 24.217 14.757 -42.479 1.00 83.12 548 GLY A CA 1
ATOM 4315 C C . GLY A 1 548 ? 22.722 14.701 -42.811 1.00 83.12 548 GLY A C 1
ATOM 4316 O O . GLY A 1 548 ? 22.164 15.710 -43.240 1.00 83.12 548 GLY A O 1
ATOM 4317 N N . ARG A 1 549 ? 22.062 13.550 -42.610 1.00 89.06 549 ARG A N 1
ATOM 4318 C CA . ARG A 1 549 ? 20.666 13.342 -43.026 1.00 89.06 549 ARG A CA 1
ATOM 4319 C C . ARG A 1 549 ? 19.662 14.225 -42.274 1.00 89.06 549 ARG A C 1
ATOM 4321 O O . ARG A 1 549 ? 19.803 14.457 -41.070 1.00 89.06 549 ARG A O 1
ATOM 4328 N N . SER A 1 550 ? 18.588 14.599 -42.964 1.00 88.38 550 SER A N 1
ATOM 4329 C CA . SER A 1 550 ? 17.350 15.110 -42.357 1.00 88.38 550 SER A CA 1
ATOM 4330 C C . SER A 1 550 ? 16.325 13.984 -42.186 1.00 88.38 550 SER A C 1
ATOM 4332 O O . SER A 1 550 ? 16.436 12.936 -42.827 1.00 88.38 550 SER A O 1
ATOM 4334 N N . ALA A 1 551 ? 15.329 14.185 -41.321 1.00 87.50 551 ALA A N 1
ATOM 4335 C CA . ALA A 1 551 ? 14.148 13.324 -41.266 1.00 87.50 551 ALA A CA 1
ATOM 4336 C C . ALA A 1 551 ? 13.346 13.419 -42.578 1.00 87.50 551 ALA A C 1
ATOM 4338 O O . ALA A 1 551 ? 13.433 14.424 -43.289 1.00 87.50 551 ALA A O 1
ATOM 4339 N N . THR A 1 552 ? 12.509 12.422 -42.880 1.00 84.81 552 THR A N 1
ATOM 4340 C CA . THR A 1 552 ? 11.623 12.446 -44.066 1.00 84.81 552 THR A CA 1
ATOM 4341 C C . THR A 1 552 ? 10.622 13.604 -44.034 1.00 84.81 552 THR A C 1
ATOM 4343 O O . THR A 1 552 ? 10.174 14.067 -45.078 1.00 84.81 552 THR A O 1
ATOM 4346 N N . THR A 1 553 ? 10.331 14.133 -42.846 1.00 85.38 553 THR A N 1
ATOM 4347 C CA . THR A 1 553 ? 9.517 15.337 -42.624 1.00 85.38 553 THR A CA 1
ATOM 4348 C C . THR A 1 553 ? 10.289 16.650 -42.810 1.00 85.38 553 THR A C 1
ATOM 4350 O O . THR A 1 553 ? 9.736 17.729 -42.602 1.00 85.38 553 THR A O 1
ATOM 4353 N N . GLY A 1 554 ? 11.579 16.585 -43.158 1.00 85.25 554 GLY A N 1
ATOM 4354 C CA . GLY A 1 554 ? 12.476 17.734 -43.302 1.00 85.25 554 GLY A CA 1
ATOM 4355 C C . GLY A 1 554 ? 13.058 18.266 -41.986 1.00 85.25 554 GLY A C 1
ATOM 4356 O O . GLY A 1 554 ? 13.904 19.158 -42.018 1.00 85.25 554 GLY A O 1
ATOM 4357 N N . ARG A 1 555 ? 12.648 17.726 -40.829 1.00 88.19 555 ARG A N 1
ATOM 4358 C CA . ARG A 1 555 ? 13.130 18.154 -39.503 1.00 88.19 555 ARG A CA 1
ATOM 4359 C C . ARG A 1 555 ? 14.509 17.578 -39.164 1.00 88.19 555 ARG A C 1
ATOM 4361 O O . ARG A 1 555 ? 14.911 16.536 -39.680 1.00 88.19 555 ARG A O 1
ATOM 4368 N N . ALA A 1 556 ? 15.224 18.252 -38.264 1.00 91.81 556 ALA A N 1
ATOM 4369 C CA . ALA A 1 556 ? 16.500 17.785 -37.730 1.00 91.81 556 ALA A CA 1
ATOM 4370 C C . ALA A 1 556 ? 16.278 16.569 -36.799 1.00 91.81 556 ALA A C 1
ATOM 4372 O O . ALA A 1 556 ? 15.566 16.700 -35.803 1.00 91.81 556 ALA A O 1
ATOM 4373 N N . PRO A 1 557 ? 16.837 15.383 -37.104 1.00 92.00 557 PRO A N 1
ATOM 4374 C CA . PRO A 1 557 ? 16.441 14.143 -36.435 1.00 92.00 557 PRO A CA 1
ATOM 4375 C C . PRO A 1 557 ? 17.211 13.816 -35.152 1.00 92.00 557 PRO A C 1
ATOM 4377 O O . PRO A 1 557 ? 16.727 13.040 -34.321 1.00 92.00 557 PRO A O 1
ATOM 4380 N N . ARG A 1 558 ? 18.416 14.370 -34.984 1.00 94.06 558 ARG A N 1
ATOM 4381 C CA . ARG A 1 558 ? 19.325 14.012 -33.892 1.00 94.06 558 ARG A CA 1
ATOM 4382 C C . ARG A 1 558 ? 19.227 15.025 -32.767 1.00 94.06 558 ARG A C 1
ATOM 4384 O O . ARG A 1 558 ? 19.466 16.209 -32.983 1.00 94.06 558 ARG A O 1
ATOM 4391 N N . CYS A 1 559 ? 18.939 14.567 -31.557 1.00 89.19 559 CYS A N 1
ATOM 4392 C CA . CYS A 1 559 ? 19.049 15.415 -30.375 1.00 89.19 559 CYS A CA 1
ATOM 4393 C C . CYS A 1 559 ? 20.515 15.840 -30.183 1.00 89.19 559 CYS A C 1
ATOM 4395 O O . CYS A 1 559 ? 21.397 14.990 -30.191 1.00 89.19 559 CYS A O 1
ATOM 4397 N N . GLN A 1 560 ? 20.797 17.129 -29.979 1.00 87.69 560 GLN A N 1
ATOM 4398 C CA . GLN A 1 560 ? 22.184 17.586 -29.793 1.00 87.69 560 GLN A CA 1
ATOM 4399 C C . GLN A 1 560 ? 22.776 17.233 -28.423 1.00 87.69 560 GLN A C 1
ATOM 4401 O O . GLN A 1 560 ? 23.991 17.210 -28.290 1.00 87.69 560 GLN A O 1
ATOM 4406 N N . TYR A 1 561 ? 21.934 16.954 -27.424 1.00 84.69 561 TYR A N 1
ATOM 4407 C CA . TYR A 1 561 ? 22.389 16.588 -26.082 1.00 84.69 561 TYR A CA 1
ATOM 4408 C C . TYR A 1 561 ? 22.660 15.084 -25.927 1.00 84.69 561 TYR A C 1
ATOM 4410 O O . TYR A 1 561 ? 23.795 14.679 -25.728 1.00 84.69 561 TYR A O 1
ATOM 4418 N N . CYS A 1 562 ? 21.628 14.241 -26.043 1.00 80.25 562 CYS A N 1
ATOM 4419 C CA . CYS A 1 562 ? 21.757 12.787 -25.858 1.00 80.25 562 CYS A CA 1
ATOM 4420 C C . CYS A 1 562 ? 22.014 11.994 -27.150 1.00 80.25 562 CYS A C 1
ATOM 4422 O O . CYS A 1 562 ? 21.940 10.770 -27.134 1.00 80.25 562 CYS A O 1
ATOM 4424 N N . GLU A 1 563 ? 22.197 12.674 -28.285 1.00 91.25 563 GLU A N 1
ATOM 4425 C CA . GLU A 1 563 ? 22.404 12.070 -29.614 1.00 91.25 563 GLU A CA 1
ATOM 4426 C C . GLU A 1 563 ? 21.283 11.141 -30.115 1.00 91.25 563 GLU A C 1
ATOM 4428 O O . GLU A 1 563 ? 21.388 10.545 -31.187 1.00 91.25 563 GLU A O 1
ATOM 4433 N N . ALA A 1 564 ? 20.160 11.061 -29.393 1.00 91.00 564 ALA A N 1
ATOM 4434 C CA . ALA A 1 564 ? 19.042 10.214 -29.765 1.00 91.00 564 ALA A CA 1
ATOM 4435 C C . ALA A 1 564 ? 18.487 10.550 -31.157 1.00 91.00 564 ALA A C 1
ATOM 4437 O O . ALA A 1 564 ? 18.350 11.721 -31.528 1.00 91.00 564 ALA A O 1
ATOM 4438 N N . LEU A 1 565 ? 18.105 9.505 -31.889 1.00 92.88 565 LEU A N 1
ATOM 4439 C CA . LEU A 1 565 ? 17.437 9.566 -33.187 1.00 92.88 565 LEU A CA 1
ATOM 4440 C C . LEU A 1 565 ? 15.955 9.200 -33.034 1.00 92.88 565 LEU A C 1
ATOM 4442 O O . LEU A 1 565 ? 15.521 8.825 -31.943 1.00 92.88 565 LEU A O 1
ATOM 4446 N N . GLU A 1 566 ? 15.192 9.319 -34.121 1.00 93.06 566 GLU A N 1
ATOM 4447 C CA . GLU A 1 566 ? 13.745 9.064 -34.177 1.00 93.06 566 GLU A CA 1
ATOM 4448 C C . GLU A 1 566 ? 13.406 7.707 -33.555 1.00 93.06 566 GLU A C 1
ATOM 4450 O O . GLU A 1 566 ? 12.643 7.644 -32.594 1.00 93.06 566 GLU A O 1
ATOM 4455 N N . ARG A 1 567 ? 14.090 6.647 -34.000 1.00 91.00 567 ARG A N 1
ATOM 4456 C CA . ARG A 1 567 ? 13.921 5.284 -33.485 1.00 91.00 567 ARG A CA 1
ATOM 4457 C C . ARG A 1 567 ? 14.083 5.172 -31.970 1.00 91.00 567 ARG A C 1
ATOM 4459 O O . ARG A 1 567 ? 13.307 4.484 -31.325 1.00 91.00 567 ARG A O 1
ATOM 4466 N N . HIS A 1 568 ? 15.061 5.865 -31.374 1.00 94.19 568 HIS A N 1
ATOM 4467 C CA . HIS A 1 568 ? 15.312 5.770 -29.933 1.00 94.19 568 HIS A CA 1
ATOM 4468 C C . HIS A 1 568 ? 14.164 6.424 -29.163 1.00 94.19 568 HIS A C 1
ATOM 4470 O O . HIS A 1 568 ? 13.725 5.907 -28.143 1.00 94.19 568 HIS A O 1
ATOM 4476 N N . ARG A 1 569 ? 13.655 7.557 -29.664 1.00 93.50 569 ARG A N 1
ATOM 4477 C CA . ARG A 1 569 ? 12.527 8.278 -29.060 1.00 93.50 569 ARG A CA 1
ATOM 4478 C C . ARG A 1 569 ? 11.205 7.532 -29.227 1.00 93.50 569 ARG A C 1
ATOM 4480 O O . ARG A 1 569 ? 10.402 7.532 -28.295 1.00 93.50 569 ARG A O 1
ATOM 4487 N N . ILE A 1 570 ? 11.017 6.856 -30.360 1.00 93.00 570 ILE A N 1
ATOM 4488 C CA . ILE A 1 570 ? 9.891 5.947 -30.609 1.00 93.00 570 ILE A CA 1
ATOM 4489 C C . ILE A 1 570 ? 9.960 4.753 -29.655 1.00 93.00 570 ILE A C 1
ATOM 4491 O O . ILE A 1 570 ? 9.003 4.509 -28.928 1.00 93.00 570 ILE A O 1
ATOM 4495 N N . VAL A 1 571 ? 11.107 4.068 -29.574 1.00 92.19 571 VAL A N 1
ATOM 4496 C CA . VAL A 1 571 ? 11.340 2.974 -28.615 1.00 92.19 571 VAL A CA 1
ATOM 4497 C C . VAL A 1 571 ? 11.062 3.450 -27.188 1.00 92.19 571 VAL A C 1
ATOM 4499 O O . VAL A 1 571 ? 10.313 2.794 -26.470 1.00 92.19 571 VAL A O 1
ATOM 4502 N N . ARG A 1 572 ? 11.565 4.633 -26.806 1.00 90.19 572 ARG A N 1
ATOM 4503 C CA . ARG A 1 572 ? 11.283 5.253 -25.504 1.00 90.19 572 ARG A CA 1
ATOM 4504 C C . ARG A 1 572 ? 9.782 5.396 -25.260 1.00 90.19 572 ARG A C 1
ATOM 4506 O O . ARG A 1 572 ? 9.328 4.944 -24.219 1.00 90.19 572 ARG A O 1
ATOM 4513 N N . ARG A 1 573 ? 9.015 5.943 -26.214 1.00 86.00 573 ARG A N 1
ATOM 4514 C CA . ARG A 1 573 ? 7.551 6.082 -26.083 1.00 86.00 573 ARG A CA 1
ATOM 4515 C C . ARG A 1 573 ? 6.847 4.739 -25.952 1.00 86.00 573 ARG A C 1
ATOM 4517 O O . ARG A 1 573 ? 5.945 4.622 -25.135 1.00 86.00 573 ARG A O 1
ATOM 4524 N N . VAL A 1 574 ? 7.237 3.748 -26.751 1.00 88.38 574 VAL A N 1
ATOM 4525 C CA . VAL A 1 574 ? 6.610 2.420 -26.724 1.00 88.38 574 VAL A CA 1
ATOM 4526 C C . VAL A 1 574 ? 6.911 1.696 -25.410 1.00 88.38 574 VAL A C 1
ATOM 4528 O O . VAL A 1 574 ? 6.044 0.997 -24.906 1.00 88.38 574 VAL A O 1
ATOM 4531 N N . PHE A 1 575 ? 8.096 1.860 -24.821 1.00 84.75 575 PHE A N 1
ATOM 4532 C CA . PHE A 1 575 ? 8.389 1.259 -23.515 1.00 84.75 575 PHE A CA 1
ATOM 4533 C C . PHE A 1 575 ? 7.839 2.044 -22.336 1.00 84.75 575 PHE A C 1
ATOM 4535 O O . PHE A 1 575 ? 7.395 1.425 -21.377 1.00 84.75 575 PHE A O 1
ATOM 4542 N N . GLU A 1 576 ? 7.823 3.377 -22.409 1.00 77.56 576 GLU A N 1
ATOM 4543 C CA . GLU A 1 576 ? 7.045 4.188 -21.470 1.00 77.56 576 GLU A CA 1
ATOM 4544 C C . GLU A 1 576 ? 5.584 3.743 -21.498 1.00 77.56 576 GLU A C 1
ATOM 4546 O O . GLU A 1 576 ? 4.961 3.722 -20.447 1.00 77.56 576 GLU A O 1
ATOM 4551 N N . ALA A 1 577 ? 5.094 3.292 -22.663 1.00 74.56 577 ALA A N 1
ATOM 4552 C CA . ALA A 1 577 ? 3.751 2.769 -22.836 1.00 74.56 577 ALA A CA 1
ATOM 4553 C C . ALA A 1 577 ? 3.428 1.441 -22.166 1.00 74.56 577 ALA A C 1
ATOM 4555 O O . ALA A 1 577 ? 2.264 1.037 -22.119 1.00 74.56 577 ALA A O 1
ATOM 4556 N N . LEU A 1 578 ? 4.448 0.747 -21.677 1.00 74.81 578 LEU A N 1
ATOM 4557 C CA . LEU A 1 578 ? 4.263 -0.502 -20.972 1.00 74.81 578 LEU A CA 1
ATOM 4558 C C . LEU A 1 578 ? 4.122 -0.244 -19.472 1.00 74.81 578 LEU A C 1
ATOM 4560 O O . LEU A 1 578 ? 4.725 0.688 -18.942 1.00 74.81 578 LEU A O 1
ATOM 4564 N N . PRO A 1 579 ? 3.386 -1.119 -18.774 1.00 57.16 579 PRO A N 1
ATOM 4565 C CA . PRO A 1 579 ? 3.349 -1.157 -17.330 1.00 57.16 579 PRO A CA 1
ATOM 4566 C C . PRO A 1 579 ? 4.721 -1.033 -16.689 1.00 57.16 579 PRO A C 1
ATOM 4568 O O . PRO A 1 579 ? 5.595 -1.869 -16.918 1.00 57.16 579 PRO A O 1
ATOM 4571 N N . VAL A 1 580 ? 4.902 -0.038 -15.833 1.00 50.44 580 VAL A N 1
ATOM 4572 C CA . VAL A 1 580 ? 6.066 0.003 -14.952 1.00 50.44 580 VAL A CA 1
ATOM 4573 C C . VAL A 1 580 ? 6.048 -1.265 -14.091 1.00 50.44 580 VAL A C 1
ATOM 4575 O O . VAL A 1 580 ? 4.996 -1.623 -13.571 1.00 50.44 580 VAL A O 1
ATOM 4578 N N . GLY A 1 581 ? 7.163 -2.005 -14.034 1.00 54.00 581 GLY A N 1
ATOM 4579 C CA . GLY A 1 581 ? 7.228 -3.340 -13.413 1.00 54.00 581 GLY A CA 1
ATOM 4580 C C . GLY A 1 581 ? 7.264 -4.515 -14.388 1.00 54.00 581 GLY A C 1
ATOM 4581 O O . GLY A 1 581 ? 7.961 -5.511 -14.158 1.00 54.00 581 GLY A O 1
ATOM 4582 N N . PHE A 1 582 ? 6.673 -4.349 -15.578 1.00 75.31 582 PHE A N 1
ATOM 4583 C CA . PHE A 1 582 ? 7.209 -5.033 -16.755 1.00 75.31 582 PHE A CA 1
ATOM 4584 C C . PHE A 1 582 ? 8.694 -4.640 -16.823 1.00 75.31 582 PHE A C 1
ATOM 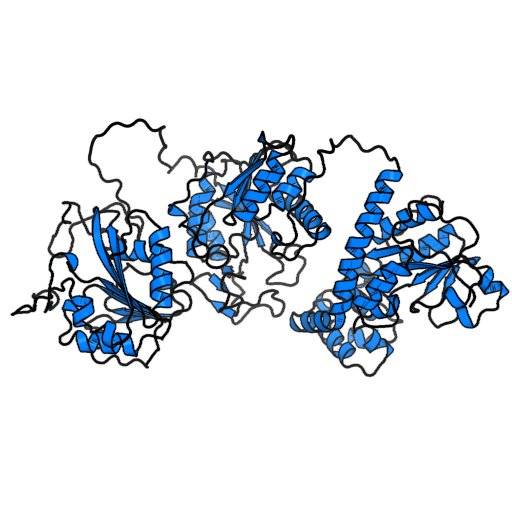4586 O O . PHE A 1 582 ? 9.008 -3.522 -16.525 1.00 75.31 582 PHE A O 1
ATOM 4593 N N . LEU A 1 583 ? 9.662 -5.463 -17.186 1.00 78.50 583 LEU A N 1
ATOM 4594 C CA . LEU A 1 583 ? 11.112 -5.151 -17.176 1.00 78.50 583 LEU A CA 1
ATOM 4595 C C . LEU A 1 583 ? 11.794 -5.187 -15.795 1.00 78.50 583 LEU A C 1
ATOM 4597 O O . LEU A 1 583 ? 12.854 -5.805 -15.717 1.00 78.50 583 LEU A O 1
ATOM 4601 N N . ASN A 1 584 ? 11.204 -4.660 -14.716 1.00 66.88 584 ASN A N 1
ATOM 4602 C CA . ASN A 1 584 ? 11.910 -4.423 -13.437 1.00 66.88 584 ASN A CA 1
ATOM 4603 C C . ASN A 1 584 ? 12.547 -5.680 -12.809 1.00 66.88 584 ASN A C 1
ATOM 4605 O O . ASN A 1 584 ? 13.630 -5.620 -12.226 1.00 66.88 584 ASN A O 1
ATOM 4609 N N . ALA A 1 585 ? 11.921 -6.850 -12.953 1.00 67.50 585 ALA A N 1
ATOM 4610 C CA . ALA A 1 585 ? 12.459 -8.122 -12.456 1.00 67.50 585 ALA A CA 1
ATOM 4611 C C . ALA A 1 585 ? 13.364 -8.864 -13.464 1.00 67.50 585 ALA A C 1
ATOM 4613 O O . ALA A 1 585 ? 13.859 -9.952 -13.171 1.00 67.50 585 ALA A O 1
ATOM 4614 N N . ARG A 1 586 ? 13.564 -8.323 -14.672 1.00 83.62 586 ARG A N 1
ATOM 4615 C CA . ARG A 1 586 ? 14.209 -9.030 -15.785 1.00 83.62 586 ARG A CA 1
ATOM 4616 C C . ARG A 1 586 ? 15.698 -8.720 -15.860 1.00 83.62 586 ARG A C 1
ATOM 4618 O O . ARG A 1 586 ? 16.135 -7.596 -15.625 1.00 83.62 586 ARG A O 1
ATOM 4625 N N . LYS A 1 587 ? 16.471 -9.724 -16.275 1.00 94.12 587 LYS A N 1
ATOM 4626 C CA . LYS A 1 587 ? 17.817 -9.523 -16.816 1.00 94.12 587 LYS A CA 1
ATOM 4627 C C . LYS A 1 587 ? 17.691 -9.063 -18.272 1.00 94.12 587 LYS A C 1
ATOM 4629 O O . LYS A 1 587 ? 17.113 -9.798 -19.079 1.00 94.12 587 LYS A O 1
ATOM 4634 N N . GLY A 1 588 ? 18.187 -7.868 -18.578 1.00 96.06 588 GLY A N 1
ATOM 4635 C CA . GLY A 1 588 ? 18.181 -7.259 -19.908 1.00 96.06 588 GLY A CA 1
ATOM 4636 C C . GLY A 1 588 ? 19.517 -7.412 -20.635 1.00 96.06 588 GLY A C 1
ATOM 4637 O O . GLY A 1 588 ? 20.573 -7.338 -20.006 1.00 96.06 588 GLY A O 1
ATOM 4638 N N . LEU A 1 589 ? 19.458 -7.623 -21.949 1.00 97.75 589 LEU A N 1
ATOM 4639 C CA . LEU A 1 589 ? 20.598 -7.580 -22.866 1.00 97.75 589 LEU A CA 1
ATOM 4640 C C . LEU A 1 589 ? 20.299 -6.610 -24.013 1.00 97.75 589 LEU A C 1
ATOM 4642 O O . LEU A 1 589 ? 19.264 -6.744 -24.661 1.00 97.75 589 LEU A O 1
ATOM 4646 N N . GLN A 1 590 ? 21.200 -5.678 -24.305 1.00 97.50 590 GLN A N 1
ATOM 4647 C CA . GLN A 1 590 ? 21.108 -4.806 -25.478 1.00 97.50 590 GLN A CA 1
ATOM 4648 C C . GLN A 1 590 ? 22.323 -4.985 -26.381 1.00 97.50 590 GLN A C 1
ATOM 4650 O O . GLN A 1 590 ? 23.464 -4.896 -25.927 1.00 97.50 590 GLN A O 1
ATOM 4655 N N . PHE A 1 591 ? 22.077 -5.217 -27.666 1.00 95.12 591 PHE A N 1
ATOM 4656 C CA . PHE A 1 591 ? 23.111 -5.190 -28.694 1.00 95.12 591 PHE A CA 1
ATOM 4657 C C . PHE A 1 591 ? 23.172 -3.801 -29.322 1.00 95.12 591 PHE A C 1
ATOM 4659 O O . PHE A 1 591 ? 22.164 -3.329 -29.845 1.00 95.12 591 PHE A O 1
ATOM 4666 N N . SER A 1 592 ? 24.373 -3.217 -29.322 1.00 89.81 592 SER A N 1
ATOM 4667 C CA . SER A 1 592 ? 24.652 -1.818 -29.665 1.00 89.81 592 SER A CA 1
ATOM 4668 C C . SER A 1 592 ? 23.911 -0.837 -28.751 1.00 89.81 592 SER A C 1
ATOM 4670 O O . SER A 1 592 ? 22.684 -0.758 -28.740 1.00 89.81 592 SER A O 1
ATOM 4672 N N . ALA A 1 593 ? 24.668 -0.116 -27.926 1.00 86.94 593 ALA A N 1
ATOM 4673 C CA . ALA A 1 593 ? 24.116 0.768 -26.912 1.00 86.94 593 ALA A CA 1
ATOM 4674 C C . ALA A 1 593 ? 23.276 1.887 -27.542 1.00 86.94 593 ALA A C 1
ATOM 4676 O O . ALA A 1 593 ? 23.743 2.628 -28.410 1.00 86.94 593 ALA A O 1
ATOM 4677 N N . ASP A 1 594 ? 22.053 2.070 -27.046 1.00 89.56 594 ASP A N 1
ATOM 4678 C CA . ASP A 1 594 ? 21.211 3.198 -27.428 1.00 89.56 594 ASP A CA 1
ATOM 4679 C C . ASP A 1 594 ? 20.301 3.672 -26.279 1.00 89.56 594 ASP A C 1
ATOM 4681 O O . ASP A 1 594 ? 19.982 2.888 -25.379 1.00 89.56 594 ASP A O 1
ATOM 4685 N N . PRO A 1 595 ? 19.871 4.952 -26.285 1.00 87.44 595 PRO A N 1
ATOM 4686 C CA . PRO A 1 595 ? 19.131 5.552 -25.180 1.00 87.44 595 PRO A CA 1
ATOM 4687 C C . PRO A 1 595 ? 17.612 5.307 -25.237 1.00 87.44 595 PRO A C 1
ATOM 4689 O O . PRO A 1 595 ? 16.862 6.010 -24.555 1.00 87.44 595 PRO A O 1
ATOM 4692 N N . GLY A 1 596 ? 17.119 4.379 -26.062 1.00 85.81 596 GLY A N 1
ATOM 4693 C CA . GLY A 1 596 ? 15.691 4.065 -26.175 1.00 85.81 596 GLY A CA 1
ATOM 4694 C C . GLY A 1 596 ? 15.131 3.354 -24.942 1.00 85.81 596 GLY A C 1
ATOM 4695 O O . GLY A 1 596 ? 14.000 3.614 -24.539 1.00 85.81 596 GLY A O 1
ATOM 4696 N N . VAL A 1 597 ? 15.949 2.537 -24.281 1.00 87.12 597 VAL A N 1
ATOM 4697 C CA . VAL A 1 597 ? 15.625 1.859 -23.016 1.00 87.12 597 VAL A CA 1
ATOM 4698 C C . VAL A 1 597 ? 16.527 2.365 -21.888 1.00 87.12 597 VAL A C 1
ATOM 4700 O O . VAL A 1 597 ? 17.585 2.940 -22.133 1.00 87.12 597 VAL A O 1
ATOM 4703 N N . ARG A 1 598 ? 16.074 2.262 -20.634 1.00 80.62 598 ARG A N 1
ATOM 4704 C CA . ARG A 1 598 ? 16.847 2.676 -19.447 1.00 80.62 598 ARG A CA 1
ATOM 4705 C C . ARG A 1 598 ? 17.435 1.441 -18.762 1.00 80.62 598 ARG A C 1
ATOM 4707 O O . ARG A 1 598 ? 16.656 0.540 -18.453 1.00 80.62 598 ARG A O 1
ATOM 4714 N N . PRO A 1 599 ? 18.749 1.388 -18.482 1.00 81.19 599 PRO A N 1
ATOM 4715 C CA . PRO A 1 599 ? 19.329 0.314 -17.676 1.00 81.19 599 PRO A CA 1
ATOM 4716 C C . PRO A 1 599 ? 18.631 0.143 -16.318 1.00 81.19 599 PRO A C 1
ATOM 4718 O O . PRO A 1 599 ? 18.495 -0.976 -15.833 1.00 81.19 599 PRO A O 1
ATOM 4721 N N . GLU A 1 600 ? 18.126 1.238 -15.741 1.00 79.00 600 GLU A N 1
ATOM 4722 C CA . GLU A 1 600 ? 17.434 1.278 -14.447 1.00 79.00 600 GLU A CA 1
ATOM 4723 C C . GLU A 1 600 ? 16.064 0.585 -14.460 1.00 79.00 600 GLU A C 1
ATOM 4725 O O . GLU A 1 600 ? 15.483 0.362 -13.402 1.00 79.00 600 GLU A O 1
ATOM 4730 N N . TRP A 1 601 ? 15.537 0.241 -15.638 1.00 79.69 601 TRP A N 1
ATOM 4731 C CA . TRP A 1 601 ? 14.300 -0.532 -15.771 1.00 79.69 601 TRP A CA 1
ATOM 4732 C C . TRP A 1 601 ? 14.495 -2.031 -15.531 1.00 79.69 601 TRP A C 1
ATOM 4734 O O . TRP A 1 601 ? 13.535 -2.783 -15.635 1.00 79.69 601 TRP A O 1
ATOM 4744 N N . PHE A 1 602 ? 15.714 -2.491 -15.252 1.00 83.75 602 PHE A N 1
ATOM 4745 C CA . PHE A 1 602 ? 16.047 -3.910 -15.176 1.00 83.75 602 PHE A CA 1
ATOM 4746 C C . PHE A 1 602 ? 16.762 -4.244 -13.869 1.00 83.75 602 PHE A C 1
ATOM 4748 O O . PHE A 1 602 ? 17.593 -3.477 -13.388 1.00 83.75 602 PHE A O 1
ATOM 4755 N N . GLN A 1 603 ? 16.529 -5.451 -13.341 1.00 73.38 603 GLN A N 1
ATOM 4756 C CA . GLN A 1 603 ? 17.284 -5.965 -12.190 1.00 73.38 603 GLN A CA 1
ATOM 4757 C C . GLN A 1 603 ? 18.782 -6.077 -12.506 1.00 73.38 603 GLN A C 1
ATOM 4759 O O . GLN A 1 603 ? 19.635 -5.921 -11.634 1.00 73.38 603 GLN A O 1
ATOM 4764 N N . HIS A 1 604 ? 19.101 -6.410 -13.754 1.00 87.06 604 HIS A N 1
ATOM 4765 C CA . HIS A 1 604 ? 20.460 -6.450 -14.262 1.00 87.06 604 HIS A CA 1
ATOM 4766 C C . HIS A 1 604 ? 20.432 -6.126 -15.749 1.00 87.06 604 HIS A C 1
ATOM 4768 O O . HIS A 1 604 ? 19.602 -6.675 -16.474 1.00 87.06 604 HIS A O 1
ATOM 4774 N N . TYR A 1 605 ? 21.346 -5.276 -16.203 1.00 91.19 605 TYR A N 1
ATOM 4775 C CA . TYR A 1 605 ? 21.393 -4.822 -17.584 1.00 91.19 605 TYR A CA 1
ATOM 4776 C C . TYR A 1 605 ? 22.786 -5.016 -18.166 1.00 91.19 605 TYR A C 1
ATOM 4778 O O . TYR A 1 605 ? 23.778 -4.539 -17.615 1.00 91.19 605 TYR A O 1
ATOM 4786 N N . GLU A 1 606 ? 22.847 -5.732 -19.279 1.00 95.00 606 GLU A N 1
ATOM 4787 C CA . GLU A 1 606 ? 24.068 -5.995 -20.017 1.00 95.00 606 GLU A CA 1
ATOM 4788 C C . GLU A 1 606 ? 23.991 -5.343 -21.393 1.00 95.00 606 GLU A C 1
ATOM 4790 O O . GLU A 1 606 ? 22.973 -5.416 -22.078 1.00 95.00 606 GLU A O 1
ATOM 4795 N N . VAL A 1 607 ? 25.094 -4.735 -21.814 1.00 95.56 607 VAL A N 1
ATOM 4796 C CA . VAL A 1 607 ? 25.252 -4.192 -23.161 1.00 95.56 607 VAL A CA 1
ATOM 4797 C C . VAL A 1 607 ? 26.349 -4.981 -23.859 1.00 95.56 607 VAL A C 1
ATOM 4799 O O . VAL A 1 607 ? 27.382 -5.258 -23.250 1.00 95.56 607 VAL A O 1
ATOM 4802 N N . SER A 1 608 ? 26.134 -5.322 -25.126 1.00 94.81 608 SER A N 1
ATOM 4803 C CA . SER A 1 608 ? 27.124 -5.899 -26.034 1.00 94.81 608 SER A CA 1
ATOM 4804 C C . SER A 1 608 ? 27.388 -4.902 -27.158 1.00 94.81 608 SER A C 1
ATOM 4806 O O . SER A 1 608 ? 26.516 -4.673 -27.997 1.00 94.81 608 SER A O 1
ATOM 4808 N N . GLU A 1 609 ? 28.591 -4.329 -27.196 1.00 90.94 609 GLU A N 1
ATOM 4809 C CA . GLU A 1 609 ? 28.990 -3.364 -28.223 1.00 90.94 609 GLU A CA 1
ATOM 4810 C C . GLU A 1 609 ? 29.946 -4.016 -29.224 1.00 90.94 609 GLU A C 1
ATOM 4812 O O . GLU A 1 609 ? 30.890 -4.711 -28.839 1.00 90.94 609 GLU A O 1
ATOM 4817 N N . TYR A 1 610 ? 29.701 -3.809 -30.517 1.00 86.50 610 TYR A N 1
ATOM 4818 C CA . TYR A 1 610 ? 30.488 -4.457 -31.561 1.00 86.50 610 TYR A CA 1
ATOM 4819 C C . TYR A 1 610 ? 31.933 -3.942 -31.576 1.00 86.50 610 TYR A C 1
ATOM 4821 O O . TYR A 1 610 ? 32.190 -2.741 -31.510 1.00 86.50 610 TYR A O 1
ATOM 4829 N N . GLY A 1 611 ? 32.894 -4.859 -31.702 1.00 81.38 611 GLY A N 1
ATOM 4830 C CA . GLY A 1 611 ? 34.310 -4.512 -31.867 1.00 81.38 611 GLY A CA 1
ATOM 4831 C C . GLY A 1 611 ? 35.039 -4.102 -30.583 1.00 81.38 611 GLY A C 1
ATOM 4832 O O . GLY A 1 611 ? 36.212 -3.734 -30.652 1.00 81.38 611 GLY A O 1
ATOM 4833 N N . VAL A 1 612 ? 34.397 -4.202 -29.414 1.00 87.06 612 VAL A N 1
ATOM 4834 C CA . VAL A 1 612 ? 35.048 -3.990 -28.111 1.00 87.06 612 VAL A CA 1
ATOM 4835 C C . VAL A 1 612 ? 34.974 -5.249 -27.236 1.00 87.06 612 VAL A C 1
ATOM 4837 O O . VAL A 1 612 ? 34.442 -6.283 -27.635 1.00 87.06 612 VAL A O 1
ATOM 4840 N N . ARG A 1 613 ? 35.568 -5.204 -26.035 1.00 84.19 613 ARG A N 1
ATOM 4841 C CA . ARG A 1 613 ? 35.823 -6.395 -25.200 1.00 84.19 613 ARG A CA 1
ATOM 4842 C C . ARG A 1 613 ? 34.568 -7.195 -24.807 1.00 84.19 613 ARG A C 1
ATOM 4844 O O . ARG A 1 613 ? 34.689 -8.390 -24.567 1.00 84.19 613 ARG A O 1
ATOM 4851 N N . ASN A 1 614 ? 33.402 -6.558 -24.702 1.00 88.31 614 ASN A N 1
ATOM 4852 C CA . ASN A 1 614 ? 32.128 -7.196 -24.341 1.00 88.31 614 ASN A CA 1
ATOM 4853 C C . ASN A 1 614 ? 31.278 -7.603 -25.561 1.00 88.31 614 ASN A C 1
ATOM 4855 O O . ASN A 1 614 ? 30.114 -7.948 -25.377 1.00 88.31 614 ASN A O 1
ATOM 4859 N N . SER A 1 615 ? 31.825 -7.547 -26.780 1.00 92.94 615 SER A N 1
ATOM 4860 C CA . SER A 1 615 ? 31.114 -7.942 -27.999 1.00 92.94 615 SER A CA 1
ATOM 4861 C C . SER A 1 615 ? 30.731 -9.422 -27.949 1.00 92.94 615 SER A C 1
ATOM 4863 O O . SER A 1 615 ? 31.600 -10.292 -27.889 1.00 92.94 615 SER A O 1
ATOM 4865 N N . LEU A 1 616 ? 29.436 -9.708 -28.032 1.00 94.69 616 LEU A N 1
ATOM 4866 C CA . LEU A 1 616 ? 28.898 -11.053 -28.220 1.00 94.69 616 LEU A CA 1
ATOM 4867 C C . LEU A 1 616 ? 28.707 -11.331 -29.714 1.00 94.69 616 LEU A C 1
ATOM 4869 O O . LEU A 1 616 ? 28.229 -10.468 -30.453 1.00 94.69 616 LEU A O 1
ATOM 4873 N N . ASP A 1 617 ? 29.055 -12.539 -30.158 1.00 95.00 617 ASP A N 1
ATOM 4874 C CA . ASP A 1 617 ? 28.656 -13.008 -31.485 1.00 95.00 617 ASP A CA 1
ATOM 4875 C C . ASP A 1 617 ? 27.166 -13.347 -31.451 1.00 95.00 617 ASP A C 1
ATOM 4877 O O . ASP A 1 617 ? 26.748 -14.295 -30.789 1.00 95.00 617 ASP A O 1
ATOM 4881 N N . ALA A 1 618 ? 26.354 -12.568 -32.163 1.00 94.50 618 ALA A N 1
ATOM 4882 C CA . ALA A 1 618 ? 24.914 -12.782 -32.211 1.00 94.50 618 ALA A CA 1
ATOM 4883 C C . ALA A 1 618 ? 24.536 -14.156 -32.798 1.00 94.50 618 ALA A C 1
ATOM 4885 O O . ALA A 1 618 ? 23.449 -14.635 -32.505 1.00 94.50 618 ALA A O 1
ATOM 4886 N N . GLN A 1 619 ? 25.410 -14.795 -33.591 1.00 96.69 619 GLN A N 1
ATOM 4887 C CA . GLN A 1 619 ? 25.181 -16.116 -34.203 1.00 96.69 619 GLN A CA 1
ATOM 4888 C C . GLN A 1 619 ? 25.579 -17.288 -33.289 1.00 96.69 619 GLN A C 1
ATOM 4890 O O . GLN A 1 619 ? 25.218 -18.435 -33.570 1.00 96.69 619 GLN A O 1
ATOM 4895 N N . ALA A 1 620 ? 26.319 -17.006 -32.213 1.00 96.94 620 ALA A N 1
ATOM 4896 C CA . ALA A 1 620 ? 26.811 -17.976 -31.239 1.00 96.94 620 ALA A CA 1
ATOM 4897 C C . ALA A 1 620 ? 27.004 -17.279 -29.882 1.00 96.94 620 ALA A C 1
ATOM 4899 O O . ALA A 1 620 ? 28.120 -16.940 -29.476 1.00 96.94 620 ALA A O 1
ATOM 4900 N N . ILE A 1 621 ? 25.896 -17.013 -29.190 1.00 97.12 621 ILE A N 1
ATOM 4901 C CA . ILE A 1 621 ? 25.909 -16.185 -27.987 1.00 97.12 621 ILE A CA 1
ATOM 4902 C C . ILE A 1 621 ? 26.416 -17.023 -26.809 1.00 97.12 621 ILE A C 1
ATOM 4904 O O . ILE A 1 621 ? 25.763 -17.973 -26.380 1.00 97.12 621 ILE A O 1
ATOM 4908 N N . ASP A 1 622 ? 27.547 -16.636 -26.216 1.00 95.62 622 ASP A N 1
ATOM 4909 C CA . ASP A 1 622 ? 28.132 -17.303 -25.039 1.00 95.62 622 ASP A CA 1
ATOM 4910 C C . ASP A 1 622 ? 27.366 -16.974 -23.740 1.00 95.62 622 ASP A C 1
ATOM 4912 O O . ASP A 1 622 ? 27.883 -16.381 -22.792 1.00 95.62 622 ASP A O 1
ATOM 4916 N N . ARG A 1 623 ? 26.065 -17.270 -23.720 1.00 97.25 623 ARG A N 1
ATOM 4917 C CA . ARG A 1 623 ? 25.178 -17.125 -22.565 1.00 97.25 623 ARG A CA 1
ATOM 4918 C C . ARG A 1 623 ? 24.282 -18.362 -22.437 1.00 97.25 623 ARG A C 1
ATOM 4920 O O . ARG A 1 623 ? 23.915 -18.942 -23.463 1.00 97.25 623 ARG A O 1
ATOM 4927 N N . PRO A 1 624 ? 23.923 -18.779 -21.209 1.00 97.81 624 PRO A N 1
ATOM 4928 C CA . PRO A 1 624 ? 23.067 -19.943 -21.001 1.00 97.81 624 PRO A CA 1
ATOM 4929 C C . PRO A 1 624 ? 21.672 -19.788 -21.616 1.00 97.81 624 PRO A C 1
ATOM 4931 O O . PRO A 1 624 ? 21.165 -18.679 -21.785 1.00 97.81 624 PRO A O 1
ATOM 4934 N N . ASP A 1 625 ? 21.030 -20.917 -21.893 1.00 98.12 625 ASP A N 1
ATOM 4935 C CA . ASP A 1 625 ? 19.634 -20.966 -22.326 1.00 98.12 625 ASP A CA 1
ATOM 4936 C C . ASP A 1 625 ? 18.727 -20.298 -21.285 1.00 98.12 625 ASP A C 1
ATOM 4938 O O . ASP A 1 625 ? 18.919 -20.456 -20.076 1.00 98.12 625 ASP A O 1
ATOM 4942 N N . GLY A 1 626 ? 17.731 -19.539 -21.747 1.00 96.88 626 GLY A N 1
ATOM 4943 C CA . GLY A 1 626 ? 16.758 -18.899 -20.861 1.00 96.88 626 GLY A CA 1
ATOM 4944 C C . GLY A 1 626 ? 17.358 -17.950 -19.815 1.00 96.88 626 GLY A C 1
ATOM 4945 O O . GLY A 1 626 ? 16.776 -17.782 -18.745 1.00 96.88 626 GLY A O 1
ATOM 4946 N N . SER A 1 627 ? 18.519 -17.338 -20.065 1.00 96.56 627 SER A N 1
ATOM 4947 C CA . SER A 1 627 ? 19.171 -16.465 -19.083 1.00 96.56 627 SER A CA 1
ATOM 4948 C C . SER A 1 627 ? 18.680 -15.011 -19.083 1.00 96.56 627 SER A C 1
ATOM 4950 O O . SER A 1 627 ? 18.959 -14.295 -18.120 1.00 96.56 627 SER A O 1
ATOM 4952 N N . TYR A 1 628 ? 17.970 -14.552 -20.122 1.00 97.69 628 TYR A N 1
ATOM 4953 C CA . TYR A 1 628 ? 17.496 -13.162 -20.241 1.00 97.69 628 TYR A CA 1
ATOM 4954 C C . TYR A 1 628 ? 15.975 -13.071 -20.314 1.00 97.69 628 TYR A C 1
ATOM 4956 O O . TYR A 1 628 ? 15.328 -13.792 -21.066 1.00 97.69 628 TYR A O 1
ATOM 4964 N N . GLY A 1 629 ? 15.398 -12.147 -19.544 1.00 95.38 629 GLY A N 1
ATOM 4965 C CA . GLY A 1 629 ? 13.972 -11.817 -19.634 1.00 95.38 629 GLY A CA 1
ATOM 4966 C C . GLY A 1 629 ? 13.680 -10.739 -20.679 1.00 95.38 629 GLY A C 1
ATOM 4967 O O . GLY A 1 629 ? 12.535 -10.577 -21.092 1.00 95.38 629 GLY A O 1
ATOM 4968 N N . PHE A 1 630 ? 14.699 -9.994 -21.104 1.00 97.75 630 PHE A N 1
ATOM 4969 C CA . PHE A 1 630 ? 14.574 -8.933 -22.093 1.00 97.75 630 PHE A CA 1
ATOM 4970 C C . PHE A 1 630 ? 15.797 -8.896 -23.003 1.00 97.75 630 PHE A C 1
ATOM 4972 O O . PHE A 1 630 ? 16.925 -8.976 -22.512 1.00 97.75 630 PHE A O 1
ATOM 4979 N N . ILE A 1 631 ? 15.576 -8.742 -24.307 1.00 98.31 631 ILE A N 1
ATOM 4980 C CA . ILE A 1 631 ? 16.653 -8.565 -25.282 1.00 98.31 631 ILE A CA 1
ATOM 4981 C C . ILE A 1 631 ? 16.268 -7.457 -26.272 1.00 98.31 631 ILE A C 1
ATOM 4983 O O . ILE A 1 631 ? 15.161 -7.481 -26.802 1.00 98.31 631 ILE A O 1
ATOM 4987 N N . SER A 1 632 ? 17.159 -6.498 -26.533 1.00 97.06 632 SER A N 1
ATOM 4988 C CA . SER A 1 632 ? 16.941 -5.388 -27.473 1.00 97.06 632 SER A CA 1
ATOM 4989 C C . SER A 1 632 ? 18.067 -5.280 -28.498 1.00 97.06 632 SER A C 1
ATOM 4991 O O . SER A 1 632 ? 19.244 -5.444 -28.172 1.00 97.06 632 SER A O 1
ATOM 4993 N N . LEU A 1 633 ? 17.697 -5.027 -29.751 1.00 94.94 633 LEU A N 1
ATOM 4994 C CA . LEU A 1 633 ? 18.616 -4.806 -30.866 1.00 94.94 633 LEU A CA 1
ATOM 4995 C C . LEU A 1 633 ? 17.948 -3.898 -31.900 1.00 94.94 633 LEU A C 1
ATOM 4997 O O . LEU A 1 633 ? 16.927 -4.257 -32.479 1.00 94.94 633 LEU A O 1
ATOM 5001 N N . ASN A 1 634 ? 18.551 -2.748 -32.188 1.00 93.19 634 ASN A N 1
ATOM 5002 C CA . ASN A 1 634 ? 18.025 -1.791 -33.162 1.00 93.19 634 ASN A CA 1
ATOM 5003 C C . ASN A 1 634 ? 18.984 -1.682 -34.353 1.00 93.19 634 ASN A C 1
ATOM 5005 O O . ASN A 1 634 ? 20.125 -1.263 -34.191 1.00 93.19 634 ASN A O 1
ATOM 5009 N N . HIS A 1 635 ? 18.527 -2.066 -35.547 1.00 90.56 635 HIS A N 1
ATOM 5010 C CA . HIS A 1 635 ? 19.321 -2.134 -36.785 1.00 90.56 635 HIS A CA 1
ATOM 5011 C C . HIS A 1 635 ? 20.557 -3.058 -36.777 1.00 90.56 635 HIS A C 1
ATOM 5013 O O . HIS A 1 635 ? 21.436 -2.942 -37.634 1.00 90.56 635 HIS A O 1
ATOM 5019 N N . VAL A 1 636 ? 20.661 -3.961 -35.800 1.00 92.56 636 VAL A N 1
ATOM 5020 C CA . VAL A 1 636 ? 21.826 -4.848 -35.651 1.00 92.56 636 VAL A CA 1
ATOM 5021 C C . VAL A 1 636 ? 21.755 -6.024 -36.625 1.00 92.56 636 VAL A C 1
ATOM 5023 O O . VAL A 1 636 ? 22.748 -6.361 -37.273 1.00 92.56 636 VAL A O 1
ATOM 5026 N N . LEU A 1 637 ? 20.580 -6.651 -36.757 1.00 94.75 637 LEU A N 1
ATOM 5027 C CA . LEU A 1 637 ? 20.413 -7.866 -37.562 1.00 94.75 637 LEU A CA 1
ATOM 5028 C C . LEU A 1 637 ? 20.641 -7.617 -39.056 1.00 94.75 637 LEU A C 1
ATOM 5030 O O . LEU A 1 637 ? 20.889 -8.564 -39.790 1.00 94.75 637 LEU A O 1
ATOM 5034 N N . GLU A 1 638 ? 20.572 -6.376 -39.532 1.00 93.19 638 GLU A N 1
ATOM 5035 C CA . GLU A 1 638 ? 20.856 -5.994 -40.915 1.00 93.19 638 GLU A CA 1
ATOM 5036 C C . GLU A 1 638 ? 22.323 -6.227 -41.304 1.00 93.19 638 GLU A C 1
ATOM 5038 O O . GLU A 1 638 ? 22.625 -6.389 -42.489 1.00 93.19 638 GLU A O 1
ATOM 5043 N N . SER A 1 639 ? 23.233 -6.241 -40.327 1.00 91.00 639 SER A N 1
ATOM 5044 C CA . SER A 1 639 ? 24.680 -6.374 -40.542 1.00 91.00 639 SER A CA 1
ATOM 5045 C C . SER A 1 639 ? 25.227 -7.769 -40.209 1.00 91.00 639 SER A C 1
ATOM 5047 O O . SER A 1 639 ? 26.345 -8.107 -40.609 1.00 91.00 639 SER A O 1
ATOM 5049 N N . VAL A 1 640 ? 24.445 -8.613 -39.525 1.00 92.62 640 VAL A N 1
ATOM 5050 C CA . VAL A 1 640 ? 24.851 -9.975 -39.129 1.00 92.62 640 VAL A CA 1
ATOM 5051 C C . VAL A 1 640 ? 24.879 -10.911 -40.348 1.00 92.62 640 VAL A C 1
ATOM 5053 O O . VAL A 1 640 ? 23.905 -10.930 -41.089 1.00 92.62 640 VAL A O 1
ATOM 5056 N N . PRO A 1 641 ? 25.940 -11.695 -40.614 1.00 91.69 641 PRO A N 1
ATOM 5057 C CA . PRO A 1 641 ? 25.992 -12.577 -41.786 1.00 91.69 641 PRO A CA 1
ATOM 5058 C C . PRO A 1 641 ? 24.823 -13.569 -41.878 1.00 91.69 641 PRO A C 1
ATOM 5060 O O . PRO A 1 641 ? 24.128 -13.552 -42.892 1.00 91.69 641 PRO A O 1
ATOM 5063 N N . ASP A 1 642 ? 24.575 -14.344 -40.820 1.00 95.25 642 ASP A N 1
ATOM 5064 C CA . ASP A 1 642 ? 23.435 -15.258 -40.693 1.00 95.25 642 ASP A CA 1
ATOM 5065 C C . ASP A 1 642 ? 22.450 -14.744 -39.628 1.00 95.25 642 ASP A C 1
ATOM 5067 O O . ASP A 1 642 ? 22.559 -15.012 -38.430 1.00 95.25 642 ASP A O 1
ATOM 5071 N N . ASP A 1 643 ? 21.492 -13.930 -40.063 1.00 95.88 643 ASP A N 1
ATOM 5072 C CA . ASP A 1 643 ? 20.483 -13.321 -39.196 1.00 95.88 643 ASP A CA 1
ATOM 5073 C C . ASP A 1 643 ? 19.432 -14.320 -38.691 1.00 95.88 643 ASP A C 1
ATOM 5075 O O . ASP A 1 643 ? 18.873 -14.120 -37.613 1.00 95.88 643 ASP A O 1
ATOM 5079 N N . VAL A 1 644 ? 19.188 -15.413 -39.421 1.00 96.81 644 VAL A N 1
ATOM 5080 C CA . VAL A 1 644 ? 18.265 -16.479 -38.996 1.00 96.81 644 VAL A CA 1
ATOM 5081 C C . VAL A 1 644 ? 18.883 -17.300 -37.863 1.00 96.81 644 VAL A C 1
ATOM 5083 O O . VAL A 1 644 ? 18.209 -17.595 -36.867 1.00 96.81 644 VAL A O 1
ATOM 5086 N N . GLN A 1 645 ? 20.173 -17.628 -37.970 1.00 97.75 645 GLN A N 1
ATOM 5087 C CA . GLN A 1 645 ? 20.915 -18.243 -36.873 1.00 97.75 645 GLN A CA 1
ATOM 5088 C C . GLN A 1 645 ? 21.008 -17.293 -35.677 1.00 97.75 645 GLN A C 1
ATOM 5090 O O . GLN A 1 645 ? 20.768 -17.714 -34.546 1.00 97.75 645 GLN A O 1
ATOM 5095 N N . ALA A 1 646 ? 21.261 -16.003 -35.908 1.00 97.88 646 ALA A N 1
ATOM 5096 C CA . ALA A 1 646 ? 21.290 -15.038 -34.818 1.00 97.88 646 ALA A CA 1
ATOM 5097 C C . ALA A 1 646 ? 19.942 -14.920 -34.098 1.00 97.88 646 ALA A C 1
ATOM 5099 O O . ALA A 1 646 ? 19.884 -14.982 -32.873 1.00 97.88 646 ALA A O 1
ATOM 5100 N N . PHE A 1 647 ? 18.831 -14.851 -34.835 1.00 98.12 647 PHE A N 1
ATOM 5101 C CA . PHE A 1 647 ? 17.500 -14.869 -34.228 1.00 98.12 647 PHE A CA 1
ATOM 5102 C C . PHE A 1 647 ? 17.225 -16.167 -33.448 1.00 98.12 647 PHE A C 1
ATOM 5104 O O . PHE A 1 647 ? 16.573 -16.139 -32.401 1.00 98.12 647 PHE A O 1
ATOM 5111 N N . SER A 1 648 ? 17.762 -17.301 -33.913 1.00 97.69 648 SER A N 1
ATOM 5112 C CA . SER A 1 648 ? 17.690 -18.578 -33.191 1.00 97.69 648 SER A CA 1
ATOM 5113 C C . SER A 1 648 ? 18.408 -18.511 -31.840 1.00 97.69 648 SER A C 1
ATOM 5115 O O . SER A 1 648 ? 17.843 -18.938 -30.834 1.00 97.69 648 SER A O 1
ATOM 5117 N N . GLU A 1 649 ? 19.598 -17.913 -31.791 1.00 98.31 649 GLU A N 1
ATOM 5118 C CA . GLU A 1 649 ? 20.344 -17.701 -30.546 1.00 98.31 649 GLU A CA 1
ATOM 5119 C C . GLU A 1 649 ? 19.642 -16.731 -29.594 1.00 98.31 649 GLU A C 1
ATOM 5121 O O . GLU A 1 649 ? 19.560 -16.999 -28.393 1.00 98.31 649 GLU A O 1
ATOM 5126 N N . LEU A 1 650 ? 19.054 -15.649 -30.118 1.00 98.31 650 LEU A N 1
ATOM 5127 C CA . LEU A 1 650 ? 18.230 -14.739 -29.318 1.00 98.31 650 LEU A CA 1
ATOM 5128 C C . LEU A 1 650 ? 17.055 -15.488 -28.674 1.00 98.31 650 LEU A C 1
ATOM 5130 O O . LEU A 1 650 ? 16.799 -15.324 -27.483 1.00 98.31 650 LEU A O 1
ATOM 5134 N N . CYS A 1 651 ? 16.378 -16.365 -29.423 1.00 97.88 651 CYS A N 1
ATOM 5135 C CA . CYS A 1 651 ? 15.308 -17.207 -28.885 1.00 97.88 651 CYS A CA 1
ATOM 5136 C C . CYS A 1 651 ? 15.812 -18.225 -27.847 1.00 97.88 651 CYS A C 1
ATOM 5138 O O . CYS A 1 651 ? 15.093 -18.516 -26.888 1.00 97.88 651 CYS A O 1
ATOM 5140 N N . ARG A 1 652 ? 17.024 -18.772 -28.016 1.00 97.88 652 ARG A N 1
ATOM 5141 C CA . ARG A 1 652 ? 17.625 -19.742 -27.085 1.00 97.88 652 ARG A CA 1
ATOM 5142 C C . ARG A 1 652 ? 17.877 -19.122 -25.711 1.00 97.88 652 ARG A C 1
ATOM 5144 O O . ARG A 1 652 ? 17.461 -19.684 -24.698 1.00 97.88 652 ARG A O 1
ATOM 5151 N N . ILE A 1 653 ? 18.505 -17.948 -25.667 1.00 98.31 653 ILE A N 1
ATOM 5152 C CA . ILE A 1 653 ? 18.850 -17.276 -24.402 1.00 98.31 653 ILE A CA 1
ATOM 5153 C C . ILE A 1 653 ? 17.659 -16.546 -23.759 1.00 98.31 653 ILE A C 1
ATOM 5155 O O . ILE A 1 653 ? 17.742 -16.125 -22.604 1.00 98.31 653 ILE A O 1
ATOM 5159 N N . LEU A 1 654 ? 16.548 -16.384 -24.485 1.00 98.12 654 LEU A N 1
ATOM 5160 C CA . LEU A 1 654 ? 15.328 -15.775 -23.966 1.00 98.12 654 LEU A CA 1
ATOM 5161 C C . LEU A 1 654 ? 14.612 -16.727 -23.001 1.00 98.12 654 LEU A C 1
ATOM 5163 O O . LEU A 1 654 ? 14.373 -17.889 -23.325 1.00 98.12 654 LEU A O 1
ATOM 5167 N N . ARG A 1 655 ? 14.217 -16.240 -21.827 1.00 96.19 655 ARG A N 1
ATOM 5168 C CA . ARG A 1 655 ? 13.312 -16.951 -20.912 1.00 96.19 655 ARG A CA 1
ATOM 5169 C C . ARG A 1 655 ? 11.948 -17.192 -21.554 1.00 96.19 655 ARG A C 1
ATOM 5171 O O . ARG A 1 655 ? 11.537 -16.454 -22.446 1.00 96.19 655 ARG A O 1
ATOM 5178 N N . ASP A 1 656 ? 11.207 -18.175 -21.055 1.00 92.44 656 ASP A N 1
ATOM 5179 C CA . ASP A 1 656 ? 9.861 -18.482 -21.562 1.00 92.44 656 ASP A CA 1
ATOM 5180 C C . ASP A 1 656 ? 8.868 -17.323 -21.381 1.00 92.44 656 ASP A C 1
ATOM 5182 O O . ASP A 1 656 ? 7.978 -17.144 -22.204 1.00 92.44 656 ASP A O 1
ATOM 5186 N N . ASP A 1 657 ? 9.045 -16.507 -20.341 1.00 88.06 657 ASP A N 1
ATOM 5187 C CA . ASP A 1 657 ? 8.289 -15.277 -20.066 1.00 88.06 657 ASP A CA 1
ATOM 5188 C C . ASP A 1 657 ? 8.966 -14.001 -20.610 1.00 88.06 657 ASP A C 1
ATOM 5190 O O . ASP A 1 657 ? 8.607 -12.882 -20.224 1.00 88.06 657 ASP A O 1
ATOM 5194 N N . GLY A 1 658 ? 9.987 -14.166 -21.455 1.00 93.81 658 GLY A N 1
ATOM 5195 C CA . GLY A 1 658 ? 10.809 -13.084 -21.973 1.00 93.81 658 GLY A CA 1
ATOM 5196 C C . GLY A 1 658 ? 10.258 -12.434 -23.242 1.00 93.81 658 GLY A C 1
ATOM 5197 O O . GLY A 1 658 ? 9.404 -12.981 -23.943 1.00 93.81 658 GLY A O 1
ATOM 5198 N N . VAL A 1 659 ? 10.797 -11.256 -23.554 1.00 96.94 659 VAL A N 1
ATOM 5199 C CA . VAL A 1 659 ? 10.487 -10.504 -24.775 1.00 96.94 659 VAL A CA 1
ATOM 5200 C C . VAL A 1 659 ? 11.761 -10.054 -25.495 1.00 96.94 659 VAL A C 1
ATOM 5202 O O . VAL A 1 659 ? 12.706 -9.576 -24.864 1.00 96.94 659 VAL A O 1
ATOM 5205 N N . ILE A 1 660 ? 11.771 -10.190 -26.822 1.00 98.25 660 ILE A N 1
ATOM 5206 C CA . ILE A 1 660 ? 12.776 -9.569 -27.695 1.00 98.25 660 ILE A CA 1
ATOM 5207 C C . ILE A 1 660 ? 12.137 -8.350 -28.354 1.00 98.25 660 ILE A C 1
ATOM 5209 O O . ILE A 1 660 ? 11.058 -8.476 -28.930 1.00 98.25 660 ILE A O 1
ATOM 5213 N N . GLN A 1 661 ? 12.799 -7.197 -28.302 1.00 96.94 661 GLN A N 1
ATOM 5214 C CA . GLN A 1 661 ? 12.421 -5.994 -29.038 1.00 96.94 661 GLN A CA 1
ATOM 5215 C C . GLN A 1 661 ? 13.422 -5.715 -30.164 1.00 96.94 661 GLN A C 1
ATOM 5217 O O . GLN A 1 661 ? 14.632 -5.700 -29.937 1.00 96.94 661 GLN A O 1
ATOM 5222 N N . VAL A 1 662 ? 12.911 -5.467 -31.373 1.00 96.44 662 VAL A N 1
ATOM 5223 C CA . VAL A 1 662 ? 13.726 -5.160 -32.554 1.00 96.44 662 VAL A CA 1
ATOM 5224 C C . VAL A 1 662 ? 13.127 -4.008 -33.355 1.00 96.44 662 VAL A C 1
ATOM 5226 O O . VAL A 1 662 ? 11.927 -3.996 -33.629 1.00 96.44 662 VAL A O 1
ATOM 5229 N N . CYS A 1 663 ? 13.964 -3.062 -33.778 1.00 94.62 663 CYS A N 1
ATOM 5230 C CA . CYS A 1 663 ? 13.625 -2.108 -34.837 1.00 94.62 663 CYS A CA 1
ATOM 5231 C C . CYS A 1 663 ? 14.384 -2.468 -36.116 1.00 94.62 663 CYS A C 1
ATOM 5233 O O . CYS A 1 663 ? 15.616 -2.512 -36.118 1.00 94.62 663 CYS A O 1
ATOM 5235 N N . PHE A 1 664 ? 13.636 -2.704 -37.195 1.00 92.81 664 PHE A N 1
ATOM 5236 C CA . PHE A 1 664 ? 14.164 -3.008 -38.525 1.00 92.81 664 PHE A CA 1
ATOM 5237 C C . PHE A 1 664 ? 14.069 -1.776 -39.429 1.00 92.81 664 PHE A C 1
ATOM 5239 O O . PHE A 1 664 ? 13.004 -1.164 -39.557 1.00 92.81 664 PHE A O 1
ATOM 5246 N N . GLY A 1 665 ? 15.164 -1.424 -40.102 1.00 87.12 665 GLY A N 1
ATOM 5247 C CA . GLY A 1 665 ? 15.227 -0.216 -40.925 1.00 87.12 665 GLY A CA 1
ATOM 5248 C C . GLY A 1 665 ? 14.336 -0.247 -42.157 1.00 87.12 665 GLY A C 1
ATOM 5249 O O . GLY A 1 665 ? 14.523 -1.062 -43.060 1.00 87.12 665 GLY A O 1
ATOM 5250 N N . GLY A 1 666 ? 13.377 0.683 -42.211 1.00 85.50 666 GLY A N 1
ATOM 5251 C CA . GLY A 1 666 ? 12.485 0.857 -43.359 1.00 85.50 666 GLY A CA 1
ATOM 5252 C C . GLY A 1 666 ? 11.644 -0.385 -43.665 1.00 85.50 666 GLY A C 1
ATOM 5253 O O . GLY A 1 666 ? 11.286 -0.606 -44.817 1.00 85.50 666 GLY A O 1
ATOM 5254 N N . VAL A 1 667 ? 11.350 -1.221 -42.665 1.00 91.31 667 VAL A N 1
ATOM 5255 C CA . VAL A 1 667 ? 10.663 -2.516 -42.841 1.00 91.31 667 VAL A CA 1
ATOM 5256 C C . VAL A 1 667 ? 9.306 -2.397 -43.543 1.00 91.31 667 VAL A C 1
ATOM 5258 O O . VAL A 1 667 ? 8.908 -3.278 -44.301 1.00 91.31 667 VAL A O 1
ATOM 5261 N N . MET A 1 668 ? 8.623 -1.263 -43.367 1.00 88.88 668 MET A N 1
ATOM 5262 C CA . MET A 1 668 ? 7.336 -0.985 -44.008 1.00 88.88 668 MET A CA 1
ATOM 5263 C C . MET A 1 668 ? 7.452 -0.540 -45.470 1.00 88.88 668 MET A C 1
ATOM 5265 O O . MET A 1 668 ? 6.460 -0.592 -46.197 1.00 88.88 668 MET A O 1
ATOM 5269 N N . GLU A 1 669 ? 8.641 -0.156 -45.936 1.00 89.75 669 GLU A N 1
ATOM 5270 C CA . GLU A 1 669 ? 8.859 0.382 -47.285 1.00 89.75 669 GLU A CA 1
ATOM 5271 C C . GLU A 1 669 ? 8.813 -0.700 -48.372 1.00 89.75 669 GLU A C 1
ATOM 5273 O O . GLU A 1 669 ? 8.639 -0.388 -49.551 1.00 89.75 669 GLU A O 1
ATOM 5278 N N . ARG A 1 670 ? 8.967 -1.980 -48.001 1.00 92.56 670 ARG A N 1
ATOM 5279 C CA . ARG A 1 670 ? 9.076 -3.095 -48.951 1.00 92.56 670 ARG A CA 1
ATOM 5280 C C . ARG A 1 670 ? 8.365 -4.354 -48.467 1.00 92.56 670 ARG A C 1
ATOM 5282 O O . ARG A 1 670 ? 8.246 -4.611 -47.275 1.00 92.56 670 ARG A O 1
ATOM 5289 N N . ALA A 1 671 ? 7.858 -5.136 -49.419 1.00 91.25 671 ALA A N 1
ATOM 5290 C CA . ALA A 1 671 ? 7.129 -6.367 -49.118 1.00 91.25 671 ALA A CA 1
ATOM 5291 C C . ALA A 1 671 ? 8.060 -7.510 -48.685 1.00 91.25 671 ALA A C 1
ATOM 5293 O O . ALA A 1 671 ? 7.710 -8.243 -47.771 1.00 91.25 671 ALA A O 1
ATOM 5294 N N . ALA A 1 672 ? 9.227 -7.629 -49.321 1.00 95.00 672 ALA A N 1
ATOM 5295 C CA . ALA A 1 672 ? 10.194 -8.692 -49.078 1.00 95.00 672 ALA A CA 1
ATOM 5296 C C . ALA A 1 672 ? 11.580 -8.126 -48.750 1.00 95.00 672 ALA A C 1
ATOM 5298 O O . ALA A 1 672 ? 11.935 -7.030 -49.200 1.00 95.00 672 ALA A O 1
ATOM 5299 N N . THR A 1 673 ? 12.350 -8.889 -47.982 1.00 95.44 673 THR A N 1
ATOM 5300 C CA . THR A 1 673 ? 13.709 -8.565 -47.561 1.00 95.44 673 THR A CA 1
ATOM 5301 C C . THR A 1 673 ? 14.641 -8.626 -48.765 1.00 95.44 673 THR A C 1
ATOM 5303 O O . THR A 1 673 ? 14.650 -9.596 -49.522 1.00 95.44 673 THR A O 1
ATOM 5306 N N . GLN A 1 674 ? 15.432 -7.571 -48.950 1.00 94.00 674 GLN A N 1
ATOM 5307 C CA . GLN A 1 674 ? 16.388 -7.452 -50.045 1.00 94.00 674 GLN A CA 1
ATOM 5308 C C . GLN A 1 674 ? 17.809 -7.656 -49.521 1.00 94.00 674 GLN A C 1
ATOM 5310 O O . GLN A 1 674 ? 18.301 -6.850 -48.730 1.00 94.00 674 GLN A O 1
ATOM 5315 N N . GLU A 1 675 ? 18.487 -8.688 -50.017 1.00 93.25 675 GLU A N 1
ATOM 5316 C CA . GLU A 1 675 ? 19.925 -8.865 -49.807 1.00 93.25 675 GLU A CA 1
ATOM 5317 C C . GLU A 1 675 ? 20.704 -7.879 -50.693 1.00 93.25 675 GLU A C 1
ATOM 5319 O O . GLU A 1 675 ? 20.390 -7.674 -51.872 1.00 93.25 675 GLU A O 1
ATOM 5324 N N . LEU A 1 676 ? 21.721 -7.243 -50.121 1.00 87.06 676 LEU A N 1
ATOM 5325 C CA . LEU A 1 676 ? 22.612 -6.324 -50.816 1.00 87.06 676 LEU A CA 1
ATOM 5326 C C . LEU A 1 676 ? 23.806 -7.103 -51.371 1.00 87.06 676 LEU A C 1
ATOM 5328 O O . LEU A 1 676 ? 24.449 -7.869 -50.659 1.00 87.06 676 LEU A O 1
ATOM 5332 N N . VAL A 1 677 ? 24.111 -6.879 -52.651 1.00 77.19 677 VAL A N 1
ATOM 5333 C CA . VAL A 1 677 ? 25.227 -7.535 -53.358 1.00 77.19 677 VAL A CA 1
ATOM 5334 C C . VAL A 1 677 ? 26.576 -7.185 -52.720 1.00 77.19 677 VAL A C 1
ATOM 5336 O O . VAL A 1 677 ? 27.455 -8.037 -52.629 1.00 77.19 677 VAL A O 1
ATOM 5339 N N . GLU A 1 678 ? 26.718 -5.954 -52.224 1.00 74.44 678 GLU A N 1
ATOM 5340 C CA . GLU A 1 678 ? 27.879 -5.486 -51.467 1.00 74.44 678 GLU A CA 1
ATOM 5341 C C . GLU A 1 678 ? 27.408 -4.775 -50.184 1.00 74.44 678 GLU A C 1
ATOM 5343 O O . GLU A 1 678 ? 26.453 -3.988 -50.245 1.00 74.44 678 GLU A O 1
ATOM 5348 N N . PRO A 1 679 ? 28.037 -5.024 -49.016 1.00 76.25 679 PRO A N 1
ATOM 5349 C CA . PRO A 1 679 ? 27.654 -4.357 -47.775 1.00 76.25 679 PRO A CA 1
ATOM 5350 C C . PRO A 1 679 ? 27.855 -2.835 -47.834 1.00 76.25 679 PRO A C 1
ATOM 5352 O O . PRO A 1 679 ? 28.885 -2.362 -48.314 1.00 76.25 679 PRO A O 1
ATOM 5355 N N . ARG A 1 680 ? 26.922 -2.040 -47.284 1.00 73.69 680 ARG A N 1
ATOM 5356 C CA . ARG A 1 680 ? 27.108 -0.573 -47.200 1.00 73.69 680 ARG A CA 1
ATOM 5357 C C . ARG A 1 680 ? 28.221 -0.215 -46.200 1.00 73.69 680 ARG A C 1
ATOM 5359 O O . ARG A 1 680 ? 28.201 -0.657 -45.052 1.00 73.69 680 ARG A O 1
ATOM 5366 N N . HIS A 1 681 ? 29.163 0.620 -46.647 1.00 54.28 681 HIS A N 1
ATOM 5367 C CA . HIS A 1 681 ? 30.512 0.792 -46.083 1.00 54.28 681 HIS A CA 1
ATOM 5368 C C . HIS A 1 681 ? 30.645 1.351 -44.655 1.00 54.28 681 HIS A C 1
ATOM 5370 O O . HIS A 1 681 ? 31.734 1.258 -44.102 1.00 54.28 681 HIS A O 1
ATOM 5376 N N . GLU A 1 682 ? 29.602 1.906 -44.038 1.00 55.88 682 GLU A N 1
ATOM 5377 C CA . GLU A 1 682 ? 29.742 2.528 -42.707 1.00 55.88 682 GLU A CA 1
ATOM 5378 C C . GLU A 1 682 ? 29.455 1.545 -41.554 1.00 55.88 682 GLU A C 1
ATOM 5380 O O . GLU A 1 682 ? 30.080 1.640 -40.505 1.00 55.88 682 GLU A O 1
ATOM 5385 N N . TRP A 1 683 ? 28.586 0.543 -41.771 1.00 59.50 683 TRP A N 1
ATOM 5386 C CA . TRP A 1 683 ? 28.138 -0.402 -40.724 1.00 59.50 683 TRP A CA 1
ATOM 5387 C C . TRP A 1 683 ? 28.015 -1.856 -41.197 1.00 59.50 683 TRP A C 1
ATOM 5389 O O . TRP A 1 683 ? 27.489 -2.707 -40.480 1.00 59.50 683 TRP A O 1
ATOM 5399 N N . GLY A 1 684 ? 28.458 -2.154 -42.423 1.00 74.31 684 GLY A N 1
ATOM 5400 C CA . GLY A 1 684 ? 28.415 -3.505 -42.979 1.00 74.31 684 GLY A CA 1
ATOM 5401 C C . GLY A 1 684 ? 27.000 -4.033 -43.219 1.00 74.31 684 GLY A C 1
ATOM 5402 O O . GLY A 1 684 ? 26.811 -5.243 -43.199 1.00 74.31 684 GLY A O 1
ATOM 5403 N N . THR A 1 685 ? 26.017 -3.154 -43.444 1.00 84.25 685 THR A N 1
ATOM 5404 C CA . THR A 1 685 ? 24.623 -3.527 -43.732 1.00 84.25 685 THR A CA 1
ATOM 5405 C C . THR A 1 685 ? 24.571 -4.454 -44.943 1.00 84.25 685 THR A C 1
ATOM 5407 O O . THR A 1 685 ? 24.953 -4.047 -46.041 1.00 84.25 685 THR A O 1
ATOM 5410 N N . ARG A 1 686 ? 24.091 -5.683 -44.745 1.00 90.75 686 ARG A N 1
ATOM 5411 C CA . ARG A 1 686 ? 23.983 -6.746 -45.758 1.00 90.75 686 ARG A CA 1
ATOM 5412 C C . ARG A 1 686 ? 22.590 -6.854 -46.350 1.00 90.75 686 ARG A C 1
ATOM 5414 O O . ARG A 1 686 ? 22.452 -7.363 -47.452 1.00 90.75 686 ARG A O 1
ATOM 5421 N N . ARG A 1 687 ? 21.567 -6.376 -45.641 1.00 92.62 687 ARG A N 1
ATOM 5422 C CA . ARG A 1 687 ? 20.176 -6.487 -46.083 1.00 92.62 687 ARG A CA 1
ATOM 5423 C C . ARG A 1 687 ? 19.314 -5.317 -45.661 1.00 92.62 687 ARG A C 1
ATOM 5425 O O . ARG A 1 687 ? 19.613 -4.616 -44.699 1.00 92.62 687 ARG A O 1
ATOM 5432 N N . LEU A 1 688 ? 18.228 -5.144 -46.403 1.00 92.56 688 LEU A N 1
ATOM 5433 C CA . LEU A 1 688 ? 17.139 -4.226 -46.104 1.00 92.56 688 LEU A CA 1
ATOM 5434 C C . LEU A 1 688 ? 15.889 -5.066 -45.851 1.00 92.56 688 LEU A C 1
ATOM 5436 O O . LEU A 1 688 ? 15.356 -5.672 -46.783 1.00 92.56 688 LEU A O 1
ATOM 5440 N N . TYR A 1 689 ? 15.433 -5.124 -44.603 1.00 95.31 689 TYR A N 1
ATOM 5441 C CA . TYR A 1 689 ? 14.266 -5.924 -44.240 1.00 95.31 689 TYR A CA 1
ATOM 5442 C C . TYR A 1 689 ? 12.980 -5.399 -44.885 1.00 95.31 689 TYR A C 1
ATOM 5444 O O . TYR A 1 689 ? 12.826 -4.193 -45.121 1.00 95.31 689 TYR A O 1
ATOM 5452 N N . GLY A 1 690 ? 12.071 -6.325 -45.184 1.00 94.06 690 GLY A N 1
ATOM 5453 C CA . GLY A 1 690 ? 10.700 -6.051 -45.600 1.00 94.06 690 GLY A CA 1
ATOM 5454 C C . GLY A 1 690 ? 9.685 -6.612 -44.614 1.00 94.06 690 GLY A C 1
ATOM 5455 O O . GLY A 1 690 ? 10.034 -7.170 -43.576 1.00 94.06 690 GLY A O 1
ATOM 5456 N N . ARG A 1 691 ? 8.400 -6.496 -44.950 1.00 93.44 691 ARG A N 1
ATOM 5457 C CA . ARG A 1 691 ? 7.301 -7.031 -44.124 1.00 93.44 691 ARG A CA 1
ATOM 5458 C C . ARG A 1 691 ? 7.318 -8.563 -43.970 1.00 93.44 691 ARG A C 1
ATOM 5460 O O . ARG A 1 691 ? 6.578 -9.099 -43.154 1.00 93.44 691 ARG A O 1
ATOM 5467 N N . ASP A 1 692 ? 8.177 -9.264 -44.705 1.00 94.81 692 ASP A N 1
ATOM 5468 C CA . ASP A 1 692 ? 8.421 -10.706 -44.611 1.00 94.81 692 ASP A CA 1
ATOM 5469 C C . ASP A 1 692 ? 9.296 -11.129 -43.414 1.00 94.81 692 ASP A C 1
ATOM 5471 O O . ASP A 1 692 ? 9.541 -12.322 -43.249 1.00 94.81 692 ASP A O 1
ATOM 5475 N N . VAL A 1 693 ? 9.745 -10.209 -42.545 1.00 94.44 693 VAL A N 1
ATOM 5476 C CA . VAL A 1 693 ? 10.584 -10.531 -41.365 1.00 94.44 693 VAL A CA 1
ATOM 5477 C C . VAL A 1 693 ? 10.029 -11.668 -40.501 1.00 94.44 693 VAL A C 1
ATOM 5479 O O . VAL A 1 693 ? 10.782 -12.535 -40.064 1.00 94.44 693 VAL A O 1
ATOM 5482 N N . VAL A 1 694 ? 8.710 -11.730 -40.305 1.00 93.69 694 VAL A N 1
ATOM 5483 C CA . VAL A 1 694 ? 8.056 -12.792 -39.516 1.00 93.69 694 VAL A CA 1
ATOM 5484 C C . VAL A 1 694 ? 8.203 -14.166 -40.182 1.00 93.69 694 VAL A C 1
ATOM 5486 O O . VAL A 1 694 ? 8.398 -15.179 -39.507 1.00 93.69 694 VAL A O 1
ATOM 5489 N N . GLN A 1 695 ? 8.124 -14.203 -41.514 1.00 95.19 695 GLN A N 1
ATOM 5490 C CA . GLN A 1 695 ? 8.275 -15.421 -42.314 1.00 95.19 695 GLN A CA 1
ATOM 5491 C C . GLN A 1 695 ? 9.746 -15.833 -42.382 1.00 95.19 695 GLN A C 1
ATOM 5493 O O . GLN A 1 695 ? 10.066 -17.002 -42.181 1.00 95.19 695 GLN A O 1
ATOM 5498 N N . ARG A 1 696 ? 10.645 -14.865 -42.591 1.00 95.19 696 ARG A N 1
ATOM 5499 C CA . ARG A 1 696 ? 12.094 -15.075 -42.636 1.00 95.19 696 ARG A CA 1
ATOM 5500 C C . ARG A 1 696 ? 12.624 -15.701 -41.348 1.00 95.19 696 ARG A C 1
ATOM 5502 O O . ARG A 1 696 ? 13.397 -16.651 -41.410 1.00 95.19 696 ARG A O 1
ATOM 5509 N N . PHE A 1 697 ? 12.172 -15.214 -40.193 1.00 96.81 697 PHE A N 1
ATOM 5510 C CA . PHE A 1 697 ? 12.552 -15.773 -38.893 1.00 96.81 697 PHE A CA 1
ATOM 5511 C C . PHE A 1 697 ? 11.736 -17.005 -38.484 1.00 96.81 697 PHE A C 1
ATOM 5513 O O . PHE A 1 697 ? 11.925 -17.517 -37.380 1.00 96.81 697 PHE A O 1
ATOM 5520 N N . GLN A 1 698 ? 10.858 -17.512 -39.360 1.00 96.06 698 GLN A N 1
ATOM 5521 C CA . GLN A 1 698 ? 10.070 -18.730 -39.143 1.00 96.06 698 GLN A CA 1
ATOM 5522 C C . GLN A 1 698 ? 9.301 -18.698 -37.811 1.00 96.06 698 GLN A C 1
ATOM 5524 O O . GLN A 1 698 ? 9.213 -19.701 -37.101 1.00 96.06 698 GLN A O 1
ATOM 5529 N N . CYS A 1 699 ? 8.760 -17.532 -37.431 1.00 95.06 699 CYS A N 1
ATOM 5530 C CA . CYS A 1 699 ? 8.203 -17.342 -36.091 1.00 95.06 699 CYS A CA 1
ATOM 5531 C C . CYS A 1 699 ? 7.078 -18.343 -35.781 1.00 95.06 699 CYS A C 1
ATOM 5533 O O . CYS A 1 699 ? 7.053 -18.907 -34.691 1.00 95.06 699 CYS A O 1
ATOM 5535 N N . ALA A 1 700 ? 6.205 -18.633 -36.753 1.00 90.75 700 ALA A N 1
ATOM 5536 C CA . ALA A 1 700 ? 5.115 -19.596 -36.588 1.00 90.75 700 ALA A CA 1
ATOM 5537 C C . ALA A 1 700 ? 5.615 -21.023 -36.297 1.00 90.75 700 ALA A C 1
ATOM 5539 O O . ALA A 1 700 ? 5.118 -21.672 -35.381 1.00 90.75 700 ALA A O 1
ATOM 5540 N N . GLU A 1 701 ? 6.630 -21.492 -37.028 1.00 93.00 701 GLU A N 1
ATOM 5541 C CA . GLU A 1 701 ? 7.227 -22.825 -36.845 1.00 93.00 701 GLU A CA 1
ATOM 5542 C C . GLU A 1 701 ? 7.943 -22.948 -35.494 1.00 93.00 701 GLU A C 1
ATOM 5544 O O . GLU A 1 701 ? 7.981 -24.020 -34.894 1.00 93.00 701 GLU A O 1
ATOM 5549 N N . ARG A 1 702 ? 8.464 -21.827 -34.984 1.00 92.56 702 ARG A N 1
ATOM 5550 C CA . ARG A 1 702 ? 9.156 -21.730 -33.691 1.00 92.56 702 ARG A CA 1
ATOM 5551 C C . ARG A 1 702 ? 8.218 -21.475 -32.508 1.00 92.56 702 ARG A C 1
ATOM 5553 O O . ARG A 1 702 ? 8.693 -21.365 -31.382 1.00 92.56 702 ARG A O 1
ATOM 5560 N N . GLY A 1 703 ? 6.911 -21.334 -32.745 1.00 93.25 703 GLY A N 1
ATOM 5561 C CA . GLY A 1 703 ? 5.942 -20.962 -31.708 1.00 93.25 703 GLY A CA 1
ATOM 5562 C C . GLY A 1 703 ? 6.122 -19.537 -31.166 1.00 93.25 703 GLY A C 1
ATOM 5563 O O . GLY A 1 703 ? 5.624 -19.219 -30.089 1.00 93.25 703 GLY A O 1
ATOM 5564 N N . ILE A 1 704 ? 6.825 -18.670 -31.899 1.00 96.81 704 ILE A N 1
ATOM 5565 C CA . ILE A 1 704 ? 7.063 -17.279 -31.524 1.00 96.81 704 ILE A CA 1
ATOM 5566 C C . ILE A 1 704 ? 5.882 -16.420 -31.972 1.00 96.81 704 ILE A C 1
ATOM 5568 O O . ILE A 1 704 ? 5.552 -16.334 -33.155 1.00 96.81 704 ILE A O 1
ATOM 5572 N N . SER A 1 705 ? 5.260 -15.748 -31.010 1.00 95.56 705 SER A N 1
ATOM 5573 C CA . SER A 1 705 ? 4.234 -14.740 -31.262 1.00 95.56 705 SER A CA 1
ATOM 5574 C C . SER A 1 705 ? 4.886 -13.389 -31.528 1.00 95.56 705 SER A C 1
ATOM 5576 O O . SER A 1 705 ? 5.786 -12.987 -30.790 1.00 95.56 705 SER A O 1
ATOM 5578 N N . VAL A 1 706 ? 4.420 -12.682 -32.557 1.00 95.62 706 VAL A N 1
ATOM 5579 C CA . VAL A 1 706 ? 4.962 -11.378 -32.961 1.00 95.62 706 VAL A CA 1
ATOM 5580 C C . VAL A 1 706 ? 3.918 -10.290 -32.753 1.00 95.62 706 VAL A C 1
ATOM 5582 O O . VAL A 1 706 ? 2.735 -10.493 -33.022 1.00 95.62 706 VAL A O 1
ATOM 5585 N N . LEU A 1 707 ? 4.364 -9.133 -32.280 1.00 94.56 707 LEU A N 1
ATOM 5586 C CA . LEU A 1 707 ? 3.571 -7.916 -32.195 1.00 94.56 707 LEU A CA 1
ATOM 5587 C C . LEU A 1 707 ? 4.343 -6.778 -32.866 1.00 94.56 707 LEU A C 1
ATOM 5589 O O . LEU A 1 707 ? 5.419 -6.410 -32.402 1.00 94.56 707 LEU A O 1
ATOM 5593 N N . ALA A 1 708 ? 3.797 -6.229 -33.948 1.00 94.06 708 ALA A N 1
ATOM 5594 C CA . ALA A 1 708 ? 4.352 -5.072 -34.642 1.00 94.06 708 ALA A CA 1
ATOM 5595 C C . ALA A 1 708 ? 3.592 -3.807 -34.227 1.00 94.06 708 ALA A C 1
ATOM 5597 O O . ALA A 1 708 ? 2.361 -3.762 -34.272 1.00 94.06 708 ALA A O 1
ATOM 5598 N N . VAL A 1 709 ? 4.329 -2.789 -33.792 1.00 92.50 709 VAL A N 1
ATOM 5599 C CA . VAL A 1 709 ? 3.777 -1.570 -33.197 1.00 92.50 709 VAL A CA 1
ATOM 5600 C C . VAL A 1 709 ? 4.346 -0.374 -33.935 1.00 92.50 709 VAL A C 1
ATOM 5602 O O . VAL A 1 709 ? 5.532 -0.082 -33.822 1.00 92.50 709 VAL A O 1
ATOM 5605 N N . GLU A 1 710 ? 3.512 0.307 -34.710 1.00 92.19 710 GLU A N 1
ATOM 5606 C CA . GLU A 1 710 ? 3.879 1.553 -35.372 1.00 92.19 710 GLU A CA 1
ATOM 5607 C C . GLU A 1 710 ? 3.622 2.735 -34.440 1.00 92.19 710 GLU A C 1
ATOM 5609 O O . GLU A 1 710 ? 2.509 2.897 -33.930 1.00 92.19 710 GLU A O 1
ATOM 5614 N N . GLU A 1 711 ? 4.629 3.588 -34.260 1.00 90.00 711 GLU A N 1
ATOM 5615 C CA . GLU A 1 711 ? 4.474 4.819 -33.494 1.00 90.00 711 GLU A CA 1
ATOM 5616 C C . GLU A 1 711 ? 5.270 5.996 -34.079 1.00 90.00 711 GLU A C 1
ATOM 5618 O O . GLU A 1 711 ? 6.222 5.823 -34.841 1.00 90.00 711 GLU A O 1
ATOM 5623 N N . GLU A 1 712 ? 4.820 7.207 -33.756 1.00 91.19 712 GLU A N 1
ATOM 5624 C CA . GLU A 1 712 ? 5.346 8.486 -34.222 1.00 91.19 712 GLU A CA 1
ATOM 5625 C C . GLU A 1 712 ? 6.374 9.109 -33.265 1.00 91.19 712 GLU A C 1
ATOM 5627 O O . GLU A 1 712 ? 6.134 9.279 -32.062 1.00 91.19 712 GLU A O 1
ATOM 5632 N N . ASP A 1 713 ? 7.511 9.521 -33.829 1.00 91.31 713 ASP A N 1
ATOM 5633 C CA . ASP A 1 713 ? 8.538 10.296 -33.145 1.00 91.31 713 ASP A CA 1
ATOM 5634 C C . ASP A 1 713 ? 8.002 11.691 -32.783 1.00 91.31 713 ASP A C 1
ATOM 5636 O O . ASP A 1 713 ? 7.731 12.488 -33.688 1.00 91.31 713 ASP A O 1
ATOM 5640 N N . PRO A 1 714 ? 7.931 12.056 -31.490 1.00 86.25 714 PRO A N 1
ATOM 5641 C CA . PRO A 1 714 ? 7.352 13.329 -31.059 1.00 86.25 714 PRO A CA 1
ATOM 5642 C C . PRO A 1 714 ? 8.118 14.559 -31.569 1.00 86.25 714 PRO A C 1
ATOM 5644 O O . PRO A 1 714 ? 7.575 15.663 -31.593 1.00 86.25 714 PRO A O 1
ATOM 5647 N N . CYS A 1 715 ? 9.381 14.404 -31.981 1.00 88.69 715 CYS A N 1
ATOM 5648 C CA . CYS A 1 715 ? 10.194 15.525 -32.452 1.00 88.69 715 CYS A CA 1
ATOM 5649 C C . CYS A 1 715 ? 10.071 15.737 -33.965 1.00 88.69 715 CYS A C 1
ATOM 5651 O O . CYS A 1 715 ? 9.883 16.865 -34.439 1.00 88.69 715 CYS A O 1
ATOM 5653 N N . THR A 1 716 ? 10.183 14.661 -34.742 1.00 90.44 716 THR A N 1
ATOM 5654 C CA . THR A 1 716 ? 10.217 14.748 -36.205 1.00 90.44 716 THR A CA 1
ATOM 5655 C C . THR A 1 716 ? 8.880 14.449 -36.874 1.00 90.44 716 THR A C 1
ATOM 5657 O O . THR A 1 716 ? 8.689 14.912 -37.996 1.00 90.44 716 THR A O 1
ATOM 5660 N N . GLY A 1 717 ? 7.964 13.721 -36.230 1.00 89.38 717 GLY A N 1
ATOM 5661 C CA . GLY A 1 717 ? 6.747 13.189 -36.855 1.00 89.38 717 GLY A CA 1
ATOM 5662 C C . GLY A 1 717 ? 6.992 11.965 -37.750 1.00 89.38 717 GLY A C 1
ATOM 5663 O O . GLY A 1 717 ? 6.087 11.517 -38.450 1.00 89.38 717 GLY A O 1
ATOM 5664 N N . VAL A 1 718 ? 8.221 11.434 -37.784 1.00 90.38 718 VAL A N 1
ATOM 5665 C CA . VAL A 1 718 ? 8.531 10.182 -38.489 1.00 90.38 718 VAL A CA 1
ATOM 5666 C C . VAL A 1 718 ? 7.873 9.023 -37.755 1.00 90.38 718 VAL A C 1
ATOM 5668 O O . VAL A 1 718 ? 7.926 8.966 -36.531 1.00 90.38 718 VAL A O 1
ATOM 5671 N N . ARG A 1 719 ? 7.288 8.083 -38.498 1.00 90.50 719 ARG A N 1
ATOM 5672 C CA . ARG A 1 719 ? 6.731 6.846 -37.944 1.00 90.50 719 ARG A CA 1
ATOM 5673 C C . ARG A 1 719 ? 7.670 5.680 -38.226 1.00 90.50 719 ARG A C 1
ATOM 5675 O O . ARG A 1 719 ? 8.158 5.544 -39.347 1.00 90.50 719 ARG A O 1
ATOM 5682 N N . GLU A 1 720 ? 7.898 4.839 -37.226 1.00 90.31 720 GLU A N 1
ATOM 5683 C CA . GLU A 1 720 ? 8.631 3.576 -37.361 1.00 90.31 720 GLU A CA 1
ATOM 5684 C C . GLU A 1 720 ? 7.910 2.450 -36.619 1.00 90.31 720 GLU A C 1
ATOM 5686 O O . GLU A 1 720 ? 7.031 2.693 -35.792 1.00 90.31 720 GLU A O 1
ATOM 5691 N N . VAL A 1 721 ? 8.291 1.207 -36.928 1.00 93.19 721 VAL A N 1
ATOM 5692 C CA . VAL A 1 721 ? 7.694 0.005 -36.343 1.00 93.19 721 VAL A CA 1
ATOM 5693 C C . VAL A 1 721 ? 8.660 -0.665 -35.374 1.00 93.19 721 VAL A C 1
ATOM 5695 O O . VAL A 1 721 ? 9.735 -1.124 -35.765 1.00 93.19 721 VAL A O 1
ATOM 5698 N N . VAL A 1 722 ? 8.222 -0.798 -34.127 1.00 94.94 722 VAL A N 1
ATOM 5699 C CA . VAL A 1 722 ? 8.864 -1.600 -33.086 1.00 94.94 722 VAL A CA 1
ATOM 5700 C C . VAL A 1 722 ? 8.262 -3.004 -33.119 1.00 94.94 722 VAL A C 1
ATOM 5702 O O . VAL A 1 722 ? 7.049 -3.170 -32.993 1.00 94.94 722 VAL A O 1
ATOM 5705 N N . HIS A 1 723 ? 9.096 -4.025 -33.307 1.00 96.69 723 HIS A N 1
ATOM 5706 C CA . HIS A 1 723 ? 8.671 -5.424 -33.279 1.00 96.69 723 HIS A CA 1
ATOM 5707 C C . HIS A 1 723 ? 8.975 -6.039 -31.918 1.00 96.69 723 HIS A C 1
ATOM 5709 O O . HIS A 1 723 ? 10.094 -5.921 -31.420 1.00 96.69 723 HIS A O 1
ATOM 5715 N N . PHE A 1 724 ? 7.999 -6.746 -31.357 1.00 96.94 724 PHE A N 1
ATOM 5716 C CA . PHE A 1 724 ? 8.154 -7.569 -30.166 1.00 96.94 724 PHE A CA 1
ATOM 5717 C C . PHE A 1 724 ? 7.948 -9.042 -30.505 1.00 96.94 724 PHE A C 1
ATOM 5719 O O . PHE A 1 724 ? 6.993 -9.393 -31.199 1.00 96.94 724 PHE A O 1
ATOM 5726 N N . PHE A 1 725 ? 8.809 -9.903 -29.971 1.00 97.94 725 PHE A N 1
ATOM 5727 C CA . PHE A 1 725 ? 8.745 -11.351 -30.145 1.00 97.94 725 PHE A CA 1
ATOM 5728 C C . PHE A 1 725 ? 8.634 -12.036 -28.782 1.00 97.94 725 PHE A C 1
ATOM 5730 O O . PHE A 1 725 ? 9.396 -11.727 -27.863 1.00 97.94 725 PHE A O 1
ATOM 5737 N N . PHE A 1 726 ? 7.698 -12.978 -28.666 1.00 97.12 726 PHE A N 1
ATOM 5738 C CA . PHE A 1 726 ? 7.357 -13.668 -27.420 1.00 97.12 726 PHE A CA 1
ATOM 5739 C C . PHE A 1 726 ? 7.310 -15.179 -27.627 1.00 97.12 726 PHE A C 1
ATOM 5741 O O . PHE A 1 726 ? 6.732 -15.649 -28.607 1.00 97.12 726 PHE A O 1
ATOM 5748 N N . LYS A 1 727 ? 7.817 -15.952 -26.661 1.00 95.00 727 LYS A N 1
ATOM 5749 C CA . LYS A 1 727 ? 7.647 -17.417 -26.640 1.00 95.00 727 LYS A CA 1
ATOM 5750 C C . LYS A 1 727 ? 6.221 -17.849 -26.298 1.00 95.00 727 LYS A C 1
ATOM 5752 O O . LYS A 1 727 ? 5.789 -18.924 -26.701 1.00 95.00 727 LYS A O 1
ATOM 5757 N N . ARG A 1 728 ? 5.473 -17.019 -25.562 1.00 90.12 728 ARG A N 1
ATOM 5758 C CA . ARG A 1 728 ? 4.090 -17.312 -25.166 1.00 90.12 728 ARG A CA 1
ATOM 5759 C C . ARG A 1 728 ? 3.127 -16.305 -25.778 1.00 90.12 728 ARG A C 1
ATOM 5761 O O . ARG A 1 728 ? 3.245 -15.097 -25.592 1.00 90.12 728 ARG A O 1
ATOM 5768 N N . GLN A 1 729 ? 2.085 -16.820 -26.421 1.00 87.75 729 GLN A N 1
ATOM 5769 C CA . GLN A 1 729 ? 1.037 -16.002 -27.037 1.00 87.75 729 GLN A CA 1
ATOM 5770 C C . GLN A 1 729 ? 0.251 -15.150 -26.025 1.00 87.75 729 GLN A C 1
ATOM 5772 O O . GLN A 1 729 ? -0.338 -14.131 -26.386 1.00 87.75 729 GLN A O 1
ATOM 5777 N N . VAL A 1 730 ? 0.194 -15.570 -24.756 1.00 75.62 730 VAL A N 1
ATOM 5778 C CA . VAL A 1 730 ? -0.454 -14.786 -23.693 1.00 75.62 730 VAL A CA 1
ATOM 5779 C C . VAL A 1 730 ? 0.286 -13.472 -23.431 1.00 75.62 730 VAL A C 1
ATOM 5781 O O . VAL A 1 730 ? -0.368 -12.449 -23.263 1.00 75.62 730 VAL A O 1
ATOM 5784 N N . ASP A 1 731 ? 1.619 -13.467 -23.502 1.00 84.81 731 ASP A N 1
ATOM 5785 C CA . ASP A 1 731 ? 2.423 -12.263 -23.268 1.00 84.81 731 ASP A CA 1
ATOM 5786 C C . ASP A 1 731 ? 2.260 -11.262 -24.416 1.00 84.81 731 ASP A C 1
ATOM 5788 O O . ASP A 1 731 ? 2.056 -10.074 -24.175 1.00 84.81 731 ASP A O 1
ATOM 5792 N N . ALA A 1 732 ? 2.224 -11.751 -25.661 1.00 86.50 732 ALA A N 1
ATOM 5793 C CA . ALA A 1 732 ? 1.954 -10.921 -26.836 1.00 86.50 732 ALA A CA 1
ATOM 5794 C C . ALA A 1 732 ? 0.576 -10.242 -26.765 1.00 86.50 732 ALA A C 1
ATOM 5796 O O . ALA A 1 732 ? 0.448 -9.053 -27.058 1.00 86.50 732 ALA A O 1
ATOM 5797 N N . ARG A 1 733 ? -0.461 -10.980 -26.338 1.00 83.06 733 ARG A N 1
ATOM 5798 C CA . ARG A 1 733 ? -1.811 -10.427 -26.129 1.00 83.06 733 ARG A CA 1
ATOM 5799 C C . ARG A 1 733 ? -1.838 -9.386 -25.014 1.00 83.06 733 ARG A C 1
ATOM 5801 O O . ARG A 1 733 ? -2.518 -8.374 -25.155 1.00 83.06 733 ARG A O 1
ATOM 5808 N N . ARG A 1 734 ? -1.085 -9.624 -23.940 1.00 80.81 734 ARG A N 1
ATOM 5809 C CA . ARG A 1 734 ? -0.988 -8.714 -22.798 1.00 80.81 734 ARG A CA 1
ATOM 5810 C C . ARG A 1 734 ? -0.347 -7.384 -23.197 1.00 80.81 734 ARG A C 1
ATOM 5812 O O . ARG A 1 734 ? -0.949 -6.337 -22.998 1.00 80.81 734 ARG A O 1
ATOM 5819 N N . VAL A 1 735 ? 0.803 -7.438 -23.872 1.00 83.62 735 VAL A N 1
ATOM 5820 C CA . VAL A 1 735 ? 1.495 -6.245 -24.386 1.00 83.62 735 VAL A CA 1
ATOM 5821 C C . VAL A 1 735 ? 0.656 -5.510 -25.435 1.00 83.62 735 VAL A C 1
ATOM 5823 O O . VAL A 1 735 ? 0.582 -4.285 -25.401 1.00 83.62 735 VAL A O 1
ATOM 5826 N N . ARG A 1 736 ? -0.040 -6.236 -26.324 1.00 86.38 736 ARG A N 1
ATOM 5827 C CA . ARG A 1 736 ? -0.988 -5.643 -27.285 1.00 86.38 736 ARG A CA 1
ATOM 5828 C C . ARG A 1 736 ? -2.067 -4.820 -26.573 1.00 86.38 736 ARG A C 1
ATOM 5830 O O . ARG A 1 736 ? -2.319 -3.696 -26.992 1.00 86.38 736 ARG A O 1
ATOM 5837 N N . SER A 1 737 ? -2.669 -5.366 -25.513 1.00 77.12 737 SER A N 1
ATOM 5838 C CA . SER A 1 737 ? -3.719 -4.686 -24.741 1.00 77.12 737 SER A CA 1
ATOM 5839 C C . SER A 1 737 ? -3.224 -3.365 -24.154 1.00 77.12 737 SER A C 1
ATOM 5841 O O . SER A 1 737 ? -3.852 -2.332 -24.369 1.00 77.12 737 SER A O 1
ATOM 5843 N N . TRP A 1 738 ? -2.066 -3.384 -23.490 1.00 80.19 738 TRP A N 1
ATOM 5844 C CA . TRP A 1 738 ? -1.490 -2.193 -22.861 1.00 80.19 738 TRP A CA 1
ATOM 5845 C C . TRP A 1 738 ? -1.179 -1.089 -23.873 1.00 80.19 738 TRP A C 1
ATOM 5847 O O . TRP A 1 738 ? -1.573 0.062 -23.697 1.00 80.19 738 TRP A O 1
ATOM 5857 N N . LEU A 1 739 ? -0.547 -1.449 -24.992 1.00 80.50 739 LEU A N 1
ATOM 5858 C CA . LEU A 1 739 ? -0.174 -0.480 -26.023 1.00 80.50 739 LEU A CA 1
ATOM 5859 C C . LEU A 1 739 ? -1.390 0.145 -26.721 1.00 80.50 739 LEU A C 1
ATOM 5861 O O . LEU A 1 739 ? -1.355 1.32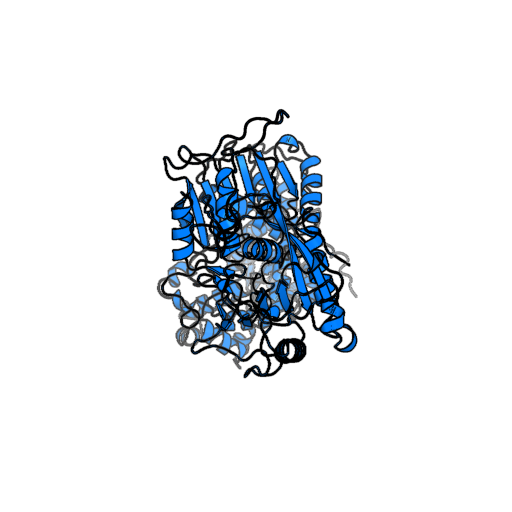7 -27.053 1.00 80.50 739 LEU A O 1
ATOM 5865 N N . GLN A 1 740 ? -2.472 -0.617 -26.911 1.00 75.25 740 GLN A N 1
ATOM 5866 C CA . GLN A 1 740 ? -3.723 -0.102 -27.485 1.00 75.25 740 GLN A CA 1
ATOM 5867 C C . GLN A 1 740 ? -4.475 0.844 -26.538 1.00 75.25 740 GLN A C 1
ATOM 5869 O O . GLN A 1 740 ? -5.248 1.677 -27.004 1.00 75.25 740 GLN A O 1
ATOM 5874 N N . GLN A 1 741 ? -4.261 0.730 -25.226 1.00 66.06 741 GLN A N 1
ATOM 5875 C CA . GLN A 1 741 ? -4.889 1.588 -24.213 1.00 66.06 741 GLN A CA 1
ATOM 5876 C C . GLN A 1 741 ? -4.098 2.884 -23.962 1.00 66.06 741 GLN A C 1
ATOM 5878 O O . GLN A 1 741 ? -4.670 3.880 -23.517 1.00 66.06 741 GLN A O 1
ATOM 5883 N N . TRP A 1 742 ? -2.798 2.884 -24.275 1.00 58.97 742 TRP A N 1
ATOM 5884 C CA . TRP A 1 742 ? -1.863 3.964 -23.961 1.00 58.97 742 TRP A CA 1
ATOM 5885 C C . TRP A 1 742 ? -2.034 5.240 -24.795 1.00 58.97 742 TRP A C 1
ATOM 5887 O O . TRP A 1 742 ? -1.959 6.348 -24.256 1.00 58.97 742 TRP A O 1
ATOM 5897 N N . SER A 1 743 ? -2.192 5.118 -26.117 1.00 57.03 743 SER A N 1
ATOM 5898 C CA . SER A 1 743 ? -2.214 6.283 -27.006 1.00 57.03 743 SER A CA 1
ATOM 5899 C C . SER A 1 743 ? -2.893 6.007 -28.340 1.00 57.03 743 SER A C 1
ATOM 5901 O O . SER A 1 743 ? -2.585 5.025 -29.007 1.00 57.03 743 SER A O 1
ATOM 5903 N N . ASP A 1 744 ? -3.720 6.957 -28.784 1.00 62.47 744 ASP A N 1
ATOM 5904 C CA . ASP A 1 744 ? -4.389 6.918 -30.091 1.00 62.47 744 ASP A CA 1
ATOM 5905 C C . ASP A 1 744 ? -3.404 6.982 -31.282 1.00 62.47 744 ASP A C 1
ATOM 5907 O O . ASP A 1 744 ? -3.787 6.708 -32.423 1.00 62.47 744 ASP A O 1
ATOM 5911 N N . THR A 1 745 ? -2.136 7.363 -31.051 1.00 64.25 745 THR A N 1
ATOM 5912 C CA . THR A 1 745 ? -1.093 7.406 -32.095 1.00 64.25 745 THR A CA 1
ATOM 5913 C C . THR A 1 745 ? -0.426 6.054 -32.334 1.00 64.25 745 THR A C 1
ATOM 5915 O O . THR A 1 745 ? 0.024 5.796 -33.461 1.00 64.25 745 THR A O 1
ATOM 5918 N N . VAL A 1 746 ? -0.435 5.184 -31.318 1.00 71.88 746 VAL A N 1
ATOM 5919 C CA . VAL A 1 746 ? 0.136 3.838 -31.373 1.00 71.88 746 VAL A CA 1
ATOM 5920 C C . VAL A 1 746 ? -0.788 2.941 -32.185 1.00 71.88 746 VAL A C 1
ATOM 5922 O O . VAL A 1 746 ? -1.956 2.740 -31.854 1.00 71.88 746 VAL A O 1
ATOM 5925 N N . ARG A 1 747 ? -0.259 2.373 -33.270 1.00 81.94 747 ARG A N 1
ATOM 5926 C CA . ARG A 1 747 ? -1.005 1.463 -34.142 1.00 81.94 747 ARG A CA 1
ATOM 5927 C C . ARG A 1 747 ? -0.394 0.079 -34.075 1.00 81.94 747 ARG A C 1
ATOM 5929 O O . ARG A 1 747 ? 0.734 -0.136 -34.508 1.00 81.94 747 ARG A O 1
ATOM 5936 N N . VAL A 1 748 ? -1.161 -0.872 -33.557 1.00 80.50 748 VAL A N 1
ATOM 5937 C CA . VAL A 1 748 ? -0.809 -2.286 -33.672 1.00 80.50 748 VAL A CA 1
ATOM 5938 C C . VAL A 1 748 ? -1.089 -2.726 -35.102 1.00 80.50 748 VAL A C 1
ATOM 5940 O O . VAL A 1 748 ? -2.208 -2.572 -35.588 1.00 80.50 748 VAL A O 1
ATOM 5943 N N . LEU A 1 749 ? -0.059 -3.237 -35.767 1.00 81.19 749 LEU A N 1
ATOM 5944 C CA . LEU A 1 749 ? -0.156 -3.792 -37.109 1.00 81.19 749 LEU A CA 1
ATOM 5945 C C . LEU A 1 749 ? -0.468 -5.289 -36.997 1.00 81.19 749 LEU A C 1
ATOM 5947 O O . LEU A 1 749 ? 0.086 -5.976 -36.131 1.00 81.19 749 LEU A O 1
ATOM 5951 N N . ASP A 1 750 ? -1.381 -5.765 -37.841 1.00 61.84 750 ASP A N 1
ATOM 5952 C CA . ASP A 1 750 ? -1.744 -7.183 -37.938 1.00 61.84 750 ASP A CA 1
ATOM 5953 C C . ASP A 1 750 ? -0.841 -7.961 -38.901 1.00 61.84 750 ASP A C 1
ATOM 5955 O O . ASP A 1 750 ? -0.393 -7.375 -39.920 1.00 61.84 750 ASP A O 1
#

Secondary structure (DSSP, 8-state):
---------SS-S-----SS-EEEEE--TTTTHHHHHHHHHHHH-GGGEEE-SSSHHHHS-HHHHHH-SEEEES--TTGGGG-SS-EEEEEEE--HHHHHHHHHHHHHH-TTSTTHHHHHTS-HHHHHHHHHT---HHHHTTSSSHHHHHHHSSS-HHHHHHHHHHHEEEEEETTTHHHHHHHHHHHHTPPP-------HHHHHTTT-GGGG---HHHHHHHHHHTHHHHHHHHHHHHHHHHHHHHHHHHS------------PPPPPGGG-TT---HHHHHHHHHHHHHHHHHHH---SS--EEEEET-TT-HHHHHHHHTT--SEEEEEES-HHHHHHHHHHHSSSTTTTTEEEEE--B-BTTTBTT-B-GGG---S--TT-EEEEEESSSGGGS-HHHHHHHHHHHGGGEEEEEEEEEEE-EE-TT--SSS--TT-SS---EE-SSSEEES-SSSTTTSEEEEHHHHHHHHHHTTEEEEEEE--TTT--SS-S-SSEEEEEEEPTTSSSSS----PPP-------------TTT----EE--GGGPPPTTSS--EETTT---HHHHHHHHHHHTS-BTBTTTSEEEEES--TTS-GGGSSEEEEE-TTSTT---TTS--S-TT-EEEEEEES-TTT-S-HHHHHHHHHHHEEEEEEEEEE-TTGGG-SS-EEEEEEETTTTEEEE--TTHHHHTTTTTTT-EEEEEEEE-TTT--EEEEEEEESSHHHHHHHHHHHHHH-TT-EEE-

Radius of gyration: 34.03 Å; chains: 1; bounding box: 73×62×107 Å

pLDDT: mean 81.08, std 16.42, range [22.52, 98.31]

Foldseek 3Di:
DDDDPDFQDPDDPDLADDDQEAEEELEAQQQPVVLVLVLVCVFPPVQQEAEQAPNVLVVDDLVSNASHRYYYYNAAPDCCVSYPHHYAYEYEAEDLLVSLLSVLLCLCQPPPDPCNVVSVVAFSLVLLVCLCPPPPCVSVCSWQAVVLCRQQVDSALVRSLVSCRGPHNAYAYPPCVVLVSVSVCSHHVGDDDDRDPPPVSVVSCVVVVVSSADFPVSVVSRCVRNVSSNSNNVSRHVSVVVVSVVVVVVPPDDDPDPPDWDPQDQDDQVQPPVNDDPVRLQVQLLVVLVVQCVLFVDDLDQFEEEEEACRLNSPVNNCVVVVRPHAYEYEHQQVVSLVSVLVRCCVTPNNVRYHYYHQQDDFVPRRPQGAHPVPDDDPADFLRGQEYEYELPVQQDDPVVVLVCCLVVNRRHHQNHKYKYWFQEDEPQDDLVGAPSRAQQRFNAALFPFKTASDLVRRRVGIHGHNVSVCVSQVVSQKHFPDKDQACRRPVPDGPHNTIITMIHGHPPPVPPDDDDDDPDDDDDDDDDDPFAQPLPRADDAAAAPPRHADPLRHRAARPPQRDGLVLSQLLLLVSLHRQSLASDWEEEEEDDDSSDDCRSHSHYYYAYPPDDRHAQLLDGPAAFQQTQEYEYEQPLQQRPDSLSSLVSVNRNHHQNHKYKYFAPPQDVDAAKDADPFADPPRNGGIHHYPCPCVSNVCVVQCKDKKWKWAARSRRRDITIMMMIHNDPVSNVVSVSSQVNHDPRIDTDD

Sequence (750 aa):
MAGNKGIKMLYSEDPVLSGDYVVIQIHQPRTGGTSLRLLLREVFGGDKCFMNYKGELAESDEATRQSLRVVAGHVPYGDHVHFDKPAHYVTVVRDPVERFKSTYAEFLTNSNSPYYELARSGDINSFVRVVLNSDIPALRQQLHNLQCRFVCGEASFEKARQFVDDRYYLACAFPDVVEMAEVLRMALGAPTVVFPHVHETDEKLKGLEHLMQLSPASLTLLLESESEDMLLYSYVQKAFSAVRDGARRRAGRKSVPVQMLAPARIPPAELRFMGEDDAMFVRHADYLAAGVFDASGLAAGPHRILDIGCGYGRLAYGLRRSGYAGEYDGFDILPRHIGWLNEQFSESKDDARYRFVHADLFNERYNPDGKPLATLRLPFERAAFDCLVSLSVFTHLYEQEVVDYVRYLKQFLAPSGVWVTTFFAIPPECSLERQPGTAVYPLVKQASANAFVHDPDEPLLVIAYREQFLLELFAREGLEVVRQRKGRWLTADNAVELQDWFVLRLREGCLEADLPAVAPATIASVAAASDAVCNICGNTTFGSGPGGRSATTGRAPRCQYCEALERHRIVRRVFEALPVGFLNARKGLQFSADPGVRPEWFQHYEVSEYGVRNSLDAQAIDRPDGSYGFISLNHVLESVPDDVQAFSELCRILRDDGVIQVCFGGVMERAATQELVEPRHEWGTRRLYGRDVVQRFQCAERGISVLAVEEEDPCTGVREVVHFFFKRQVDARRVRSWLQQWSDTVRVLD